Protein AF-A0A9P4U1F8-F1 (afdb_monomer_lite)

Secondary structure (DSSP, 8-state):
-TTTGGG--S---HHHHHHHHHHHHHHHHHHHT-------------------TTS---TTTTS---PPPPHHHHHHHHHTTS-SS-HHHHHHHHHHHHTTTT---HHHHHHHHHHHT--TTTHHHHHHHHHT-SSHHHHHHHHHHHHHHHHTT-HHHHHHHHHHHHHTT-TT-GGGHHHHHHHHHHHHH---HHHHHHHHHHHHHTT-HHHHHHHHHHHHHTTS-TT-------------STTTTTGGGT--S-SHHHHHHHHHHHHHSS-TTT-TT--HHHHHHHHHHHHHHH--HHHHHHHHHHHTTGGG----GGGEEE-TTS-EEETTSGGG--HHHHHHHHHHHHTT-HHHHHHHHHHTT--HHHHTT-S-HHHHHHHHHSHHHHHHHHHHHHHHHHHHHTPPPTTS-HHHHHHHHHHHHHTT-HHHHHHHHHHHHHHHHHTT-HHHHHHHHHHHHHHHHHHHHHHHHHHHHHT------S------HHHHHHHHHHTTSHHHHHHHHH-HHHHHHHHHHHHTTT------SS-PPPPHHHHHHHHHHHHT-

Radius of gyration: 35.82 Å; chains: 1; bounding box: 71×74×111 Å

Sequence (557 aa):
MDKEMKGWSNKKDPQDLVRQQIELAQRIAKAKQVTPQASVNGNNKSTGGGLRDKLYAPSMARKEQEKSIPDAVFDTAYQKGFLNINGTKCRILRGKFEQMGMEPTADKLVGICKYLQVDIDDVVQISRIQLKSRNAWDRRQGQLLLATACRAGSRTAIVYNLHLAYKQSQFNHSSLAKERNAFNSLVREGTYVPALMLAAKVHESQGNSKAAMDLYMRITSLQDDATFTPIEQSSATNKSESEAELELIQGTDLDICSAWLAMADKHCDGDPDTNPYYDFDKSKECFRRAALDFDDPRAYIFLSQCEDGELFWEDNENSVYNDEDGRKVDERALPLLTSDWINFRIKAAASGDAESAYRLGQVYSLPLEKIDTIKDRVVRDEILNHPCIAWPQRLDNMALSFVNRFRPEPTEDPTGLIQKGMDHAKLRGAQWRALYAEKWFEIAYDAGYSEAILECARIRWFRQFYQQAVELIRPLRSGNPARFGTQWDFIPREALALVQEWMKTPEGESLYKNNQVARECVDEMLVKKKYVLKPLKSGYEASPAVQKLMREKEAAK

pLDDT: mean 71.38, std 21.33, range [31.41, 97.94]

Structure (mmCIF, N/CA/C/O backbone):
data_AF-A0A9P4U1F8-F1
#
_entry.id   AF-A0A9P4U1F8-F1
#
loop_
_atom_site.group_PDB
_atom_site.id
_atom_site.type_symbol
_atom_site.label_atom_id
_atom_site.label_alt_id
_atom_site.label_comp_id
_atom_site.label_asym_id
_atom_site.label_entity_id
_atom_site.label_seq_id
_atom_site.pdbx_PDB_ins_code
_atom_site.Cartn_x
_atom_site.Cartn_y
_atom_site.Cartn_z
_atom_site.occupancy
_atom_site.B_iso_or_equiv
_atom_site.auth_seq_id
_atom_site.auth_comp_id
_atom_site.auth_asym_id
_atom_site.auth_atom_id
_atom_site.pdbx_PDB_model_num
ATOM 1 N N . MET A 1 1 ? -1.255 47.018 4.283 1.00 47.56 1 MET A N 1
ATOM 2 C CA . MET A 1 1 ? -0.617 45.964 3.467 1.00 47.56 1 MET A CA 1
ATOM 3 C C . MET A 1 1 ? -0.619 46.326 1.984 1.00 47.56 1 MET A C 1
ATOM 5 O O . MET A 1 1 ? 0.424 46.764 1.526 1.00 47.56 1 MET A O 1
ATOM 9 N N . ASP A 1 2 ? -1.743 46.321 1.257 1.00 35.44 2 ASP A N 1
ATOM 10 C CA . ASP A 1 2 ? -1.735 46.638 -0.196 1.00 35.44 2 ASP A CA 1
ATOM 11 C C . ASP A 1 2 ? -1.332 48.077 -0.573 1.00 35.44 2 ASP A C 1
ATOM 13 O O . ASP A 1 2 ? -0.863 48.328 -1.682 1.00 35.44 2 ASP A O 1
ATOM 17 N N . LYS A 1 3 ? -1.468 49.038 0.350 1.00 40.66 3 LYS A N 1
ATOM 18 C CA . LYS A 1 3 ? -0.999 50.421 0.145 1.00 40.66 3 LYS A CA 1
ATOM 19 C C . LYS A 1 3 ? 0.500 50.622 0.403 1.00 40.66 3 LYS A C 1
ATOM 21 O O . LYS A 1 3 ? 1.048 51.592 -0.103 1.00 40.66 3 LYS A O 1
ATOM 26 N N . GLU A 1 4 ? 1.162 49.726 1.134 1.00 50.50 4 GLU A N 1
ATOM 27 C CA . GLU A 1 4 ? 2.608 49.832 1.410 1.00 50.50 4 GLU A CA 1
ATOM 28 C C . GLU A 1 4 ? 3.450 49.126 0.341 1.00 50.50 4 GLU A C 1
ATOM 30 O O . GLU A 1 4 ? 4.549 49.577 0.038 1.00 50.50 4 GLU A O 1
ATOM 35 N N . MET A 1 5 ? 2.909 48.094 -0.317 1.00 48.41 5 MET A N 1
ATOM 36 C CA . MET A 1 5 ? 3.638 47.362 -1.362 1.00 48.41 5 MET A CA 1
ATOM 37 C C . MET A 1 5 ? 3.796 48.136 -2.683 1.00 48.41 5 MET A C 1
ATOM 39 O O . MET A 1 5 ? 4.709 47.854 -3.453 1.00 48.41 5 MET A O 1
ATOM 43 N N . LYS A 1 6 ? 2.965 49.156 -2.951 1.00 45.03 6 LYS A N 1
ATOM 44 C CA . LYS A 1 6 ? 3.052 49.961 -4.189 1.00 45.03 6 LYS A CA 1
ATOM 45 C C . LYS A 1 6 ? 4.180 51.006 -4.199 1.00 45.03 6 LYS A C 1
ATOM 47 O O . LYS A 1 6 ? 4.388 51.645 -5.224 1.00 45.03 6 LYS A O 1
ATOM 52 N N . GLY A 1 7 ? 4.924 51.173 -3.102 1.00 48.88 7 GLY A N 1
ATOM 53 C CA . GLY A 1 7 ? 6.050 52.114 -3.014 1.00 48.88 7 GLY A CA 1
ATOM 54 C C . GLY A 1 7 ? 7.437 51.516 -3.289 1.00 48.88 7 GLY A C 1
ATOM 55 O O . GLY A 1 7 ? 8.425 52.237 -3.191 1.00 48.88 7 GLY A O 1
ATOM 56 N N . TRP A 1 8 ? 7.549 50.215 -3.580 1.00 52.72 8 TRP A N 1
ATOM 57 C CA . TRP A 1 8 ? 8.824 49.479 -3.483 1.00 52.72 8 TRP A CA 1
ATOM 58 C C . TRP A 1 8 ? 9.562 49.229 -4.805 1.00 52.72 8 TRP A C 1
ATOM 60 O O . TRP A 1 8 ? 10.575 48.537 -4.811 1.00 52.72 8 TRP A O 1
ATOM 70 N N . SER A 1 9 ? 9.117 49.797 -5.929 1.00 44.34 9 SER A N 1
ATOM 71 C CA . SER A 1 9 ? 9.682 49.450 -7.243 1.00 44.34 9 SER A CA 1
ATOM 72 C C . SER A 1 9 ? 10.797 50.363 -7.761 1.00 44.34 9 SER A C 1
ATOM 74 O O . SER A 1 9 ? 11.104 50.285 -8.945 1.00 44.34 9 SER A O 1
ATOM 76 N N . ASN A 1 10 ? 11.422 51.221 -6.947 1.00 48.94 10 ASN A N 1
ATOM 77 C CA . ASN A 1 10 ? 12.518 52.068 -7.432 1.00 48.94 10 ASN A CA 1
ATOM 78 C C . ASN A 1 10 ? 13.757 52.011 -6.526 1.00 48.94 10 ASN A C 1
ATOM 80 O O . ASN A 1 10 ? 13.796 52.625 -5.464 1.00 48.94 10 ASN A O 1
ATOM 84 N N . LYS A 1 11 ? 14.760 51.270 -7.027 1.00 53.84 11 LYS A N 1
ATOM 85 C CA . LYS A 1 11 ? 16.183 51.208 -6.644 1.00 53.84 11 LYS A CA 1
ATOM 86 C C . LYS A 1 11 ? 16.476 51.154 -5.142 1.00 53.84 11 LYS A C 1
ATOM 88 O O . LYS A 1 11 ? 16.676 52.197 -4.524 1.00 53.84 11 LYS A O 1
ATOM 93 N N . LYS A 1 12 ? 16.648 49.945 -4.597 1.00 51.75 12 LYS A N 1
ATOM 94 C CA . LYS A 1 12 ? 17.426 49.733 -3.367 1.00 51.75 12 LYS A CA 1
ATOM 95 C C . LYS A 1 12 ? 18.255 48.456 -3.434 1.00 51.75 12 LYS A C 1
ATOM 97 O O . LYS A 1 12 ? 17.848 47.471 -4.042 1.00 51.75 12 LYS A O 1
ATOM 102 N N . ASP A 1 13 ? 19.430 48.562 -2.833 1.00 65.88 13 ASP A N 1
ATOM 103 C CA . ASP A 1 13 ? 20.449 47.536 -2.652 1.00 65.88 13 ASP A CA 1
ATOM 104 C C . ASP A 1 13 ? 19.834 46.234 -2.086 1.00 65.88 13 ASP A C 1
ATOM 106 O O . ASP A 1 13 ? 19.049 46.307 -1.133 1.00 65.88 13 ASP A O 1
ATOM 110 N N . PRO A 1 14 ? 20.150 45.045 -2.640 1.00 66.75 14 PRO A N 1
ATOM 111 C CA . PRO A 1 14 ? 19.659 43.759 -2.139 1.00 66.75 14 PRO A CA 1
ATOM 112 C C . PRO A 1 14 ? 19.860 43.552 -0.630 1.00 66.75 14 PRO A C 1
ATOM 114 O O . PRO A 1 14 ? 19.049 42.879 0.010 1.00 66.75 14 PRO A O 1
ATOM 117 N N . GLN A 1 15 ? 20.893 44.158 -0.034 1.00 67.62 15 GLN A N 1
ATOM 118 C CA . GLN A 1 15 ? 21.141 44.047 1.406 1.00 67.62 15 GLN A CA 1
ATOM 119 C C . GLN A 1 15 ? 20.095 44.783 2.261 1.00 67.62 15 GLN A C 1
ATOM 121 O O . GLN A 1 15 ? 19.752 44.313 3.350 1.00 67.62 15 GLN A O 1
ATOM 126 N N . ASP A 1 16 ? 19.514 45.878 1.762 1.00 71.88 16 ASP A N 1
ATOM 127 C CA . ASP A 1 16 ? 18.460 46.614 2.471 1.00 71.88 16 ASP A CA 1
ATOM 128 C C . ASP A 1 16 ? 17.140 45.834 2.501 1.00 71.88 16 ASP A C 1
ATOM 130 O O . ASP A 1 16 ? 16.405 45.899 3.489 1.00 71.88 16 ASP A O 1
ATOM 134 N N . LEU A 1 17 ? 16.853 45.054 1.453 1.00 66.31 17 LEU A N 1
ATOM 135 C CA . LEU A 1 17 ? 15.674 44.184 1.391 1.00 66.31 17 LEU A CA 1
ATOM 136 C C . LEU A 1 17 ? 15.746 43.066 2.436 1.00 66.31 17 LEU A C 1
ATOM 138 O O . LEU A 1 17 ? 14.770 42.830 3.148 1.00 66.31 17 LEU A O 1
ATOM 142 N N . VAL A 1 18 ? 16.911 42.429 2.590 1.00 71.25 18 VAL A N 1
ATOM 143 C CA . VAL A 1 18 ? 17.121 41.384 3.607 1.00 71.25 18 VAL A CA 1
ATOM 144 C C . VAL A 1 18 ? 17.002 41.968 5.016 1.00 71.25 18 VAL A C 1
ATOM 146 O O . VAL A 1 18 ? 16.326 41.399 5.876 1.00 71.25 18 VAL A O 1
ATOM 149 N N . ARG A 1 19 ? 17.583 43.149 5.257 1.00 77.75 19 ARG A N 1
ATOM 150 C CA . ARG A 1 19 ? 17.518 43.817 6.566 1.00 77.75 19 ARG A CA 1
ATOM 151 C C . ARG A 1 19 ? 16.084 44.198 6.949 1.00 77.75 19 ARG A C 1
ATOM 153 O O . ARG A 1 19 ? 15.677 43.993 8.092 1.00 77.75 19 ARG A O 1
ATOM 160 N N . GLN A 1 20 ? 15.296 44.670 5.984 1.00 76.12 20 GLN A N 1
ATOM 161 C CA . GLN A 1 20 ? 13.887 45.018 6.186 1.00 76.12 20 GLN A CA 1
ATOM 162 C C . GLN A 1 20 ? 12.996 43.785 6.393 1.00 76.12 20 GLN A C 1
ATOM 164 O O . GLN A 1 20 ? 12.067 43.834 7.202 1.00 76.12 20 GLN A O 1
ATOM 169 N N . GLN A 1 21 ? 13.290 42.661 5.732 1.00 73.56 21 GLN A N 1
ATOM 170 C CA . GLN A 1 21 ? 12.586 41.396 5.977 1.00 73.56 21 GLN A CA 1
ATOM 171 C C . GLN A 1 21 ? 12.837 40.866 7.396 1.00 73.56 21 GLN A C 1
ATOM 173 O O . GLN A 1 21 ? 11.900 40.411 8.057 1.00 73.56 21 GLN A O 1
ATOM 178 N N . ILE A 1 22 ? 14.068 40.995 7.902 1.00 81.00 22 ILE A N 1
ATOM 179 C CA . ILE A 1 22 ? 14.416 40.619 9.280 1.00 81.00 22 ILE A CA 1
ATOM 180 C C . ILE A 1 22 ? 13.687 41.514 10.297 1.00 81.00 22 ILE A C 1
ATOM 182 O O . ILE A 1 22 ? 13.089 40.998 11.244 1.00 81.00 22 ILE A O 1
ATOM 186 N N . GLU A 1 23 ? 13.657 42.835 10.094 1.00 83.12 23 GLU A N 1
ATOM 187 C CA . GLU A 1 23 ? 12.912 43.751 10.977 1.00 83.12 23 GLU A CA 1
ATOM 188 C C . GLU A 1 23 ? 11.402 43.470 10.984 1.00 83.12 23 GLU A C 1
ATOM 190 O O . GLU A 1 23 ? 10.756 43.521 12.037 1.00 83.12 23 GLU A O 1
ATOM 195 N N . LEU A 1 24 ? 10.824 43.138 9.826 1.00 75.56 24 LEU A N 1
ATOM 196 C CA . LEU A 1 24 ? 9.408 42.791 9.717 1.00 75.56 24 LEU A CA 1
ATOM 197 C C . LEU A 1 24 ? 9.090 41.502 10.489 1.00 75.56 24 LEU A C 1
ATOM 199 O O . LEU A 1 24 ? 8.118 41.463 11.251 1.00 75.56 24 LEU A O 1
ATOM 203 N N . ALA A 1 25 ? 9.932 40.475 10.354 1.00 71.88 25 ALA A N 1
ATOM 204 C CA . ALA A 1 25 ? 9.786 39.221 11.088 1.00 71.88 25 ALA A CA 1
ATOM 205 C C . ALA A 1 25 ? 9.866 39.438 12.611 1.00 71.88 25 ALA A C 1
ATOM 207 O O . ALA A 1 25 ? 9.041 38.909 13.363 1.00 71.88 25 ALA A O 1
ATOM 208 N N . GLN A 1 26 ? 10.786 40.291 13.071 1.00 81.94 26 GLN A N 1
ATOM 209 C CA . GLN A 1 26 ? 10.916 40.648 14.486 1.00 81.94 26 GLN A CA 1
ATOM 210 C C . GLN A 1 26 ? 9.697 41.418 15.018 1.00 81.94 26 GLN A C 1
ATOM 212 O O . GLN A 1 26 ? 9.244 41.163 16.137 1.00 81.94 26 GLN A O 1
ATOM 217 N N . ARG A 1 27 ? 9.103 42.318 14.222 1.00 79.12 27 ARG A N 1
ATOM 218 C CA . ARG A 1 27 ? 7.869 43.033 14.602 1.00 79.12 27 ARG A CA 1
ATOM 219 C C . ARG A 1 27 ? 6.671 42.096 14.731 1.00 79.12 27 ARG A C 1
ATOM 221 O O . ARG A 1 27 ? 5.905 42.228 15.685 1.00 79.12 27 ARG A O 1
ATOM 228 N N . ILE A 1 28 ? 6.534 41.129 13.825 1.00 69.44 28 ILE A N 1
ATOM 229 C CA . ILE A 1 28 ? 5.472 40.113 13.885 1.00 69.44 28 ILE A CA 1
ATOM 230 C C . ILE A 1 28 ? 5.645 39.225 15.125 1.00 69.44 28 ILE A C 1
ATOM 232 O O . ILE A 1 28 ? 4.669 38.952 15.825 1.00 69.44 28 ILE A O 1
ATOM 236 N N . ALA A 1 29 ? 6.878 38.821 15.441 1.00 69.19 29 ALA A N 1
ATOM 237 C CA . ALA A 1 29 ? 7.171 38.048 16.647 1.00 69.19 29 ALA A CA 1
ATOM 238 C C . ALA A 1 29 ? 6.827 38.828 17.930 1.00 69.19 29 ALA A C 1
ATOM 240 O O . ALA A 1 29 ? 6.209 38.279 18.841 1.00 69.19 29 ALA A O 1
ATOM 241 N N . LYS A 1 30 ? 7.138 40.130 17.972 1.00 76.50 30 LYS A N 1
ATOM 242 C CA . LYS A 1 30 ? 6.829 41.005 19.113 1.00 76.50 30 LYS A CA 1
ATOM 243 C C . LYS A 1 30 ? 5.326 41.264 19.272 1.00 76.50 30 LYS A C 1
ATOM 245 O O . LYS A 1 30 ? 4.828 41.284 20.392 1.00 76.50 30 LYS A O 1
ATOM 250 N N . ALA A 1 31 ? 4.588 41.393 18.168 1.00 67.44 31 ALA A N 1
ATOM 251 C CA . ALA A 1 31 ? 3.131 41.539 18.189 1.00 67.44 31 ALA A CA 1
ATOM 252 C C . ALA A 1 31 ? 2.417 40.274 18.700 1.00 67.44 31 ALA A C 1
ATOM 254 O O . ALA A 1 31 ? 1.395 40.379 19.371 1.00 67.44 31 ALA A O 1
ATOM 255 N N . LYS A 1 32 ? 2.976 39.081 18.450 1.00 61.97 32 LYS A N 1
ATOM 256 C CA . LYS A 1 32 ? 2.435 37.807 18.958 1.00 61.97 32 LYS A CA 1
ATOM 257 C C . LYS A 1 32 ? 2.654 37.586 20.460 1.00 61.97 32 LYS A C 1
ATOM 259 O O . LYS A 1 32 ? 1.961 36.762 21.043 1.00 61.97 32 LYS A O 1
ATOM 264 N N . GLN A 1 33 ? 3.581 38.309 21.092 1.00 55.97 33 GLN A N 1
ATOM 265 C CA . GLN A 1 33 ? 3.834 38.204 22.536 1.00 55.97 33 GLN A CA 1
ATOM 266 C C . GLN A 1 33 ? 2.907 39.083 23.391 1.00 55.97 33 GLN A C 1
ATOM 268 O O . GLN A 1 33 ? 2.872 38.926 24.609 1.00 55.97 33 GLN A O 1
ATOM 273 N N . VAL A 1 34 ? 2.116 39.975 22.785 1.00 46.78 34 VAL A N 1
ATOM 274 C CA . VAL A 1 34 ? 1.159 40.816 23.514 1.00 46.78 34 VAL A CA 1
ATOM 275 C C . VAL A 1 34 ? -0.231 40.189 23.422 1.00 46.78 34 VAL A C 1
ATOM 277 O O . VAL A 1 34 ? -0.990 40.447 22.492 1.00 46.78 34 VAL A O 1
ATOM 280 N N . THR A 1 35 ? -0.567 39.346 24.399 1.00 41.50 35 THR A N 1
ATOM 281 C CA . THR A 1 35 ? -1.938 38.844 24.595 1.00 41.50 35 THR A CA 1
ATOM 282 C C . THR A 1 35 ? -2.643 39.753 25.606 1.00 41.50 35 THR A C 1
ATOM 284 O O . THR A 1 35 ? -2.151 39.861 26.730 1.00 41.50 35 THR A O 1
ATOM 287 N N . PRO A 1 36 ? -3.770 40.414 25.288 1.00 41.16 36 PRO A N 1
ATOM 288 C CA . PRO A 1 36 ? -4.521 41.136 26.303 1.00 41.16 36 PRO A CA 1
ATOM 289 C C . PRO A 1 36 ? -5.409 40.163 27.092 1.00 41.16 36 PRO A C 1
ATOM 291 O O . PRO A 1 36 ? -6.351 39.581 26.556 1.00 41.16 36 PRO A O 1
ATOM 294 N N . GLN A 1 37 ? -5.126 40.013 28.389 1.00 39.47 37 GLN A N 1
ATOM 295 C CA . GLN A 1 37 ? -6.113 39.547 29.362 1.00 39.47 37 GLN A CA 1
ATOM 296 C C . GLN A 1 37 ? -7.161 40.651 29.543 1.00 39.47 37 GLN A C 1
ATOM 298 O O . GLN A 1 37 ? -6.894 41.669 30.177 1.00 39.47 37 GLN A O 1
ATOM 303 N N . ALA A 1 38 ? -8.354 40.457 28.987 1.00 33.62 38 ALA A N 1
ATOM 304 C CA . ALA A 1 38 ? -9.512 41.277 29.316 1.00 33.62 38 ALA A CA 1
ATOM 305 C C . ALA A 1 38 ? -10.303 40.590 30.437 1.00 33.62 38 ALA A C 1
ATOM 307 O O . ALA A 1 38 ? -11.048 39.639 30.197 1.00 33.62 38 ALA A O 1
ATOM 308 N N . SER A 1 39 ? -10.128 41.071 31.669 1.00 36.56 39 SER A N 1
ATOM 309 C CA . SER A 1 39 ? -11.086 40.852 32.747 1.00 36.56 39 SER A CA 1
ATOM 310 C C . SER A 1 39 ? -12.271 41.796 32.528 1.00 36.56 39 SER A C 1
ATOM 312 O O . SER A 1 39 ? -12.118 43.014 32.453 1.00 36.56 39 SER A O 1
ATOM 314 N N . VAL A 1 40 ? -13.471 41.237 32.388 1.00 34.97 40 VAL A N 1
ATOM 315 C CA . VAL A 1 40 ? -14.711 42.019 32.355 1.00 34.97 40 VAL A CA 1
ATOM 316 C C . VAL A 1 40 ? -15.374 41.865 33.712 1.00 34.97 40 VAL A C 1
ATOM 318 O O . VAL A 1 40 ? -16.029 40.866 33.992 1.00 34.97 40 VAL A O 1
ATOM 321 N N . ASN A 1 41 ? -15.165 42.869 34.558 1.00 37.09 41 ASN A N 1
ATOM 322 C CA . ASN A 1 41 ? -15.945 43.096 35.765 1.00 37.09 41 ASN A CA 1
ATOM 323 C C . ASN A 1 41 ? -16.968 44.190 35.445 1.00 37.09 41 ASN A C 1
ATOM 325 O O . ASN A 1 41 ? -16.593 45.318 35.131 1.00 37.09 41 ASN A O 1
ATOM 329 N N . GLY A 1 42 ? -18.254 43.855 35.508 1.00 31.81 42 GLY A N 1
ATOM 330 C CA . GLY A 1 42 ? -19.341 44.783 35.215 1.00 31.81 42 GLY A CA 1
ATOM 331 C C . GLY A 1 42 ? -20.624 44.363 35.915 1.00 31.81 42 GLY A C 1
ATOM 332 O O . GLY A 1 42 ? -21.441 43.643 35.351 1.00 31.81 42 GLY A O 1
ATOM 333 N N . ASN A 1 43 ? -20.784 44.822 37.156 1.00 40.25 43 ASN A N 1
ATOM 334 C CA . ASN A 1 43 ? -22.057 44.839 37.871 1.00 40.25 43 ASN A CA 1
ATOM 335 C C . ASN A 1 43 ? -23.105 45.619 37.066 1.00 40.25 43 ASN A C 1
ATOM 337 O O . ASN A 1 43 ? -22.856 46.771 36.724 1.00 40.25 43 ASN A O 1
ATOM 341 N N . ASN A 1 44 ? -24.299 45.051 36.878 1.00 31.41 44 ASN A N 1
ATOM 342 C CA . ASN A 1 44 ? -25.542 45.823 36.908 1.00 31.41 44 ASN A CA 1
ATOM 343 C C . ASN A 1 44 ? -26.756 44.928 37.195 1.00 31.41 44 ASN A C 1
ATOM 345 O O . ASN A 1 44 ? -27.054 43.978 36.476 1.00 31.41 44 ASN A O 1
ATOM 349 N N . LYS A 1 45 ? -27.463 45.273 38.276 1.00 42.03 45 LYS A N 1
ATOM 350 C CA . LYS A 1 45 ? -28.822 44.823 38.591 1.00 42.03 45 LYS A CA 1
ATOM 351 C C . LYS A 1 45 ? -29.807 45.497 37.626 1.00 42.03 45 LYS A C 1
ATOM 353 O O . LYS A 1 45 ? -29.699 46.702 37.428 1.00 42.03 45 LYS A O 1
ATOM 358 N N . SER A 1 46 ? -30.817 44.772 37.140 1.00 34.06 46 SER A N 1
ATOM 359 C CA . SER A 1 46 ? -32.249 45.104 37.324 1.00 34.06 46 SER A CA 1
ATOM 360 C C . SER A 1 46 ? -33.176 44.334 36.358 1.00 34.06 46 SER A C 1
ATOM 362 O O . SER A 1 46 ? -32.990 44.330 35.150 1.00 34.06 46 SER A O 1
ATOM 364 N N . THR A 1 47 ? -34.151 43.649 36.970 1.00 34.44 47 THR A N 1
ATOM 365 C CA . THR A 1 47 ? -35.591 43.530 36.637 1.00 34.44 47 THR A CA 1
ATOM 366 C C . THR A 1 47 ? -36.097 43.250 35.211 1.00 34.44 47 THR A C 1
ATOM 368 O O . THR A 1 47 ? -35.944 44.072 34.317 1.00 34.44 47 THR A O 1
ATOM 371 N N . GLY A 1 48 ? -36.936 42.202 35.120 1.00 32.62 48 GLY A N 1
ATOM 372 C CA . GLY A 1 48 ? -38.018 42.020 34.131 1.00 32.62 48 GLY A CA 1
ATOM 373 C C . GLY A 1 48 ? -37.543 41.428 32.801 1.00 32.62 48 GLY A C 1
ATOM 374 O O . GLY A 1 48 ? -36.579 41.895 32.226 1.00 32.62 48 GLY A O 1
ATOM 375 N N . GLY A 1 49 ? -38.116 40.381 32.217 1.00 33.38 49 GLY A N 1
ATOM 376 C CA . GLY A 1 49 ? -39.454 39.821 32.326 1.00 33.38 49 GLY A CA 1
ATOM 377 C C . GLY A 1 49 ? -39.916 39.506 30.900 1.00 33.38 49 GLY A C 1
ATOM 378 O O . GLY A 1 49 ? -40.173 40.431 30.145 1.00 33.38 49 GLY A O 1
ATOM 379 N N . GLY A 1 50 ? -40.013 38.217 30.553 1.00 42.53 50 GLY A N 1
ATOM 380 C CA . GLY A 1 50 ? -40.763 37.711 29.395 1.00 42.53 50 GLY A CA 1
ATOM 381 C C . GLY A 1 50 ? -40.171 37.946 27.994 1.00 42.53 50 GLY A C 1
ATOM 382 O O . GLY A 1 50 ? -39.645 39.001 27.678 1.00 42.53 50 GLY A O 1
ATOM 383 N N . LEU A 1 51 ? -40.357 36.950 27.120 1.00 41.22 51 LEU A N 1
ATOM 384 C CA . LEU A 1 51 ? -40.168 37.001 25.657 1.00 41.22 51 LEU A CA 1
ATOM 385 C C . LEU A 1 51 ? -38.728 36.993 25.108 1.00 41.22 51 LEU A C 1
ATOM 387 O O . LEU A 1 51 ? -38.356 37.870 24.333 1.00 41.22 51 LEU A O 1
ATOM 391 N N . ARG A 1 52 ? -37.946 35.931 25.363 1.00 34.75 52 ARG A N 1
ATOM 392 C CA . ARG A 1 52 ? -36.807 35.574 24.480 1.00 34.75 52 ARG A CA 1
ATOM 393 C C . ARG A 1 52 ? -36.597 34.081 24.171 1.00 34.75 52 ARG A C 1
ATOM 395 O O . ARG A 1 52 ? -35.608 33.749 23.532 1.00 34.75 52 ARG A O 1
ATOM 402 N N . ASP A 1 53 ? -37.566 33.207 24.449 1.00 40.59 53 ASP A N 1
ATOM 403 C CA . ASP A 1 53 ? -37.438 31.754 24.190 1.00 40.59 53 ASP A CA 1
ATOM 404 C C . ASP A 1 53 ? -38.014 31.260 22.844 1.00 40.59 53 ASP A C 1
ATOM 406 O O . ASP A 1 53 ? -38.367 30.092 22.704 1.00 40.59 53 ASP A O 1
ATOM 410 N N . LYS A 1 54 ? -38.126 32.109 21.809 1.00 40.88 54 LYS A N 1
ATOM 411 C CA . LYS A 1 54 ? -38.675 31.680 20.497 1.00 40.88 54 LYS A CA 1
ATOM 412 C C . LYS A 1 54 ? -37.897 32.099 19.242 1.00 40.88 54 LYS A C 1
ATOM 414 O O . LYS A 1 54 ? -38.439 31.990 18.148 1.00 40.88 54 LYS A O 1
ATOM 419 N N . LEU A 1 55 ? -36.636 32.528 19.345 1.00 39.09 55 LEU A N 1
ATOM 420 C CA . LEU A 1 55 ? -35.871 33.004 18.171 1.00 39.09 55 LEU A CA 1
ATOM 421 C C . LEU A 1 55 ? -34.506 32.336 17.931 1.00 39.09 55 LEU A C 1
ATOM 423 O O . LEU A 1 55 ? -33.698 32.861 17.175 1.00 39.09 55 LEU A O 1
ATOM 427 N N . TYR A 1 56 ? -34.275 31.142 18.480 1.00 39.25 56 TYR A N 1
ATOM 428 C CA . TYR A 1 56 ? -33.132 30.295 18.109 1.00 39.25 56 TYR A CA 1
ATOM 429 C C . TYR A 1 56 ? -33.574 28.854 17.811 1.00 39.25 56 TYR A C 1
ATOM 431 O O . TYR A 1 56 ? -33.117 27.895 18.422 1.00 39.25 56 TYR A O 1
ATOM 439 N N . ALA A 1 57 ? -34.480 28.690 16.846 1.00 38.44 57 ALA A N 1
ATOM 440 C CA . ALA A 1 57 ? -34.573 27.436 16.103 1.00 38.44 57 ALA A CA 1
ATOM 441 C C . ALA A 1 57 ? -33.672 27.582 14.862 1.00 38.44 57 ALA A C 1
ATOM 443 O O . ALA A 1 57 ? -33.924 28.481 14.055 1.00 38.44 57 ALA A O 1
ATOM 444 N N . PRO A 1 58 ? -32.607 26.780 14.690 1.00 44.09 58 PRO A N 1
ATOM 445 C CA . PRO A 1 58 ? -31.709 26.942 13.556 1.00 44.09 58 PRO A CA 1
ATOM 446 C C . PRO A 1 58 ? -32.441 26.572 12.260 1.00 44.09 58 PRO A C 1
ATOM 448 O O . PRO A 1 58 ? -32.755 25.411 12.003 1.00 44.09 58 PRO A O 1
ATOM 451 N N . SER A 1 59 ? -32.668 27.568 11.405 1.00 41.22 59 SER A N 1
ATOM 452 C CA . SER A 1 59 ? -33.236 27.445 10.055 1.00 41.22 59 SER A CA 1
ATOM 453 C C . SER A 1 59 ? -32.284 26.796 9.031 1.00 41.22 59 SER A C 1
ATOM 455 O O . SER A 1 59 ? -32.530 26.848 7.828 1.00 41.22 59 SER A O 1
ATOM 457 N N . MET A 1 60 ? -31.226 26.122 9.496 1.00 44.03 60 MET A N 1
ATOM 458 C CA . MET A 1 60 ? -30.274 25.350 8.683 1.00 44.03 60 MET A CA 1
ATOM 459 C C . MET A 1 60 ? -30.833 23.993 8.218 1.00 44.03 60 MET A C 1
ATOM 461 O O . MET A 1 60 ? -30.225 23.324 7.393 1.00 44.03 60 MET A O 1
ATOM 465 N N . ALA A 1 61 ? -32.006 23.575 8.700 1.00 47.22 61 ALA A N 1
ATOM 466 C CA . ALA A 1 61 ? -32.519 22.218 8.497 1.00 47.22 61 ALA A CA 1
ATOM 467 C C . ALA A 1 61 ? -33.059 21.896 7.085 1.00 47.22 61 ALA A C 1
ATOM 469 O O . ALA A 1 61 ? -33.631 20.822 6.906 1.00 47.22 61 ALA A O 1
ATOM 470 N N . ARG A 1 62 ? -32.962 22.787 6.084 1.00 45.91 62 ARG A N 1
ATOM 471 C CA . ARG A 1 62 ? -33.705 22.578 4.822 1.00 45.91 62 ARG A CA 1
ATOM 472 C C . ARG A 1 62 ? -33.038 22.895 3.490 1.00 45.91 62 ARG A C 1
ATOM 474 O O . ARG A 1 62 ? -33.692 22.621 2.490 1.00 45.91 62 ARG A O 1
ATOM 481 N N . LYS A 1 63 ? -31.817 23.436 3.407 1.00 43.72 63 LYS A N 1
ATOM 482 C CA . LYS A 1 63 ? -31.306 23.860 2.084 1.00 43.72 63 LYS A CA 1
ATOM 483 C C . LYS A 1 63 ? -30.263 22.997 1.407 1.00 43.72 63 LYS A C 1
ATOM 485 O O . LYS A 1 63 ? -30.250 23.012 0.187 1.00 43.72 63 LYS A O 1
ATOM 490 N N . GLU A 1 64 ? -29.545 22.146 2.118 1.00 46.75 64 GLU A N 1
ATOM 491 C CA . GLU A 1 64 ? -28.773 21.087 1.476 1.00 46.75 64 GLU A CA 1
ATOM 492 C C . GLU A 1 64 ? -28.880 19.859 2.373 1.00 46.75 64 GLU A C 1
ATOM 494 O O . GLU A 1 64 ? -28.103 19.668 3.303 1.00 46.75 64 GLU A O 1
ATOM 499 N N . GLN A 1 65 ? -29.889 19.015 2.125 1.00 53.41 65 GLN A N 1
ATOM 500 C CA . GLN A 1 65 ? -29.687 17.590 2.368 1.00 53.41 65 GLN A CA 1
ATOM 501 C C . GLN A 1 65 ? -28.545 17.199 1.431 1.00 53.41 65 GLN A C 1
ATOM 503 O O . GLN A 1 65 ? -28.784 16.811 0.286 1.00 53.41 65 GLN A O 1
ATOM 508 N N . GLU A 1 66 ? -27.302 17.409 1.877 1.00 59.44 66 GLU A N 1
ATOM 509 C CA . GLU A 1 66 ? -26.139 16.808 1.249 1.00 59.44 66 GLU A CA 1
ATOM 510 C C . GLU A 1 66 ? -26.501 15.333 1.106 1.00 59.44 66 GLU A C 1
ATOM 512 O O . GLU A 1 66 ? -26.796 14.654 2.096 1.00 59.44 66 GLU A O 1
ATOM 517 N N . LYS A 1 67 ? -26.619 14.874 -0.143 1.00 79.81 67 LYS A N 1
ATOM 518 C CA . LYS A 1 67 ? -26.995 13.493 -0.426 1.00 79.81 67 LYS A CA 1
ATOM 519 C C . LYS A 1 67 ? -25.980 12.619 0.306 1.00 79.81 67 LYS A C 1
ATOM 521 O O . LYS A 1 67 ? -24.774 12.808 0.137 1.00 79.81 67 LYS A O 1
ATOM 526 N N . SER A 1 68 ? -26.461 11.740 1.182 1.00 87.56 68 SER A N 1
ATOM 527 C CA . SER A 1 68 ? -25.604 10.732 1.802 1.00 87.56 68 SER A CA 1
ATOM 528 C C . SER A 1 68 ? -24.970 9.875 0.707 1.00 87.56 68 SER A C 1
ATOM 530 O O . SER A 1 68 ? -25.483 9.828 -0.418 1.00 87.56 68 SER A O 1
ATOM 532 N N . ILE A 1 69 ? -23.856 9.204 1.017 1.00 89.19 69 ILE A N 1
ATOM 533 C CA . ILE A 1 69 ? -23.231 8.257 0.083 1.00 89.19 69 ILE A CA 1
ATOM 534 C C . ILE A 1 69 ? -24.311 7.313 -0.478 1.00 89.19 69 ILE A C 1
ATOM 536 O O . ILE A 1 69 ? -24.935 6.589 0.311 1.00 89.19 69 ILE A O 1
ATOM 540 N N . PRO A 1 70 ? -24.523 7.301 -1.811 1.00 91.12 70 PRO A N 1
ATOM 541 C CA . PRO A 1 70 ? -25.488 6.414 -2.440 1.00 91.12 70 PRO A CA 1
ATOM 542 C C . PRO A 1 70 ? -25.151 4.954 -2.156 1.00 91.12 70 PRO A C 1
ATOM 544 O O . PRO A 1 70 ? -23.989 4.557 -2.223 1.00 91.12 70 PRO A O 1
ATOM 547 N N . ASP A 1 71 ? -26.167 4.130 -1.917 1.00 91.25 71 ASP A N 1
ATOM 548 C CA . ASP A 1 71 ? -25.958 2.711 -1.608 1.00 91.25 71 ASP A CA 1
ATOM 549 C C . ASP A 1 71 ? -25.208 1.954 -2.714 1.00 91.25 71 ASP A C 1
ATOM 551 O O . ASP A 1 71 ? -24.416 1.061 -2.419 1.00 91.25 71 ASP A O 1
ATOM 555 N N . ALA A 1 72 ? -25.376 2.380 -3.971 1.00 91.88 72 ALA A N 1
ATOM 556 C CA . ALA A 1 72 ? -24.665 1.834 -5.125 1.00 91.88 72 ALA A CA 1
ATOM 557 C C . ALA A 1 72 ? -23.131 1.908 -4.989 1.00 91.88 72 ALA A C 1
ATOM 559 O O . ALA A 1 72 ? -22.425 1.094 -5.582 1.00 91.88 72 ALA A O 1
ATOM 560 N N . VAL A 1 73 ? -22.601 2.844 -4.189 1.00 92.31 73 VAL A N 1
ATOM 561 C CA . VAL A 1 73 ? -21.161 2.933 -3.894 1.00 92.31 73 VAL A CA 1
ATOM 562 C C . VAL A 1 73 ? -20.694 1.713 -3.099 1.00 92.31 73 VAL A C 1
ATOM 564 O O . VAL A 1 73 ? -19.631 1.176 -3.392 1.00 92.31 73 VAL A O 1
ATOM 567 N N . PHE A 1 74 ? -21.489 1.233 -2.137 1.00 92.88 74 PHE A N 1
ATOM 568 C CA . PHE A 1 74 ? -21.151 0.041 -1.351 1.00 92.88 74 PHE A CA 1
ATOM 569 C C . PHE A 1 74 ? -21.291 -1.237 -2.178 1.00 92.88 74 PHE A C 1
ATOM 571 O O . PHE A 1 74 ? -20.449 -2.122 -2.070 1.00 92.88 74 PHE A O 1
ATOM 578 N N . ASP A 1 75 ? -22.307 -1.320 -3.041 1.00 92.00 75 ASP A N 1
ATOM 579 C CA . ASP A 1 75 ? -22.450 -2.451 -3.966 1.00 92.00 75 ASP A CA 1
ATOM 580 C C . ASP A 1 75 ? -21.264 -2.519 -4.944 1.00 92.00 75 ASP A C 1
ATOM 582 O O . ASP A 1 75 ? -20.665 -3.579 -5.116 1.00 92.00 75 ASP A O 1
ATOM 586 N N . THR A 1 76 ? -20.858 -1.375 -5.507 1.00 91.62 76 THR A N 1
ATOM 587 C CA . THR A 1 76 ? -19.685 -1.275 -6.394 1.00 91.62 76 THR A CA 1
ATOM 588 C C . THR A 1 76 ? -18.393 -1.623 -5.652 1.00 91.62 76 THR A C 1
ATOM 590 O O . THR A 1 76 ? -17.558 -2.356 -6.175 1.00 91.62 76 THR A O 1
ATOM 593 N N . ALA A 1 77 ? -18.221 -1.129 -4.422 1.00 89.62 77 ALA A N 1
ATOM 594 C CA . ALA A 1 77 ? -17.046 -1.426 -3.609 1.00 89.62 77 ALA A CA 1
ATOM 595 C C . ALA A 1 77 ? -16.949 -2.923 -3.269 1.00 89.62 77 ALA A C 1
ATOM 597 O O . ALA A 1 77 ? -15.863 -3.485 -3.353 1.00 89.62 77 ALA A O 1
ATOM 598 N N . TYR A 1 78 ? -18.068 -3.587 -2.967 1.00 92.12 78 TYR A N 1
ATOM 599 C CA . TYR A 1 78 ? -18.108 -5.040 -2.776 1.00 92.12 78 TYR A CA 1
ATOM 600 C C . TYR A 1 78 ? -17.773 -5.803 -4.065 1.00 92.12 78 TYR A C 1
ATOM 602 O O . TYR A 1 78 ? -16.924 -6.687 -4.048 1.00 92.12 78 TYR A O 1
ATOM 610 N N . GLN A 1 79 ? -18.378 -5.429 -5.200 1.00 90.50 79 GLN A N 1
ATOM 611 C CA . GLN A 1 79 ? -18.118 -6.069 -6.500 1.00 90.50 79 GLN A CA 1
ATOM 612 C C . GLN A 1 79 ? -16.653 -5.969 -6.936 1.00 90.50 79 GLN A C 1
ATOM 614 O O . GLN A 1 79 ? -16.146 -6.875 -7.589 1.00 90.50 79 GLN A O 1
ATOM 619 N N . LYS A 1 80 ? -15.977 -4.881 -6.562 1.00 86.31 80 LYS A N 1
ATOM 620 C CA . LYS A 1 80 ? -14.551 -4.668 -6.826 1.00 86.31 80 LYS A CA 1
ATOM 621 C C . LYS A 1 80 ? -13.624 -5.241 -5.735 1.00 86.31 80 LYS A C 1
ATOM 623 O O . LYS A 1 80 ? -12.422 -5.022 -5.805 1.00 86.31 80 LYS A O 1
ATOM 628 N N . GLY A 1 81 ? -14.155 -5.924 -4.716 1.00 84.94 81 GLY A N 1
ATOM 629 C CA . GLY A 1 81 ? -13.356 -6.525 -3.637 1.00 84.94 81 GLY A CA 1
ATOM 630 C C . GLY A 1 81 ? -12.821 -5.542 -2.584 1.00 84.94 81 GLY A C 1
ATOM 631 O O . GLY A 1 81 ? -11.971 -5.901 -1.779 1.00 84.94 81 GLY A O 1
ATOM 632 N N . PHE A 1 82 ? -13.305 -4.297 -2.546 1.00 82.75 82 PHE A N 1
ATOM 633 C CA . PHE A 1 82 ? -12.935 -3.320 -1.506 1.00 82.75 82 PHE A CA 1
ATOM 634 C C . PHE A 1 82 ? -13.699 -3.508 -0.194 1.00 82.75 82 PHE A C 1
ATOM 636 O O . PHE A 1 82 ? -13.289 -2.976 0.841 1.00 82.75 82 PHE A O 1
ATOM 643 N N . LEU A 1 83 ? -14.836 -4.200 -0.250 1.00 89.88 83 LEU A N 1
ATOM 644 C CA . LEU A 1 83 ? -15.622 -4.575 0.915 1.00 89.88 83 LEU A CA 1
ATOM 645 C C . LEU A 1 83 ? -15.727 -6.092 0.992 1.00 89.88 83 LEU A C 1
ATOM 647 O O . LEU A 1 83 ? -16.095 -6.730 0.012 1.00 89.88 83 LEU A O 1
ATOM 651 N N . ASN A 1 84 ? -15.526 -6.642 2.184 1.00 90.88 84 ASN A N 1
ATOM 652 C CA . ASN A 1 84 ? -15.852 -8.038 2.491 1.00 90.88 84 ASN A CA 1
ATOM 653 C C . ASN A 1 84 ? -17.356 -8.214 2.770 1.00 90.88 84 ASN A C 1
ATOM 655 O O . ASN A 1 84 ? -17.912 -9.310 2.695 1.00 90.88 84 ASN A O 1
ATOM 659 N N . ILE A 1 85 ? -18.041 -7.107 3.071 1.00 93.12 85 ILE A N 1
ATOM 660 C CA . ILE A 1 85 ? -19.463 -7.065 3.394 1.00 93.12 85 ILE A CA 1
ATOM 661 C C . ILE A 1 85 ? -20.245 -6.618 2.158 1.00 93.12 85 ILE A C 1
ATOM 663 O O . ILE A 1 85 ? -20.011 -5.535 1.619 1.00 93.12 85 ILE A O 1
ATOM 667 N N . ASN A 1 86 ? -21.236 -7.409 1.741 1.00 95.00 86 ASN A N 1
ATOM 668 C CA . ASN A 1 86 ? -22.114 -7.011 0.640 1.00 95.00 86 ASN A CA 1
ATOM 669 C C . ASN A 1 86 ? -22.881 -5.709 0.951 1.00 95.00 86 ASN A C 1
ATOM 671 O O . ASN A 1 86 ? -23.169 -5.387 2.110 1.00 95.00 86 ASN A O 1
ATOM 675 N N . GLY A 1 87 ? -23.258 -4.958 -0.086 1.00 93.38 87 GLY A N 1
ATOM 676 C CA . GLY A 1 87 ? -23.865 -3.637 0.099 1.00 93.38 87 GLY A CA 1
ATOM 677 C C . GLY A 1 87 ? -25.191 -3.655 0.871 1.00 93.38 87 GLY A C 1
ATOM 678 O O . GLY A 1 87 ? -25.485 -2.713 1.608 1.00 93.38 87 GLY A O 1
ATOM 679 N N . THR A 1 88 ? -25.951 -4.758 0.830 1.00 96.00 88 THR A N 1
ATOM 680 C CA . THR A 1 88 ? -27.178 -4.915 1.635 1.00 96.00 88 THR A CA 1
ATOM 681 C C . THR A 1 88 ? -26.875 -4.956 3.134 1.00 96.00 88 THR A C 1
ATOM 683 O O . THR A 1 88 ? -27.496 -4.224 3.907 1.00 96.00 88 THR A O 1
ATOM 686 N N . LYS A 1 89 ? -25.895 -5.761 3.565 1.00 97.00 89 LYS A N 1
ATOM 687 C CA . LYS A 1 89 ? -25.449 -5.806 4.964 1.00 97.00 89 LYS A CA 1
ATOM 688 C C . LYS A 1 89 ? -24.844 -4.466 5.392 1.00 97.00 89 LYS A C 1
ATOM 690 O O . LYS A 1 89 ? -25.166 -3.999 6.482 1.00 97.00 89 LYS A O 1
ATOM 695 N N . CYS A 1 90 ? -24.066 -3.806 4.528 1.00 95.94 90 CYS A N 1
ATOM 696 C CA . CYS A 1 90 ? -23.548 -2.454 4.776 1.00 95.94 90 CYS A CA 1
ATOM 697 C C . CYS A 1 90 ? -24.675 -1.448 5.041 1.00 95.94 90 CYS A C 1
ATOM 699 O O . CYS A 1 90 ? -24.622 -0.705 6.021 1.00 95.94 90 CYS A O 1
ATOM 701 N N . ARG A 1 91 ? -25.729 -1.455 4.215 1.00 95.12 91 ARG A N 1
ATOM 702 C CA . ARG A 1 91 ? -26.903 -0.584 4.375 1.00 95.12 91 ARG A CA 1
ATOM 703 C C . ARG A 1 91 ? -27.614 -0.830 5.704 1.00 95.12 91 ARG A C 1
ATOM 705 O O . ARG A 1 91 ? -27.915 0.120 6.423 1.00 95.12 91 ARG A O 1
ATOM 712 N N . ILE A 1 92 ? -27.853 -2.097 6.059 1.00 97.06 92 ILE A N 1
ATOM 713 C CA . ILE A 1 92 ? -28.511 -2.451 7.327 1.00 97.06 92 ILE A CA 1
ATOM 714 C C . ILE A 1 92 ? -27.637 -2.053 8.522 1.00 97.06 92 ILE A C 1
ATOM 716 O O . ILE A 1 92 ? -28.158 -1.505 9.496 1.00 97.06 92 ILE A O 1
ATOM 720 N N . LEU A 1 93 ? -26.324 -2.294 8.452 1.00 97.31 93 LEU A N 1
ATOM 721 C CA . LEU A 1 93 ? -25.373 -1.912 9.495 1.00 97.31 93 LEU A CA 1
ATOM 722 C C . LEU A 1 93 ? -25.389 -0.400 9.708 1.00 97.31 93 LEU A C 1
ATOM 724 O O . LEU A 1 93 ? -25.582 0.040 10.839 1.00 97.31 93 LEU A O 1
ATOM 728 N N . ARG A 1 94 ? -25.266 0.385 8.631 1.00 95.75 94 ARG A N 1
ATOM 729 C CA . ARG A 1 94 ? -25.334 1.852 8.679 1.00 95.75 94 ARG A CA 1
ATOM 730 C C . ARG A 1 94 ? -26.649 2.332 9.278 1.00 95.75 94 ARG A C 1
ATOM 732 O O . ARG A 1 94 ? -26.623 3.089 10.238 1.00 95.75 94 ARG A O 1
ATOM 739 N N . GLY A 1 95 ? -27.783 1.829 8.789 1.00 95.75 95 GLY A N 1
ATOM 740 C CA . GLY A 1 95 ? -29.097 2.226 9.294 1.00 95.75 95 GLY A CA 1
ATOM 741 C C . GLY A 1 95 ? -29.282 1.915 10.783 1.00 95.75 95 GLY A C 1
ATOM 742 O O . GLY A 1 95 ? -29.763 2.757 11.537 1.00 95.75 95 GLY A O 1
ATOM 743 N N . LYS A 1 96 ? -28.852 0.732 11.245 1.00 96.75 96 LYS A N 1
ATOM 744 C CA . LYS A 1 96 ? -28.902 0.377 12.674 1.00 96.75 96 LYS A CA 1
ATOM 745 C C . LYS A 1 96 ? -27.902 1.173 13.518 1.00 96.75 96 LYS A C 1
ATOM 747 O O . LYS A 1 96 ? -28.195 1.465 14.674 1.00 96.75 96 LYS A O 1
ATOM 752 N N . PHE A 1 97 ? -26.737 1.510 12.969 1.00 96.19 97 PHE A N 1
ATOM 753 C CA . PHE A 1 97 ? -25.737 2.328 13.651 1.00 96.19 97 PHE A CA 1
ATOM 754 C C . PHE A 1 97 ? -26.216 3.776 13.813 1.00 96.19 97 PHE A C 1
ATOM 756 O O . PHE A 1 97 ? -26.161 4.317 14.912 1.00 96.19 97 PHE A O 1
ATOM 763 N N . GLU A 1 98 ? -26.790 4.366 12.764 1.00 94.50 98 GLU A N 1
ATOM 764 C CA . GLU A 1 98 ? -27.377 5.712 12.789 1.00 94.50 98 GLU A CA 1
ATOM 765 C C . GLU A 1 98 ? -28.521 5.823 13.811 1.00 94.50 98 GLU A C 1
ATOM 767 O O . GLU A 1 98 ? -28.634 6.826 14.517 1.00 94.50 98 GLU A O 1
ATOM 772 N N . GLN A 1 99 ? -29.321 4.763 13.971 1.00 95.44 99 GLN A N 1
ATOM 773 C CA . GLN A 1 99 ? -30.373 4.683 14.995 1.00 95.44 99 GLN A CA 1
ATOM 774 C C . GLN A 1 99 ? -29.841 4.731 16.438 1.00 95.44 99 GLN A C 1
ATOM 776 O O . GLN A 1 99 ? -30.617 4.999 17.355 1.00 95.44 99 GLN A O 1
ATOM 781 N N . MET A 1 100 ? -28.543 4.502 16.674 1.00 93.56 100 MET A N 1
ATOM 782 C CA . MET A 1 100 ? -27.949 4.654 18.009 1.00 93.56 100 MET A CA 1
ATOM 783 C C . MET A 1 100 ? -27.739 6.115 18.420 1.00 93.56 100 MET A C 1
ATOM 785 O O . MET A 1 100 ? -27.482 6.379 19.595 1.00 93.56 100 MET A O 1
ATOM 789 N N . GLY A 1 101 ? -27.846 7.059 17.483 1.00 91.69 101 GLY A N 1
ATOM 790 C CA . GLY A 1 101 ? -27.614 8.474 17.736 1.00 91.69 101 GLY A CA 1
ATOM 791 C C . GLY A 1 101 ? -26.132 8.823 17.899 1.00 91.69 101 GLY A C 1
ATOM 792 O O . GLY A 1 101 ? -25.257 8.238 17.267 1.00 91.69 101 GLY A O 1
ATOM 793 N N . MET A 1 102 ? -25.853 9.831 18.728 1.00 87.75 102 MET A N 1
ATOM 794 C CA . MET A 1 102 ? -24.525 10.452 18.840 1.00 87.75 102 MET A CA 1
ATOM 795 C C . MET A 1 102 ? -23.540 9.690 19.733 1.00 87.75 102 MET A C 1
ATOM 797 O O . MET A 1 102 ? -22.340 9.951 19.670 1.00 87.75 102 MET A O 1
ATOM 801 N N . GLU A 1 103 ? -24.033 8.756 20.547 1.00 89.31 103 GLU A N 1
ATOM 802 C CA . GLU A 1 103 ? -23.234 8.002 21.519 1.00 89.31 103 GLU A CA 1
ATOM 803 C C . GLU A 1 103 ? -23.387 6.485 21.310 1.00 89.31 103 GLU A C 1
ATOM 805 O O . GLU A 1 103 ? -23.913 5.770 22.170 1.00 89.31 103 GLU A O 1
ATOM 810 N N . PRO A 1 104 ? -22.938 5.954 20.158 1.00 92.88 104 PRO A N 1
ATOM 811 C CA . PRO A 1 104 ? -22.915 4.516 19.935 1.00 92.88 104 PRO A CA 1
ATOM 812 C C . PRO A 1 104 ? -21.984 3.836 20.951 1.00 92.88 104 PRO A C 1
ATOM 814 O O . PRO A 1 104 ? -20.884 4.322 21.248 1.00 92.88 104 PRO A O 1
ATOM 817 N N . THR A 1 105 ? -22.422 2.699 21.496 1.00 96.44 105 THR A N 1
ATOM 818 C CA . THR A 1 105 ? -21.635 1.884 22.432 1.00 96.44 105 THR A CA 1
ATOM 819 C C . THR A 1 105 ? -21.014 0.688 21.714 1.00 96.44 105 THR A C 1
ATOM 821 O O . THR A 1 105 ? -21.590 0.153 20.764 1.00 96.44 105 THR A O 1
ATOM 824 N N . ALA A 1 106 ? -19.841 0.254 22.182 1.00 97.06 106 ALA A N 1
ATOM 825 C CA . ALA A 1 106 ? -19.122 -0.888 21.618 1.00 97.06 106 ALA A CA 1
ATOM 826 C C . ALA A 1 106 ? -19.980 -2.166 21.624 1.00 97.06 106 ALA A C 1
ATOM 828 O O . ALA A 1 106 ? -20.133 -2.799 20.584 1.00 97.06 106 ALA A O 1
ATOM 829 N N . ASP A 1 107 ? -20.636 -2.476 22.747 1.00 97.62 107 ASP A N 1
ATOM 830 C CA . ASP A 1 107 ? -21.474 -3.677 22.890 1.00 97.62 107 ASP A CA 1
ATOM 831 C C . ASP A 1 107 ? -22.631 -3.719 21.885 1.00 97.62 107 ASP A C 1
ATOM 833 O O . ASP A 1 107 ? -22.961 -4.774 21.342 1.00 97.62 107 ASP A O 1
ATOM 837 N N . LYS A 1 108 ? -23.241 -2.562 21.592 1.00 97.06 108 LYS A N 1
ATOM 838 C CA . LYS A 1 108 ? -24.313 -2.478 20.595 1.00 97.06 108 LYS A CA 1
ATOM 839 C C . LYS A 1 108 ? -23.776 -2.700 19.185 1.00 97.06 108 LYS A C 1
ATOM 841 O O . LYS A 1 108 ? -24.431 -3.388 18.405 1.00 97.06 108 LYS A O 1
ATOM 846 N N . LEU A 1 109 ? -22.604 -2.149 18.855 1.00 97.81 109 LEU A N 1
ATOM 847 C CA . LEU A 1 109 ? -21.965 -2.396 17.561 1.00 97.81 109 LEU A CA 1
ATOM 848 C C . LEU A 1 109 ? -21.619 -3.883 17.398 1.00 97.81 109 LEU A C 1
ATOM 850 O O . LEU A 1 109 ? -21.964 -4.467 16.373 1.00 97.81 109 LEU A O 1
ATOM 854 N N . VAL A 1 110 ? -21.041 -4.517 18.424 1.00 97.94 110 VAL A N 1
ATOM 855 C CA . VAL A 1 110 ? -20.775 -5.968 18.449 1.00 97.94 110 VAL A CA 1
ATOM 856 C C . VAL A 1 110 ? -22.070 -6.764 18.268 1.00 97.94 110 VAL A C 1
ATOM 858 O O . VAL A 1 110 ? -22.113 -7.707 17.479 1.00 97.94 110 VAL A O 1
ATOM 861 N N . GLY A 1 111 ? -23.159 -6.354 18.926 1.00 97.81 111 GLY A N 1
ATOM 862 C CA . GLY A 1 111 ? -24.482 -6.954 18.755 1.00 97.81 111 GLY A CA 1
ATOM 863 C C . GLY A 1 111 ? -25.015 -6.864 17.319 1.00 97.81 111 GLY A C 1
ATOM 864 O O . GLY A 1 111 ? -25.535 -7.853 16.802 1.00 97.81 111 GLY A O 1
ATOM 865 N N . ILE A 1 112 ? -24.849 -5.716 16.647 1.00 97.62 112 ILE A N 1
ATOM 866 C CA . ILE A 1 112 ? -25.204 -5.561 15.225 1.00 97.62 112 ILE A CA 1
ATOM 867 C C . ILE A 1 112 ? -24.347 -6.471 14.349 1.00 97.62 112 ILE A C 1
ATOM 869 O O . ILE A 1 112 ? -24.893 -7.163 13.492 1.00 97.62 112 ILE A O 1
ATOM 873 N N . CYS A 1 113 ? -23.031 -6.481 14.558 1.00 97.94 113 CYS A N 1
ATOM 874 C CA . CYS A 1 113 ? -22.101 -7.283 13.763 1.00 97.94 113 CYS A CA 1
ATOM 875 C C . CYS A 1 113 ? -22.431 -8.777 13.885 1.00 97.94 113 CYS A C 1
ATOM 877 O O . CYS A 1 113 ? -22.583 -9.466 12.877 1.00 97.94 113 CYS A O 1
ATOM 879 N N . LYS A 1 114 ? -22.704 -9.250 15.108 1.00 97.75 114 LYS A N 1
ATOM 880 C CA . LYS A 1 114 ? -23.164 -10.619 15.369 1.00 97.75 114 LYS A CA 1
ATOM 881 C C . LYS A 1 114 ? -24.499 -10.928 14.687 1.00 97.75 114 LYS A C 1
ATOM 883 O O . LYS A 1 114 ? -24.641 -11.991 14.091 1.00 97.75 114 LYS A O 1
ATOM 888 N N . TYR A 1 115 ? -25.465 -10.009 14.746 1.00 97.56 115 TYR A N 1
ATOM 889 C CA . TYR A 1 115 ? -26.764 -10.168 14.081 1.00 97.56 115 TYR A CA 1
ATOM 890 C C . TYR A 1 115 ? -26.633 -10.266 12.554 1.00 97.56 115 TYR A C 1
ATOM 892 O O . TYR A 1 115 ? -27.331 -11.058 11.927 1.00 97.56 115 TYR A O 1
ATOM 900 N N . LEU A 1 116 ? -25.731 -9.485 11.956 1.00 97.38 116 LEU A N 1
ATOM 901 C CA . LEU A 1 116 ? -25.507 -9.463 10.508 1.00 97.38 116 LEU A CA 1
ATOM 902 C C . LEU A 1 116 ? -24.504 -10.515 10.020 1.00 97.38 116 LEU A C 1
ATOM 904 O O . LEU A 1 116 ? -24.319 -10.636 8.805 1.00 97.38 116 LEU A O 1
ATOM 908 N N . GLN A 1 117 ? -23.873 -11.265 10.932 1.00 97.31 117 GLN A N 1
ATOM 909 C CA . GLN A 1 117 ? -22.740 -12.148 10.636 1.00 97.31 117 GLN A CA 1
ATOM 910 C C . GLN A 1 117 ? -21.667 -11.389 9.841 1.00 97.31 117 GLN A C 1
ATOM 912 O O . GLN A 1 117 ? -21.419 -11.675 8.668 1.00 97.31 117 GLN A O 1
ATOM 917 N N . VAL A 1 118 ? -21.146 -10.335 10.460 1.00 96.25 118 VAL A N 1
ATOM 918 C CA . VAL A 1 118 ? -20.111 -9.440 9.934 1.00 96.25 118 VAL A CA 1
ATOM 919 C C . VAL A 1 118 ? -18.997 -9.376 10.971 1.00 96.25 118 VAL A C 1
ATOM 921 O O . VAL A 1 118 ? -19.300 -9.257 12.161 1.00 96.25 118 VAL A O 1
ATOM 924 N N . ASP A 1 119 ? -17.738 -9.462 10.542 1.00 95.75 119 ASP A N 1
ATOM 925 C CA . ASP A 1 119 ? -16.607 -9.254 11.445 1.00 95.75 119 ASP A CA 1
ATOM 926 C C . ASP A 1 119 ? -16.530 -7.774 11.848 1.00 95.75 119 ASP A C 1
ATOM 928 O O . ASP A 1 119 ? -16.808 -6.872 11.053 1.00 95.75 119 ASP A O 1
ATOM 932 N N . ILE A 1 120 ? -16.153 -7.505 13.096 1.00 95.94 120 ILE A N 1
ATOM 933 C CA . ILE A 1 120 ? -15.950 -6.138 13.571 1.00 95.94 120 ILE A CA 1
ATOM 934 C C . ILE A 1 120 ? -14.835 -5.428 12.788 1.00 95.94 120 ILE A C 1
ATOM 936 O O . ILE A 1 120 ? -14.899 -4.211 12.617 1.00 95.94 120 ILE A O 1
ATOM 940 N N . ASP A 1 121 ? -13.852 -6.169 12.274 1.00 91.88 121 ASP A N 1
ATOM 941 C CA . ASP A 1 121 ? -12.767 -5.615 11.464 1.00 91.88 121 ASP A CA 1
ATOM 942 C C . ASP A 1 121 ? -13.248 -5.150 10.079 1.00 91.88 121 ASP A C 1
ATOM 944 O O . ASP A 1 121 ? -12.790 -4.117 9.581 1.00 91.88 121 ASP A O 1
ATOM 948 N N . ASP A 1 122 ? -14.254 -5.807 9.497 1.00 92.44 122 ASP A N 1
ATOM 949 C CA . ASP A 1 122 ? -14.822 -5.402 8.206 1.00 92.44 122 ASP A CA 1
ATOM 950 C C . ASP A 1 122 ? -15.576 -4.059 8.291 1.00 92.44 122 ASP A C 1
ATOM 952 O O . ASP A 1 122 ? -15.691 -3.316 7.311 1.00 92.44 122 ASP A O 1
ATOM 956 N N . VAL A 1 123 ? -16.046 -3.681 9.486 1.00 95.31 123 VAL A N 1
ATOM 957 C CA . VAL A 1 123 ? -16.686 -2.377 9.741 1.00 95.31 123 VAL A CA 1
ATOM 958 C C . VAL A 1 123 ? -15.735 -1.214 9.440 1.00 95.31 123 VAL A C 1
ATOM 960 O O . VAL A 1 123 ? -16.176 -0.128 9.043 1.00 95.31 123 VAL A O 1
ATOM 963 N N . VAL A 1 124 ? -14.422 -1.436 9.558 1.00 93.88 124 VAL A N 1
ATOM 964 C CA . VAL A 1 124 ? -13.413 -0.425 9.234 1.00 93.88 124 VAL A CA 1
ATOM 965 C C . VAL A 1 124 ? -13.505 -0.026 7.764 1.00 93.88 124 VAL A C 1
ATOM 967 O O . VAL A 1 124 ? -13.426 1.162 7.455 1.00 93.88 124 VAL A O 1
ATOM 970 N N . GLN A 1 125 ? -13.767 -0.964 6.853 1.00 92.31 125 GLN A N 1
ATOM 971 C CA . GLN A 1 125 ? -13.889 -0.670 5.422 1.00 92.31 125 GLN A CA 1
ATOM 972 C C . GLN A 1 125 ? -15.070 0.278 5.136 1.00 92.31 125 GLN A C 1
ATOM 974 O O . GLN A 1 125 ? -14.930 1.237 4.374 1.00 92.31 125 GLN A O 1
ATOM 979 N N . ILE A 1 126 ? -16.201 0.099 5.831 1.00 95.00 126 ILE A N 1
ATOM 980 C CA . ILE A 1 126 ? -17.355 1.014 5.755 1.00 95.00 126 ILE A CA 1
ATOM 981 C C . ILE A 1 126 ? -16.961 2.407 6.259 1.00 95.00 126 ILE A C 1
ATOM 983 O O . ILE A 1 126 ? -17.212 3.408 5.582 1.00 95.00 126 ILE A O 1
ATOM 987 N N . SER A 1 127 ? -16.301 2.479 7.421 1.00 95.62 127 SER A N 1
ATOM 988 C CA . SER A 1 127 ? -15.861 3.761 7.983 1.00 95.62 127 SER A CA 1
ATOM 989 C C . SER A 1 127 ? -14.881 4.495 7.060 1.00 95.62 127 SER A C 1
ATOM 991 O O . SER A 1 127 ? -14.993 5.708 6.902 1.00 95.62 127 SER A O 1
ATOM 993 N N . ARG A 1 128 ? -13.982 3.778 6.367 1.00 93.31 128 ARG A N 1
ATOM 994 C CA . ARG A 1 128 ? -13.048 4.338 5.373 1.00 93.31 128 ARG A CA 1
ATOM 995 C C . ARG A 1 128 ? -13.772 5.002 4.207 1.00 93.31 128 ARG A C 1
ATOM 997 O O . ARG A 1 128 ? -13.384 6.098 3.805 1.00 93.31 128 ARG A O 1
ATOM 1004 N N . ILE A 1 129 ? -14.813 4.358 3.677 1.00 93.19 129 ILE A N 1
ATOM 1005 C CA . ILE A 1 129 ? -15.641 4.925 2.602 1.00 93.19 129 ILE A CA 1
ATOM 1006 C C . ILE A 1 129 ? -16.324 6.205 3.099 1.00 93.19 129 ILE A C 1
ATOM 1008 O O . ILE A 1 129 ? -16.267 7.243 2.441 1.00 93.19 129 ILE A O 1
ATOM 1012 N N . GLN A 1 130 ? -16.905 6.164 4.299 1.00 94.75 130 GLN A N 1
ATOM 1013 C CA . GLN A 1 130 ? -17.590 7.307 4.903 1.00 94.75 130 GLN A CA 1
ATOM 1014 C C . GLN A 1 130 ? -16.660 8.494 5.193 1.00 94.75 130 GLN A C 1
ATOM 1016 O O . GLN A 1 130 ? -17.009 9.636 4.896 1.00 94.75 130 GLN A O 1
ATOM 1021 N N . LEU A 1 131 ? -15.453 8.237 5.702 1.00 94.44 131 LEU A N 1
ATOM 1022 C CA . LEU A 1 131 ? -14.439 9.256 5.996 1.00 94.44 131 LEU A CA 1
ATOM 1023 C C . LEU A 1 131 ? -13.973 10.032 4.758 1.00 94.44 131 LEU A C 1
ATOM 1025 O O . LEU A 1 131 ? -13.517 11.167 4.887 1.00 94.44 131 LEU A O 1
ATOM 1029 N N . LYS A 1 132 ? -14.112 9.445 3.569 1.00 91.25 132 LYS A N 1
ATOM 1030 C CA . LYS A 1 132 ? -13.774 10.079 2.287 1.00 91.25 132 LYS A CA 1
ATOM 1031 C C . LYS A 1 132 ? -14.935 10.799 1.630 1.00 91.25 132 LYS A C 1
ATOM 1033 O O . LYS A 1 132 ? -14.736 11.479 0.625 1.00 91.25 132 LYS A O 1
ATOM 1038 N N . SER A 1 133 ? -16.141 10.652 2.172 1.00 92.62 133 SER A N 1
ATOM 1039 C CA . SER A 1 133 ? -17.303 11.351 1.646 1.00 92.62 133 SER A CA 1
ATOM 1040 C C . SER A 1 133 ? -17.058 12.856 1.639 1.00 92.62 133 SER A C 1
ATOM 1042 O O . SER A 1 133 ? -16.475 13.422 2.570 1.00 92.62 133 SER A O 1
ATOM 1044 N N . ARG A 1 134 ? -17.555 13.534 0.602 1.00 90.44 134 ARG A N 1
ATOM 1045 C CA . ARG A 1 134 ? -17.614 15.002 0.580 1.00 90.44 134 ARG A CA 1
ATOM 1046 C C . ARG A 1 134 ? -18.643 15.538 1.579 1.00 90.44 134 ARG A C 1
ATOM 1048 O O . ARG A 1 134 ? -18.469 16.654 2.063 1.00 90.44 134 ARG A O 1
ATOM 1055 N N . ASN A 1 135 ? -19.622 14.718 1.953 1.00 91.25 135 ASN A N 1
ATOM 1056 C CA . ASN A 1 135 ? -20.653 15.045 2.926 1.00 91.25 135 ASN A CA 1
ATOM 1057 C C . ASN A 1 135 ? -20.089 15.049 4.358 1.00 91.25 135 ASN A C 1
ATOM 1059 O O . ASN A 1 135 ? -19.472 14.076 4.806 1.00 91.25 135 ASN A O 1
ATOM 1063 N N . ALA A 1 136 ? -20.299 16.144 5.092 1.00 92.62 136 ALA A N 1
ATOM 1064 C CA . ALA A 1 136 ? -19.772 16.293 6.450 1.00 92.62 136 ALA A CA 1
ATOM 1065 C C . ALA A 1 136 ? -20.425 15.328 7.455 1.00 92.62 136 ALA A C 1
ATOM 1067 O O . ALA A 1 136 ? -19.761 14.865 8.388 1.00 92.62 136 ALA A O 1
ATOM 1068 N N . TRP A 1 137 ? -21.705 15.004 7.257 1.00 92.38 137 TRP A N 1
ATOM 1069 C CA . TRP A 1 137 ? -22.431 14.036 8.075 1.00 92.38 137 TRP A CA 1
ATOM 1070 C C . TRP A 1 137 ? -21.862 12.628 7.915 1.00 92.38 137 TRP A C 1
ATOM 1072 O O . TRP A 1 137 ? -21.570 11.979 8.918 1.00 92.38 137 TRP A O 1
ATOM 1082 N N . ASP A 1 138 ? -21.626 12.185 6.679 1.00 94.19 138 ASP A N 1
ATOM 1083 C CA . ASP A 1 138 ? -21.035 10.869 6.420 1.00 94.19 138 ASP A CA 1
ATOM 1084 C C . ASP A 1 138 ? -19.634 10.763 7.027 1.00 94.19 138 ASP A C 1
ATOM 1086 O O . ASP A 1 138 ? -19.341 9.778 7.699 1.00 94.19 138 ASP A O 1
ATOM 1090 N N . ARG A 1 139 ? -18.791 11.798 6.889 1.00 94.75 139 ARG A N 1
ATOM 1091 C CA . ARG A 1 139 ? -17.468 11.807 7.539 1.00 94.75 139 ARG A CA 1
ATOM 1092 C C . ARG A 1 139 ? -17.580 11.658 9.050 1.00 94.75 139 ARG A C 1
ATOM 1094 O O . ARG A 1 139 ? -16.837 10.880 9.643 1.00 94.75 139 ARG A O 1
ATOM 1101 N N . ARG A 1 140 ? -18.524 12.369 9.673 1.00 94.50 140 ARG A N 1
ATOM 1102 C CA . ARG A 1 140 ? -18.779 12.266 11.115 1.00 94.50 140 ARG A CA 1
ATOM 1103 C C . ARG A 1 140 ? -19.256 10.868 11.508 1.00 94.50 140 ARG A C 1
ATOM 1105 O O . ARG A 1 140 ? -18.781 10.337 12.508 1.00 94.50 140 ARG A O 1
ATOM 1112 N N . GLN A 1 141 ? -20.152 10.264 10.729 1.00 95.19 141 GLN A N 1
ATOM 1113 C CA . GLN A 1 141 ? -20.589 8.882 10.944 1.00 95.19 141 GLN A CA 1
ATOM 1114 C C . GLN A 1 141 ? -19.422 7.900 10.810 1.00 95.19 141 GLN A C 1
ATOM 1116 O O . GLN A 1 141 ? -19.249 7.056 11.682 1.00 95.19 141 GLN A O 1
ATOM 1121 N N . GLY A 1 142 ? -18.559 8.075 9.806 1.00 96.06 142 GLY A N 1
ATOM 1122 C CA . GLY A 1 142 ? -17.338 7.286 9.644 1.00 96.06 142 GLY A CA 1
ATOM 1123 C C . GLY A 1 142 ? -16.396 7.400 10.846 1.00 96.06 142 GLY A C 1
ATOM 1124 O O . GLY A 1 142 ? -15.909 6.385 11.336 1.00 96.06 142 GLY A O 1
ATOM 1125 N N . GLN A 1 143 ? -16.196 8.609 11.384 1.00 95.81 143 GLN A N 1
ATOM 1126 C CA . GLN A 1 143 ? -15.404 8.827 12.604 1.00 95.81 143 GLN A CA 1
ATOM 1127 C C . GLN A 1 143 ? -16.016 8.133 13.828 1.00 95.81 143 GLN A C 1
ATOM 1129 O O . GLN A 1 143 ? -15.301 7.467 14.577 1.00 95.81 143 GLN A O 1
ATOM 1134 N N . LEU A 1 144 ? -17.332 8.263 14.035 1.00 96.25 144 LEU A N 1
ATOM 1135 C CA . LEU A 1 144 ? -18.034 7.619 15.150 1.00 96.25 144 LEU A CA 1
ATOM 1136 C C . LEU A 1 144 ? -17.998 6.093 15.037 1.00 96.25 144 LEU A C 1
ATOM 1138 O O . LEU A 1 144 ? -17.782 5.410 16.040 1.00 96.25 144 LEU A O 1
ATOM 1142 N N . LEU A 1 145 ? -18.186 5.561 13.830 1.00 97.19 145 LEU A N 1
ATOM 1143 C CA . LEU A 1 145 ? -18.130 4.132 13.544 1.00 97.19 145 LEU A CA 1
ATOM 1144 C C . LEU A 1 145 ? -16.733 3.578 13.828 1.00 97.19 145 LEU A C 1
ATOM 1146 O O . LEU A 1 145 ? -16.609 2.612 14.580 1.00 97.19 145 LEU A O 1
ATOM 1150 N N . LEU A 1 146 ? -15.690 4.250 13.334 1.00 96.94 146 LEU A N 1
ATOM 1151 C CA . LEU A 1 146 ? -14.298 3.883 13.581 1.00 96.94 146 LEU A CA 1
ATOM 1152 C C . LEU A 1 146 ? -13.954 3.920 15.077 1.00 96.94 146 LEU A C 1
ATOM 1154 O O . LEU A 1 146 ? -13.452 2.940 15.619 1.00 96.94 146 LEU A O 1
ATOM 1158 N N . ALA A 1 147 ? -14.287 5.008 15.778 1.00 96.06 147 ALA A N 1
ATOM 1159 C CA . ALA A 1 147 ? -14.038 5.131 17.216 1.00 96.06 147 ALA A CA 1
ATOM 1160 C C . ALA A 1 147 ? -14.805 4.082 18.042 1.00 96.06 147 ALA A C 1
ATOM 1162 O O . ALA A 1 147 ? -14.351 3.638 19.098 1.00 96.06 147 ALA A O 1
ATOM 1163 N N . THR A 1 148 ? -15.988 3.670 17.585 1.00 97.12 148 THR A N 1
ATOM 1164 C CA . THR A 1 148 ? -16.766 2.612 18.244 1.00 97.12 148 THR A CA 1
ATOM 1165 C C . THR A 1 148 ? -16.174 1.234 17.976 1.00 97.12 148 THR A C 1
ATOM 1167 O O . THR A 1 148 ? -16.095 0.440 18.909 1.00 97.12 148 THR A O 1
ATOM 1170 N N . ALA A 1 149 ? -15.679 0.976 16.763 1.00 97.44 149 ALA A N 1
ATOM 1171 C CA . ALA A 1 149 ? -14.947 -0.244 16.434 1.00 97.44 149 ALA A CA 1
ATOM 1172 C C . ALA A 1 149 ? -13.636 -0.362 17.238 1.00 97.44 149 ALA A C 1
ATOM 1174 O O . ALA A 1 149 ? -13.356 -1.429 17.783 1.00 97.44 149 ALA A O 1
ATOM 1175 N N . CYS A 1 150 ? -12.894 0.739 17.434 1.00 96.81 150 CYS A N 1
ATOM 1176 C CA . CYS A 1 150 ? -11.727 0.773 18.328 1.00 96.81 150 CYS A CA 1
ATOM 1177 C C . CYS A 1 150 ? -12.095 0.350 19.756 1.00 96.81 150 CYS A C 1
ATOM 1179 O O . CYS A 1 150 ? -11.437 -0.499 20.352 1.00 96.81 150 CYS A O 1
ATOM 1181 N N . ARG A 1 151 ? -13.181 0.915 20.302 1.00 96.56 151 ARG A N 1
ATOM 1182 C CA . ARG A 1 151 ? -13.681 0.569 21.645 1.00 96.56 151 ARG A CA 1
ATOM 1183 C C . ARG A 1 151 ? -14.199 -0.868 21.735 1.00 96.56 151 ARG A C 1
ATOM 1185 O O . ARG A 1 151 ? -14.153 -1.442 22.816 1.00 96.56 151 ARG A O 1
ATOM 1192 N N . ALA A 1 152 ? -14.669 -1.434 20.625 1.00 97.06 152 ALA A N 1
ATOM 1193 C CA . ALA A 1 152 ? -15.067 -2.835 20.514 1.00 97.06 152 ALA A CA 1
ATOM 1194 C C . ALA A 1 152 ? -13.877 -3.806 20.393 1.00 97.06 152 ALA A C 1
ATOM 1196 O O . ALA A 1 152 ? -14.091 -5.013 20.360 1.00 97.06 152 ALA A O 1
ATOM 1197 N N . GLY A 1 153 ? -12.638 -3.304 20.349 1.00 96.25 153 GLY A N 1
ATOM 1198 C CA . GLY A 1 153 ? -11.435 -4.134 20.289 1.00 96.25 153 GLY A CA 1
ATOM 1199 C C . GLY A 1 153 ? -11.036 -4.576 18.881 1.00 96.25 153 GLY A C 1
ATOM 1200 O O . GLY A 1 153 ? -10.202 -5.469 18.757 1.00 96.25 153 GLY A O 1
ATOM 1201 N N . SER A 1 154 ? -11.585 -3.959 17.828 1.00 96.25 154 SER A N 1
ATOM 1202 C CA . SER A 1 154 ? -11.130 -4.211 16.454 1.00 96.25 154 SER A CA 1
ATOM 1203 C C . SER A 1 154 ? -9.665 -3.803 16.298 1.00 96.25 154 SER A C 1
ATOM 1205 O O . SER A 1 154 ? -9.310 -2.628 16.449 1.00 96.25 154 SER A O 1
ATOM 1207 N N . ARG A 1 155 ? -8.807 -4.777 15.972 1.00 94.81 155 ARG A N 1
ATOM 1208 C CA . ARG A 1 155 ? -7.363 -4.564 15.774 1.00 94.81 155 ARG A CA 1
ATOM 1209 C C . ARG A 1 155 ? -7.128 -3.638 14.586 1.00 94.81 155 ARG A C 1
ATOM 1211 O O . ARG A 1 155 ? -6.363 -2.675 14.685 1.00 94.81 155 ARG A O 1
ATOM 1218 N N . THR A 1 156 ? -7.871 -3.885 13.509 1.00 92.69 156 THR A N 1
ATOM 1219 C CA . THR A 1 156 ? -7.831 -3.099 12.277 1.00 92.69 156 THR A CA 1
ATOM 1220 C C . THR A 1 156 ? -8.277 -1.653 12.526 1.00 92.69 156 THR A C 1
ATOM 1222 O O . THR A 1 156 ? -7.622 -0.716 12.064 1.00 92.69 156 THR A O 1
ATOM 1225 N N . ALA A 1 157 ? -9.333 -1.436 13.323 1.00 95.38 157 ALA A N 1
ATOM 1226 C CA . ALA A 1 157 ? -9.812 -0.094 13.655 1.00 95.38 157 ALA A CA 1
ATOM 1227 C C . ALA A 1 157 ? -8.785 0.690 14.475 1.00 95.38 157 ALA A C 1
ATOM 1229 O O . ALA A 1 157 ? -8.528 1.857 14.179 1.00 95.38 157 ALA A O 1
ATOM 1230 N N . ILE A 1 158 ? -8.174 0.044 15.477 1.00 96.75 158 ILE A N 1
ATOM 1231 C CA . ILE A 1 158 ? -7.161 0.659 16.345 1.00 96.75 158 ILE A CA 1
ATOM 1232 C C . ILE A 1 158 ? -5.975 1.151 15.511 1.00 96.75 158 ILE A C 1
ATOM 1234 O O . ILE A 1 158 ? -5.607 2.325 15.609 1.00 96.75 158 ILE A O 1
ATOM 1238 N N . VAL A 1 159 ? -5.407 0.285 14.663 1.00 95.25 159 VAL A N 1
ATOM 1239 C CA . VAL A 1 159 ? -4.278 0.653 13.796 1.00 95.25 159 VAL A CA 1
ATOM 1240 C C . VAL A 1 159 ? -4.681 1.754 12.821 1.00 95.25 159 VAL A C 1
ATOM 1242 O O . VAL A 1 159 ? -3.966 2.745 12.696 1.00 95.25 159 VAL A O 1
ATOM 1245 N N . TYR A 1 160 ? -5.841 1.637 12.171 1.00 94.75 160 TYR A N 1
ATOM 1246 C CA . TYR A 1 160 ? -6.279 2.630 11.194 1.00 94.75 160 TYR A CA 1
ATOM 1247 C C . TYR A 1 160 ? -6.536 4.008 11.825 1.00 94.75 160 TYR A C 1
ATOM 1249 O O . TYR A 1 160 ? -6.098 5.026 11.290 1.00 94.75 160 TYR A O 1
ATOM 1257 N N . ASN A 1 161 ? -7.181 4.059 12.993 1.00 95.69 161 ASN A N 1
ATOM 1258 C CA . ASN A 1 161 ? -7.431 5.305 13.715 1.00 95.69 161 ASN A CA 1
ATOM 1259 C C . ASN A 1 161 ? -6.122 5.987 14.145 1.00 95.69 161 ASN A C 1
ATOM 1261 O O . ASN A 1 161 ? -5.956 7.194 13.970 1.00 95.69 161 ASN A O 1
ATOM 1265 N N . LEU A 1 162 ? -5.158 5.212 14.649 1.00 96.31 162 LEU A N 1
ATOM 1266 C CA . LEU A 1 162 ? -3.838 5.739 14.993 1.00 96.31 162 LEU A CA 1
ATOM 1267 C C . LEU A 1 162 ? -3.030 6.150 13.759 1.00 96.31 162 LEU A C 1
ATOM 1269 O O . LEU A 1 162 ? -2.300 7.134 13.823 1.00 96.31 162 LEU A O 1
ATOM 1273 N N . HIS A 1 163 ? -3.186 5.465 12.627 1.00 94.94 163 HIS A N 1
ATOM 1274 C CA . HIS A 1 163 ? -2.567 5.862 11.365 1.00 94.94 163 HIS A CA 1
ATOM 1275 C C . HIS A 1 163 ? -3.116 7.204 10.853 1.00 94.94 163 HIS A C 1
ATOM 1277 O O . HIS A 1 163 ? -2.347 8.058 10.409 1.00 94.94 163 HIS A O 1
ATOM 1283 N N . LEU A 1 164 ? -4.430 7.439 10.964 1.00 93.44 164 LEU A N 1
ATOM 1284 C CA . LEU A 1 164 ? -5.025 8.747 10.665 1.00 93.44 164 LEU A CA 1
ATOM 1285 C C . LEU A 1 164 ? -4.480 9.836 11.595 1.00 93.44 164 LEU A C 1
ATOM 1287 O O . LEU A 1 164 ? -4.104 10.910 11.127 1.00 93.44 164 LEU A O 1
ATOM 1291 N N . ALA A 1 165 ? -4.379 9.545 12.894 1.00 95.56 165 ALA A N 1
ATOM 1292 C CA . ALA A 1 165 ? -3.797 10.467 13.862 1.00 95.56 165 ALA A CA 1
ATOM 1293 C C . ALA A 1 165 ? -2.313 10.747 13.575 1.00 95.56 165 ALA A C 1
ATOM 1295 O O . ALA A 1 165 ? -1.874 11.888 13.689 1.00 95.56 165 ALA A O 1
ATOM 1296 N N . TYR A 1 166 ? -1.543 9.739 13.159 1.00 95.38 166 TYR A N 1
ATOM 1297 C CA . TYR A 1 166 ? -0.154 9.888 12.724 1.00 95.38 166 TYR A CA 1
ATOM 1298 C C . TYR A 1 166 ? -0.031 10.836 11.530 1.00 95.38 166 TYR A C 1
ATOM 1300 O O . TYR A 1 166 ? 0.724 11.801 11.606 1.00 95.38 166 TYR A O 1
ATOM 1308 N N . LYS A 1 167 ? -0.848 10.647 10.484 1.00 93.06 167 LYS A N 1
ATOM 1309 C CA . LYS A 1 167 ? -0.887 11.544 9.313 1.00 93.06 167 LYS A CA 1
ATOM 1310 C C . LYS A 1 167 ? -1.244 12.993 9.665 1.00 93.06 167 LYS A C 1
ATOM 1312 O O . LYS A 1 167 ? -0.898 13.905 8.925 1.00 93.06 167 LYS A O 1
ATOM 1317 N N . GLN A 1 168 ? -1.931 13.210 10.785 1.00 94.75 168 GLN A N 1
ATOM 1318 C CA . GLN A 1 168 ? -2.304 14.533 11.294 1.00 94.75 168 GLN A CA 1
ATOM 1319 C C . GLN A 1 168 ? -1.322 15.083 12.342 1.00 94.75 168 GLN A C 1
ATOM 1321 O O . GLN A 1 168 ? -1.611 16.104 12.962 1.00 94.75 168 GLN A O 1
ATOM 1326 N N . SER A 1 169 ? -0.194 14.408 12.592 1.00 96.31 169 SER A N 1
ATOM 1327 C CA . SER A 1 169 ? 0.748 14.736 13.675 1.00 96.31 169 SER A CA 1
ATOM 1328 C C . SER A 1 169 ? 0.100 14.758 15.071 1.00 96.31 169 SER A C 1
ATOM 1330 O O . SER A 1 169 ? 0.561 15.434 15.988 1.00 96.31 169 SER A O 1
ATOM 1332 N N . GLN A 1 170 ? -0.980 13.994 15.252 1.00 96.94 170 GLN A N 1
ATOM 1333 C CA . GLN A 1 170 ? -1.765 13.863 16.484 1.00 96.94 170 GLN A CA 1
ATOM 1334 C C . GLN A 1 170 ? -1.623 12.482 17.139 1.00 96.94 170 GLN A C 1
ATOM 1336 O O . GLN A 1 170 ? -2.365 12.160 18.066 1.00 96.94 170 GLN A O 1
ATOM 1341 N N . PHE A 1 171 ? -0.654 11.664 16.713 1.00 95.31 171 PHE A N 1
ATOM 1342 C CA . PHE A 1 171 ? -0.447 10.312 17.251 1.00 95.31 171 PHE A CA 1
ATOM 1343 C C . PHE A 1 171 ? -0.356 10.285 18.788 1.00 95.31 171 PHE A C 1
ATOM 1345 O O . PHE A 1 171 ? -0.928 9.405 19.429 1.00 95.31 171 PHE A O 1
ATOM 1352 N N . ASN A 1 172 ? 0.288 11.292 19.390 1.00 95.50 172 ASN A N 1
ATOM 1353 C CA . ASN A 1 172 ? 0.494 11.418 20.839 1.00 95.50 172 ASN A CA 1
ATOM 1354 C C . ASN A 1 172 ? -0.634 12.160 21.585 1.00 95.50 172 ASN A C 1
ATOM 1356 O O . ASN A 1 172 ? -0.508 12.425 22.780 1.00 95.50 172 ASN A O 1
ATOM 1360 N N . HIS A 1 173 ? -1.753 12.482 20.928 1.00 97.00 173 HIS A N 1
ATOM 1361 C CA . HIS A 1 173 ? -2.848 13.229 21.554 1.00 97.00 173 HIS A CA 1
ATOM 1362 C C . HIS A 1 173 ? -3.458 12.469 22.750 1.00 97.00 173 HIS A C 1
ATOM 1364 O O . HIS A 1 173 ? -3.633 11.249 22.705 1.00 97.00 173 HIS A O 1
ATOM 1370 N N . SER A 1 174 ? -3.792 13.158 23.845 1.00 96.62 174 SER A N 1
ATOM 1371 C CA . SER A 1 174 ? -4.242 12.521 25.098 1.00 96.62 174 SER A CA 1
ATOM 1372 C C . SER A 1 174 ? -5.525 11.698 24.939 1.00 96.62 174 SER A C 1
ATOM 1374 O O . SER A 1 174 ? -5.666 10.654 25.573 1.00 96.62 174 SER A O 1
ATOM 1376 N N . SER A 1 175 ? -6.421 12.108 24.035 1.00 95.00 175 SER A N 1
ATOM 1377 C CA . SER A 1 175 ? -7.669 11.387 23.744 1.00 95.00 175 SER A CA 1
ATOM 1378 C C . SER A 1 175 ? -7.464 9.986 23.162 1.00 95.00 175 SER A C 1
ATOM 1380 O O . SER A 1 175 ? -8.386 9.187 23.230 1.00 95.00 175 SER A O 1
ATOM 1382 N N . LEU A 1 176 ? -6.281 9.692 22.610 1.00 96.00 176 LEU A N 1
ATOM 1383 C CA . LEU A 1 176 ? -5.944 8.411 21.978 1.00 96.00 176 LEU A CA 1
ATOM 1384 C C . LEU A 1 176 ? -5.141 7.483 22.906 1.00 96.00 176 LEU A C 1
ATOM 1386 O O . LEU A 1 176 ? -4.531 6.515 22.457 1.00 96.00 176 LEU A O 1
ATOM 1390 N N . ALA A 1 177 ? -5.065 7.790 24.206 1.00 96.81 177 ALA A N 1
ATOM 1391 C CA . ALA A 1 177 ? -4.243 7.024 25.144 1.00 96.81 177 ALA A CA 1
ATOM 1392 C C . ALA A 1 177 ? -4.678 5.553 25.260 1.00 96.81 177 ALA A C 1
ATOM 1394 O O . ALA A 1 177 ? -3.830 4.669 25.368 1.00 96.81 177 ALA A O 1
ATOM 1395 N N . LYS A 1 178 ? -5.987 5.274 25.209 1.00 96.19 178 LYS A N 1
ATOM 1396 C CA . LYS A 1 178 ? -6.509 3.901 25.294 1.00 96.19 178 LYS A CA 1
ATOM 1397 C C . LYS A 1 178 ? -6.161 3.100 24.041 1.00 96.19 178 LYS A C 1
ATOM 1399 O O . LYS A 1 178 ? -5.685 1.974 24.148 1.00 96.19 178 LYS A O 1
ATOM 1404 N N . GLU A 1 179 ? -6.335 3.706 22.874 1.00 97.00 179 GLU A N 1
ATOM 1405 C CA . GLU A 1 179 ? -6.011 3.140 21.569 1.00 97.00 179 GLU A CA 1
ATOM 1406 C C . GLU A 1 179 ? -4.510 2.877 21.450 1.00 97.00 179 GLU A C 1
ATOM 1408 O O . GLU A 1 179 ? -4.125 1.787 21.040 1.00 97.00 179 GLU A O 1
ATOM 1413 N N . ARG A 1 180 ? -3.656 3.813 21.891 1.00 97.62 180 ARG A N 1
ATOM 1414 C CA . ARG A 1 180 ? -2.199 3.605 21.945 1.00 97.62 180 ARG A CA 1
ATOM 1415 C C . ARG A 1 180 ? -1.805 2.447 22.856 1.00 97.62 180 ARG A C 1
ATOM 1417 O O . ARG A 1 180 ? -0.931 1.668 22.495 1.00 97.62 180 ARG A O 1
ATOM 1424 N N . ASN A 1 181 ? -2.442 2.302 24.018 1.00 97.44 181 ASN A N 1
ATOM 1425 C CA . ASN A 1 181 ? -2.155 1.180 24.915 1.00 97.44 181 ASN A CA 1
ATOM 1426 C C . ASN A 1 181 ? -2.520 -0.165 24.273 1.00 97.44 181 ASN A C 1
ATOM 1428 O O . ASN A 1 181 ? -1.740 -1.112 24.363 1.00 97.44 181 ASN A O 1
ATOM 1432 N N . ALA A 1 182 ? -3.670 -0.242 23.599 1.00 96.69 182 ALA A N 1
ATOM 1433 C CA . ALA A 1 182 ? -4.073 -1.436 22.862 1.00 96.69 182 ALA A CA 1
ATOM 1434 C C . ALA A 1 182 ? -3.131 -1.717 21.678 1.00 96.69 182 ALA A C 1
ATOM 1436 O O . ALA A 1 182 ? -2.668 -2.842 21.508 1.00 96.69 182 ALA A O 1
ATOM 1437 N N . PHE A 1 183 ? -2.763 -0.684 20.921 1.00 97.06 183 PHE A N 1
ATOM 1438 C CA . PHE A 1 183 ? -1.783 -0.758 19.839 1.00 97.06 183 PHE A CA 1
ATOM 1439 C C . PHE A 1 183 ? -0.418 -1.270 20.308 1.00 97.06 183 PHE A C 1
ATOM 1441 O O . PHE A 1 183 ? 0.130 -2.188 19.709 1.00 97.06 183 PHE A O 1
ATOM 1448 N N . ASN A 1 184 ? 0.100 -0.763 21.427 1.00 97.50 184 ASN A N 1
ATOM 1449 C CA . ASN A 1 184 ? 1.362 -1.231 22.001 1.00 97.50 184 ASN A CA 1
ATOM 1450 C C . ASN A 1 184 ? 1.299 -2.704 22.436 1.00 97.50 184 ASN A C 1
ATOM 1452 O O . ASN A 1 184 ? 2.326 -3.378 22.484 1.00 97.50 184 ASN A O 1
ATOM 1456 N N . SER A 1 185 ? 0.121 -3.227 22.782 1.00 97.31 185 SER A N 1
ATOM 1457 C CA . SER A 1 185 ? -0.056 -4.668 23.001 1.00 97.31 185 SER A CA 1
ATOM 1458 C C . SER A 1 185 ? 0.024 -5.448 21.686 1.00 97.31 185 SER A C 1
ATOM 1460 O O . SER A 1 185 ? 0.758 -6.428 21.640 1.00 97.31 185 SER A O 1
ATOM 1462 N N . LEU A 1 186 ? -0.600 -4.963 20.604 1.00 94.94 186 LEU A N 1
ATOM 1463 C CA . LEU A 1 186 ? -0.500 -5.580 19.269 1.00 94.94 186 LEU A CA 1
ATOM 1464 C C . LEU A 1 186 ? 0.941 -5.597 18.732 1.00 94.94 186 LEU A C 1
ATOM 1466 O O . LEU A 1 186 ? 1.386 -6.597 18.177 1.00 94.94 186 LEU A O 1
ATOM 1470 N N . VAL A 1 187 ? 1.699 -4.518 18.939 1.00 96.62 187 VAL A N 1
ATOM 1471 C CA . VAL A 1 187 ? 3.124 -4.443 18.561 1.00 96.62 187 VAL A CA 1
ATOM 1472 C C . VAL A 1 187 ? 3.967 -5.439 19.367 1.00 96.62 187 VAL A C 1
ATOM 1474 O O . VAL A 1 187 ? 4.885 -6.057 18.828 1.00 96.62 187 VAL A O 1
ATOM 1477 N N . ARG A 1 188 ? 3.650 -5.632 20.656 1.00 96.81 188 ARG A N 1
ATOM 1478 C CA . ARG A 1 188 ? 4.338 -6.606 21.521 1.00 96.81 188 ARG A CA 1
ATOM 1479 C C . ARG A 1 188 ? 4.027 -8.051 21.139 1.00 96.81 188 ARG A C 1
ATOM 1481 O O . ARG A 1 188 ? 4.962 -8.846 21.102 1.00 96.81 188 ARG A O 1
ATOM 1488 N N . GLU A 1 189 ? 2.768 -8.367 20.819 1.00 95.00 189 GLU A N 1
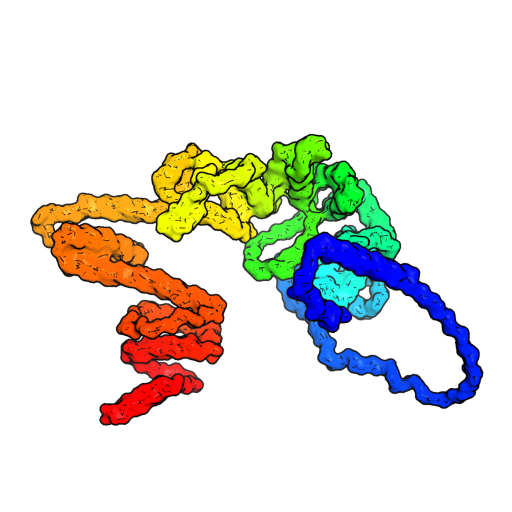ATOM 1489 C CA . GLU A 1 189 ? 2.388 -9.653 20.204 1.00 95.00 189 GLU A CA 1
ATOM 1490 C C . GLU A 1 189 ? 3.244 -9.894 18.953 1.00 95.00 189 GLU A C 1
ATOM 1492 O O . GLU A 1 189 ? 3.859 -10.944 18.797 1.00 95.00 189 GLU A O 1
ATOM 1497 N N . GLY A 1 190 ? 3.343 -8.861 18.111 1.00 92.88 190 GLY A N 1
ATOM 1498 C CA . GLY A 1 190 ? 4.283 -8.753 17.002 1.00 92.88 190 GLY A CA 1
ATOM 1499 C C . GLY A 1 190 ? 4.153 -9.822 15.925 1.00 92.88 190 GLY A C 1
ATOM 1500 O O . GLY A 1 190 ? 5.130 -10.178 15.275 1.00 92.88 190 GLY A O 1
ATOM 1501 N N . THR A 1 191 ? 2.922 -10.280 15.734 1.00 91.94 191 THR A N 1
ATOM 1502 C CA . THR A 1 191 ? 2.454 -11.045 14.575 1.00 91.94 191 THR A CA 1
ATOM 1503 C C . THR A 1 191 ? 1.550 -10.201 13.671 1.00 91.94 191 THR A C 1
ATOM 1505 O O . THR A 1 191 ? 1.301 -10.557 12.523 1.00 91.94 191 THR A O 1
ATOM 1508 N N . TYR A 1 192 ? 1.051 -9.058 14.160 1.00 91.44 192 TYR A N 1
ATOM 1509 C CA . TYR A 1 192 ? 0.122 -8.208 13.418 1.00 91.44 192 TYR A CA 1
ATOM 1510 C C . TYR A 1 192 ? 0.866 -7.146 12.595 1.00 91.44 192 TYR A C 1
ATOM 1512 O O . TYR A 1 192 ? 1.159 -6.050 13.084 1.00 91.44 192 TYR A O 1
ATOM 1520 N N . VAL A 1 193 ? 1.156 -7.485 11.332 1.00 91.62 193 VAL A N 1
ATOM 1521 C CA . VAL A 1 193 ? 1.952 -6.675 10.386 1.00 91.62 193 VAL A CA 1
ATOM 1522 C C . VAL A 1 193 ? 1.534 -5.198 10.335 1.00 91.62 193 VAL A C 1
ATOM 1524 O O . VAL A 1 193 ? 2.413 -4.352 10.512 1.00 91.62 193 VAL A O 1
ATOM 1527 N N . PRO A 1 194 ? 0.241 -4.827 10.207 1.00 93.00 194 PRO A N 1
ATOM 1528 C CA . PRO A 1 194 ? -0.129 -3.414 10.123 1.00 93.00 194 PRO A CA 1
ATOM 1529 C C . PRO A 1 194 ? 0.246 -2.602 11.368 1.00 93.00 194 PRO A C 1
ATOM 1531 O O . PRO A 1 194 ? 0.584 -1.421 11.262 1.00 93.00 194 PRO A O 1
ATOM 1534 N N . ALA A 1 195 ? 0.208 -3.221 12.556 1.00 94.38 195 ALA A N 1
ATOM 1535 C CA . ALA A 1 195 ? 0.628 -2.551 13.782 1.00 94.38 195 ALA A CA 1
ATOM 1536 C C . ALA A 1 195 ? 2.147 -2.366 13.838 1.00 94.38 195 ALA A C 1
ATOM 1538 O O . ALA A 1 195 ? 2.608 -1.279 14.186 1.00 94.38 195 ALA A O 1
ATOM 1539 N N . LEU A 1 196 ? 2.911 -3.398 13.464 1.00 96.25 196 LEU A N 1
ATOM 1540 C CA . LEU A 1 196 ? 4.370 -3.316 13.376 1.00 96.25 196 LEU A CA 1
ATOM 1541 C C . LEU A 1 196 ? 4.805 -2.238 12.376 1.00 96.25 196 LEU A C 1
ATOM 1543 O O . LEU A 1 196 ? 5.649 -1.409 12.708 1.00 96.25 196 LEU A O 1
ATOM 1547 N N . MET A 1 197 ? 4.176 -2.191 11.198 1.00 95.50 197 MET A N 1
ATOM 1548 C CA . MET A 1 197 ? 4.511 -1.219 10.157 1.00 95.50 197 MET A CA 1
ATOM 1549 C C . MET A 1 197 ? 4.205 0.214 10.605 1.00 95.50 197 MET A C 1
ATOM 1551 O O . MET A 1 197 ? 5.016 1.120 10.414 1.00 95.50 197 MET A O 1
ATOM 1555 N N . LEU A 1 198 ? 3.066 0.439 11.273 1.00 95.31 198 LEU A N 1
ATOM 1556 C CA . LEU A 1 198 ? 2.759 1.754 11.839 1.00 95.31 198 LEU A CA 1
ATOM 1557 C C . LEU A 1 198 ? 3.751 2.138 12.948 1.00 95.31 198 LEU A C 1
ATOM 1559 O O . LEU A 1 198 ? 4.153 3.297 13.024 1.00 95.31 198 LEU A O 1
ATOM 1563 N N . ALA A 1 199 ? 4.163 1.189 13.793 1.00 97.56 199 ALA A N 1
ATOM 1564 C CA . ALA A 1 199 ? 5.147 1.442 14.842 1.00 97.56 199 ALA A CA 1
ATOM 1565 C C . ALA A 1 199 ? 6.511 1.825 14.253 1.00 97.56 199 ALA A C 1
ATOM 1567 O O . ALA A 1 199 ? 7.131 2.776 14.732 1.00 97.56 199 ALA A O 1
ATOM 1568 N N . ALA A 1 200 ? 6.938 1.155 13.181 1.00 96.88 200 ALA A N 1
ATOM 1569 C CA . ALA A 1 200 ? 8.174 1.471 12.477 1.00 96.88 200 ALA A CA 1
ATOM 1570 C C . ALA A 1 200 ? 8.152 2.903 11.915 1.00 96.88 200 ALA A C 1
ATOM 1572 O O . ALA A 1 200 ? 9.055 3.686 12.207 1.00 96.88 200 ALA A O 1
ATOM 1573 N N . LYS A 1 201 ? 7.055 3.304 11.254 1.00 96.00 201 LYS A N 1
ATOM 1574 C CA . LYS A 1 201 ? 6.859 4.683 10.760 1.00 96.00 201 LYS A CA 1
ATOM 1575 C C . LYS A 1 201 ? 6.857 5.737 11.867 1.00 96.00 201 LYS A C 1
ATOM 1577 O O . LYS A 1 201 ? 7.340 6.857 11.680 1.00 96.00 201 LYS A O 1
ATOM 1582 N N . VAL A 1 202 ? 6.306 5.403 13.035 1.00 96.75 202 VAL A N 1
ATOM 1583 C CA . VAL A 1 202 ? 6.341 6.286 14.209 1.00 96.75 202 VAL A CA 1
ATOM 1584 C C . VAL A 1 202 ? 7.776 6.442 14.713 1.00 96.75 202 VAL A C 1
ATOM 1586 O O . VAL A 1 202 ? 8.207 7.575 14.921 1.00 96.75 202 VAL A O 1
ATOM 1589 N N . HIS A 1 203 ? 8.534 5.352 14.853 1.00 97.81 203 HIS A N 1
ATOM 1590 C CA . HIS A 1 203 ? 9.946 5.409 15.248 1.00 97.81 203 HIS A CA 1
ATOM 1591 C C . HIS A 1 203 ? 10.803 6.194 14.255 1.00 97.81 203 HIS A C 1
ATOM 1593 O O . HIS A 1 203 ? 11.613 7.023 14.668 1.00 97.81 203 HIS A O 1
ATOM 1599 N N . GLU A 1 204 ? 10.570 6.003 12.961 1.00 95.38 204 GLU A N 1
ATOM 1600 C CA . GLU A 1 204 ? 11.241 6.742 11.898 1.00 95.38 204 GLU A CA 1
ATOM 1601 C C . GLU A 1 204 ? 10.972 8.249 11.996 1.00 95.38 204 GLU A C 1
ATOM 1603 O O . GLU A 1 204 ? 11.910 9.042 12.029 1.00 95.38 204 GLU A O 1
ATOM 1608 N N . SER A 1 205 ? 9.709 8.654 12.170 1.00 95.81 205 SER A N 1
ATOM 1609 C CA . SER A 1 205 ? 9.351 10.073 12.350 1.00 95.81 205 SER A CA 1
ATOM 1610 C C . SER A 1 205 ? 9.951 10.716 13.608 1.00 95.81 205 SER A C 1
ATOM 1612 O O . SER A 1 205 ? 10.033 11.938 13.707 1.00 95.81 205 SER A O 1
ATOM 1614 N N . GLN A 1 206 ? 10.363 9.898 14.580 1.00 96.56 206 GLN A N 1
ATOM 1615 C CA . GLN A 1 206 ? 11.028 10.325 15.812 1.00 96.56 206 GLN A CA 1
ATOM 1616 C C . GLN A 1 206 ? 12.559 10.339 15.681 1.00 96.56 206 GLN A C 1
ATOM 1618 O O . GLN A 1 206 ? 13.246 10.614 16.663 1.00 96.56 206 GLN A O 1
ATOM 1623 N N . GLY A 1 207 ? 13.102 10.020 14.501 1.00 95.19 207 GLY A N 1
ATOM 1624 C CA . GLY A 1 207 ? 14.542 9.910 14.263 1.00 95.19 207 GLY A CA 1
ATOM 1625 C C . GLY A 1 207 ? 15.174 8.646 14.854 1.00 95.19 207 GLY A C 1
ATOM 1626 O O . GLY A 1 207 ? 16.396 8.542 14.915 1.00 95.19 207 GLY A O 1
ATOM 1627 N N . ASN A 1 208 ? 14.373 7.672 15.298 1.00 96.69 208 ASN A N 1
ATOM 1628 C CA . ASN A 1 208 ? 14.872 6.399 15.809 1.00 96.69 208 ASN A CA 1
ATOM 1629 C C . ASN A 1 208 ? 14.945 5.358 14.681 1.00 96.69 208 ASN A C 1
ATOM 1631 O O . ASN A 1 208 ? 14.203 4.372 14.673 1.00 96.69 208 ASN A O 1
ATOM 1635 N N . SER A 1 209 ? 15.846 5.593 13.722 1.00 94.44 209 SER A N 1
ATOM 1636 C CA . SER A 1 209 ? 16.026 4.737 12.540 1.00 94.44 209 SER A CA 1
ATOM 1637 C C . SER A 1 209 ? 16.342 3.288 12.907 1.00 94.44 209 SER A C 1
ATOM 1639 O O . SER A 1 209 ? 15.855 2.375 12.249 1.00 94.44 209 SER A O 1
ATOM 1641 N N . LYS A 1 210 ? 17.084 3.062 14.000 1.00 95.56 210 LYS A N 1
ATOM 1642 C CA . LYS A 1 210 ? 17.408 1.714 14.479 1.00 95.56 210 LYS A CA 1
ATOM 1643 C C . LYS A 1 210 ? 16.167 0.919 14.867 1.00 95.56 210 LYS A C 1
ATOM 1645 O O . LYS A 1 210 ? 15.972 -0.181 14.368 1.00 95.56 210 LYS A O 1
ATOM 1650 N N . ALA A 1 211 ? 15.309 1.490 15.713 1.00 96.75 211 ALA A N 1
ATOM 1651 C CA . ALA A 1 211 ? 14.085 0.813 16.134 1.00 96.75 211 ALA A CA 1
ATOM 1652 C C . ALA A 1 211 ? 13.107 0.603 14.968 1.00 96.75 211 ALA A C 1
ATOM 1654 O O . ALA A 1 211 ? 12.411 -0.409 14.930 1.00 96.75 211 ALA A O 1
ATOM 1655 N N . ALA A 1 212 ? 13.060 1.538 14.012 1.00 96.62 212 ALA A N 1
ATOM 1656 C CA . ALA A 1 212 ? 12.277 1.365 12.793 1.00 96.62 212 ALA A CA 1
ATOM 1657 C C . ALA A 1 212 ? 12.796 0.182 11.958 1.00 96.62 212 ALA A C 1
ATOM 1659 O O . ALA A 1 212 ? 12.009 -0.684 11.585 1.00 96.62 212 ALA A O 1
ATOM 1660 N N . MET A 1 213 ? 14.114 0.099 11.746 1.00 95.50 213 MET A N 1
ATOM 1661 C CA . MET A 1 213 ? 14.747 -0.990 10.998 1.00 95.50 213 MET A CA 1
ATOM 1662 C C . MET A 1 213 ? 14.537 -2.354 11.666 1.00 95.50 213 MET A C 1
ATOM 1664 O O . MET A 1 213 ? 14.176 -3.314 10.991 1.00 95.50 213 MET A O 1
ATOM 1668 N N . ASP A 1 214 ? 14.677 -2.437 12.993 1.00 96.62 214 ASP A N 1
ATOM 1669 C CA . ASP A 1 214 ? 14.415 -3.668 13.753 1.00 96.62 214 ASP A CA 1
ATOM 1670 C C . ASP A 1 214 ? 12.968 -4.162 13.557 1.00 96.62 214 ASP A C 1
ATOM 1672 O O . ASP A 1 214 ? 12.717 -5.364 13.444 1.00 96.62 214 ASP A O 1
ATOM 1676 N N . LEU A 1 215 ? 12.003 -3.238 13.478 1.00 97.25 215 LEU A N 1
ATOM 1677 C CA . LEU A 1 215 ? 10.607 -3.570 13.196 1.00 97.25 215 LEU A CA 1
ATOM 1678 C C . LEU A 1 215 ? 10.387 -3.980 11.739 1.00 97.25 215 LEU A C 1
ATOM 1680 O O . LEU A 1 215 ? 9.644 -4.933 11.513 1.00 97.25 215 LEU A O 1
ATOM 1684 N N . TYR A 1 216 ? 11.020 -3.318 10.766 1.00 96.56 216 TYR A N 1
ATOM 1685 C CA . TYR A 1 216 ? 10.920 -3.720 9.361 1.00 96.56 216 TYR A CA 1
ATOM 1686 C C . TYR A 1 216 ? 11.498 -5.122 9.131 1.00 96.56 216 TYR A C 1
ATOM 1688 O O . TYR A 1 216 ? 10.808 -5.963 8.560 1.00 96.56 216 TYR A O 1
ATOM 1696 N N . MET A 1 217 ? 12.680 -5.420 9.682 1.00 94.81 217 MET A N 1
ATOM 1697 C CA . MET A 1 217 ? 13.276 -6.763 9.629 1.00 94.81 217 MET A CA 1
ATOM 1698 C C . MET A 1 217 ? 12.379 -7.817 10.286 1.00 94.81 217 MET A C 1
ATOM 1700 O O . MET A 1 217 ? 12.264 -8.939 9.801 1.00 94.81 217 MET A O 1
ATOM 1704 N N . ARG A 1 218 ? 11.702 -7.460 11.386 1.00 95.50 218 ARG A N 1
ATOM 1705 C CA . ARG A 1 218 ? 10.727 -8.352 12.024 1.00 95.50 218 ARG A CA 1
ATOM 1706 C C . ARG A 1 218 ? 9.502 -8.596 11.142 1.00 95.50 218 ARG A C 1
ATOM 1708 O O . ARG A 1 218 ? 8.970 -9.697 11.156 1.00 95.50 218 ARG A O 1
ATOM 1715 N N . ILE A 1 219 ? 9.019 -7.588 10.415 1.00 93.94 219 ILE A N 1
ATOM 1716 C CA . ILE A 1 219 ? 7.883 -7.747 9.495 1.00 93.94 219 ILE A CA 1
ATOM 1717 C C . ILE A 1 219 ? 8.255 -8.688 8.353 1.00 93.94 219 ILE A C 1
ATOM 1719 O O . ILE A 1 219 ? 7.476 -9.581 8.033 1.00 93.94 219 ILE A O 1
ATOM 1723 N N . THR A 1 220 ? 9.433 -8.515 7.759 1.00 93.06 220 THR A N 1
ATOM 1724 C CA . THR A 1 220 ? 9.867 -9.350 6.636 1.00 93.06 220 THR A CA 1
ATOM 1725 C C . THR A 1 220 ? 10.175 -10.777 7.072 1.00 93.06 220 THR A C 1
ATOM 1727 O O . THR A 1 220 ? 9.806 -11.709 6.367 1.00 93.06 220 THR A O 1
ATOM 1730 N N . SER A 1 221 ? 10.699 -10.986 8.286 1.00 93.69 221 SER A N 1
ATOM 1731 C CA . SER A 1 221 ? 10.896 -12.338 8.824 1.00 93.69 221 SER A CA 1
ATOM 1732 C C . SER A 1 221 ? 9.589 -13.111 9.048 1.00 93.69 221 SER A C 1
ATOM 1734 O O . SER A 1 221 ? 9.619 -14.335 9.117 1.00 93.69 221 SER A O 1
ATOM 1736 N N . LEU A 1 222 ? 8.439 -12.428 9.187 1.00 91.00 222 LEU A N 1
ATOM 1737 C CA . LEU A 1 222 ? 7.137 -13.105 9.271 1.00 91.00 222 LEU A CA 1
ATOM 1738 C C . LEU A 1 222 ? 6.757 -13.777 7.946 1.00 91.00 222 LEU A C 1
ATOM 1740 O O . LEU A 1 222 ? 6.026 -14.755 7.976 1.00 91.00 222 LEU A O 1
ATOM 1744 N N . GLN A 1 223 ? 7.247 -13.287 6.803 1.00 87.19 223 GLN A N 1
ATOM 1745 C CA . GLN A 1 223 ? 6.976 -13.890 5.493 1.00 87.19 223 GLN A CA 1
ATOM 1746 C C . GLN A 1 223 ? 7.638 -15.268 5.343 1.00 87.19 223 GLN A C 1
ATOM 1748 O O . GLN A 1 223 ? 7.067 -16.153 4.712 1.00 87.19 223 GLN A O 1
ATOM 1753 N N . ASP A 1 224 ? 8.821 -15.449 5.935 1.00 86.00 224 ASP A N 1
ATOM 1754 C CA . ASP A 1 224 ? 9.582 -16.703 5.869 1.00 86.00 224 ASP A CA 1
ATOM 1755 C C . ASP A 1 224 ? 9.086 -17.760 6.875 1.00 86.00 224 ASP A C 1
ATOM 1757 O O . ASP A 1 224 ? 9.465 -18.932 6.798 1.00 86.00 224 ASP A O 1
ATOM 1761 N N . ASP A 1 225 ? 8.237 -17.373 7.831 1.00 84.88 225 ASP A N 1
ATOM 1762 C CA . ASP A 1 225 ? 7.641 -18.305 8.782 1.00 84.88 225 ASP A CA 1
ATOM 1763 C C . ASP A 1 225 ? 6.554 -19.132 8.080 1.00 84.88 225 ASP A C 1
ATOM 1765 O O . ASP A 1 225 ? 5.491 -18.628 7.730 1.00 84.88 225 ASP A O 1
ATOM 1769 N N . ALA A 1 226 ? 6.793 -20.434 7.907 1.00 68.62 226 ALA A N 1
ATOM 1770 C CA . ALA A 1 226 ? 5.856 -21.353 7.254 1.00 68.62 226 ALA A CA 1
ATOM 1771 C C . ALA A 1 226 ? 4.470 -21.424 7.932 1.00 68.62 226 ALA A C 1
ATOM 1773 O O . ALA A 1 226 ? 3.519 -21.937 7.340 1.00 68.62 226 ALA A O 1
ATOM 1774 N N . THR A 1 227 ? 4.348 -20.951 9.177 1.00 76.25 227 THR A N 1
ATOM 1775 C CA . THR A 1 227 ? 3.068 -20.859 9.895 1.00 76.25 227 THR A CA 1
ATOM 1776 C C . THR A 1 227 ? 2.326 -19.550 9.640 1.00 76.25 227 THR A C 1
ATOM 1778 O O . THR A 1 227 ? 1.134 -19.449 9.946 1.00 76.25 227 THR A O 1
ATOM 1781 N N . PHE A 1 228 ? 2.996 -18.556 9.056 1.00 73.12 228 PHE A N 1
ATOM 1782 C CA . PHE A 1 228 ? 2.380 -17.310 8.649 1.00 73.12 228 PHE A CA 1
ATOM 1783 C C . PHE A 1 228 ? 1.563 -17.547 7.383 1.00 73.12 228 PHE A C 1
ATOM 1785 O O . PHE A 1 228 ? 2.061 -17.537 6.262 1.00 73.12 228 PHE A O 1
ATOM 1792 N N . THR A 1 229 ? 0.262 -17.747 7.559 1.00 62.50 229 THR A N 1
ATOM 1793 C CA . THR A 1 229 ? -0.685 -17.548 6.467 1.00 62.50 229 THR A CA 1
ATOM 1794 C C . THR A 1 229 ? -0.809 -16.045 6.252 1.00 62.50 229 THR A C 1
ATOM 1796 O O . THR A 1 229 ? -1.299 -15.366 7.167 1.00 62.50 229 THR A O 1
ATOM 1799 N N . PRO A 1 230 ? -0.399 -15.505 5.088 1.00 57.72 230 PRO A N 1
ATOM 1800 C CA . PRO A 1 230 ? -0.722 -14.132 4.750 1.00 57.72 230 PRO A CA 1
ATOM 1801 C C . PRO A 1 230 ? -2.223 -13.959 4.954 1.00 57.72 230 PRO A C 1
ATOM 1803 O O . PRO A 1 230 ? -3.006 -14.813 4.534 1.00 57.72 230 PRO A O 1
ATOM 1806 N N . ILE A 1 231 ? -2.636 -12.883 5.626 1.00 56.78 231 ILE A N 1
ATOM 1807 C CA . ILE A 1 231 ? -4.034 -12.461 5.535 1.00 56.78 231 ILE A CA 1
ATOM 1808 C C . ILE A 1 231 ? -4.251 -12.274 4.039 1.00 56.78 231 ILE A C 1
ATOM 1810 O O . ILE A 1 231 ? -3.613 -11.385 3.477 1.00 56.78 231 ILE A O 1
ATOM 1814 N N . GLU A 1 232 ? -5.031 -13.156 3.404 1.00 45.44 232 GLU A N 1
ATOM 1815 C CA . GLU A 1 232 ? -5.272 -13.131 1.963 1.00 45.44 232 GLU A CA 1
ATOM 1816 C C . GLU A 1 232 ? -5.695 -11.708 1.588 1.00 45.44 232 GLU A C 1
ATOM 1818 O O . GLU A 1 232 ? -6.830 -11.286 1.820 1.00 45.44 232 GLU A O 1
ATOM 1823 N N . GLN A 1 233 ? -4.753 -10.927 1.055 1.00 48.16 233 GLN A N 1
ATOM 1824 C CA . GLN A 1 233 ? -5.073 -9.706 0.347 1.00 48.16 233 GLN A CA 1
ATOM 1825 C C . GLN A 1 233 ? -5.837 -10.208 -0.867 1.00 48.16 233 GLN A C 1
ATOM 1827 O O . GLN A 1 233 ? -5.234 -10.812 -1.752 1.00 48.16 233 GLN A O 1
ATOM 1832 N N . SER A 1 234 ? -7.169 -10.089 -0.829 1.00 42.28 234 SER A N 1
ATOM 1833 C CA . SER A 1 234 ? -8.054 -10.648 -1.849 1.00 42.28 234 SER A CA 1
ATOM 1834 C C . SER A 1 234 ? -7.463 -10.352 -3.222 1.00 42.28 234 SER A C 1
ATOM 1836 O O . SER A 1 234 ? -7.299 -9.181 -3.577 1.00 42.28 234 SER A O 1
ATOM 1838 N N . SER A 1 235 ? -7.088 -11.406 -3.939 1.00 37.00 235 SER A N 1
ATOM 1839 C CA . SER A 1 235 ? -6.421 -11.344 -5.232 1.00 37.00 235 SER A CA 1
ATOM 1840 C C . SER A 1 235 ? -7.184 -10.399 -6.160 1.00 37.00 235 SER A C 1
ATOM 1842 O O . SER A 1 235 ? -8.264 -10.737 -6.650 1.00 37.00 235 SER A O 1
ATOM 1844 N N . ALA A 1 236 ? -6.650 -9.196 -6.368 1.00 40.97 236 ALA A N 1
ATOM 1845 C CA . ALA A 1 236 ? -7.232 -8.203 -7.254 1.00 40.97 236 ALA A CA 1
ATOM 1846 C C . ALA A 1 236 ? -6.938 -8.602 -8.705 1.00 40.97 236 ALA A C 1
ATOM 1848 O O . ALA A 1 236 ? -5.997 -8.125 -9.329 1.00 40.97 236 ALA A O 1
ATOM 1849 N N . THR A 1 237 ? -7.737 -9.521 -9.242 1.00 35.81 237 THR A N 1
ATOM 1850 C CA . THR A 1 237 ? -7.745 -9.838 -10.671 1.00 35.81 237 THR A CA 1
ATOM 1851 C C . THR A 1 237 ? -8.374 -8.690 -11.465 1.00 35.81 237 THR A C 1
ATOM 1853 O O . THR A 1 237 ? -9.533 -8.352 -11.234 1.00 35.81 237 THR A O 1
ATOM 1856 N N . ASN A 1 238 ? -7.621 -8.171 -12.441 1.00 38.56 238 ASN A N 1
ATOM 1857 C CA . ASN A 1 238 ? -8.024 -7.267 -13.529 1.00 38.56 238 ASN A CA 1
ATOM 1858 C C . ASN A 1 238 ? -8.590 -5.907 -13.100 1.00 38.56 238 ASN A C 1
ATOM 1860 O O . ASN A 1 238 ? -9.800 -5.678 -13.063 1.00 38.56 238 ASN A O 1
ATOM 1864 N N . LYS A 1 239 ? -7.663 -4.986 -12.851 1.00 41.66 239 LYS A N 1
ATOM 1865 C CA . LYS A 1 239 ? -7.912 -3.594 -12.501 1.00 41.66 239 LYS A CA 1
ATOM 1866 C C . LYS A 1 239 ? -8.013 -2.714 -13.755 1.00 41.66 239 LYS A C 1
ATOM 1868 O O . LYS A 1 239 ? -7.161 -2.777 -14.635 1.00 41.66 239 LYS A O 1
ATOM 1873 N N . SER A 1 240 ? -9.090 -1.935 -13.870 1.00 42.31 240 SER A N 1
ATOM 1874 C CA . SER A 1 240 ? -9.350 -1.011 -14.994 1.00 42.31 240 SER A CA 1
ATOM 1875 C C . SER A 1 240 ? -9.079 0.437 -14.577 1.00 42.31 240 SER A C 1
ATOM 1877 O O . SER A 1 240 ? -9.344 0.778 -13.427 1.00 42.31 240 SER A O 1
ATOM 1879 N N . GLU A 1 241 ? -8.680 1.301 -15.518 1.00 42.69 241 GLU A N 1
ATOM 1880 C CA . GLU A 1 241 ? -8.225 2.704 -15.353 1.00 42.69 241 GLU A CA 1
ATOM 1881 C C . GLU A 1 241 ? -9.127 3.660 -14.524 1.00 42.69 241 GLU A C 1
ATOM 1883 O O . GLU A 1 241 ? -8.720 4.776 -14.213 1.00 42.69 241 GLU A O 1
ATOM 1888 N N . SER A 1 242 ? -10.323 3.256 -14.072 1.00 43.00 242 SER A N 1
ATOM 1889 C CA . SER A 1 242 ? -11.170 4.046 -13.156 1.00 43.00 242 SER A CA 1
ATOM 1890 C C . SER A 1 242 ? -10.751 3.953 -11.667 1.00 43.00 242 SER A C 1
ATOM 1892 O O . SER A 1 242 ? -11.577 4.181 -10.776 1.00 43.00 242 SER A O 1
ATOM 1894 N N . GLU A 1 243 ? -9.519 3.538 -11.370 1.00 45.41 243 GLU A N 1
ATOM 1895 C CA . GLU A 1 243 ? -9.095 3.088 -10.037 1.00 45.41 243 GLU A CA 1
ATOM 1896 C C . GLU A 1 243 ? -8.387 4.114 -9.156 1.00 45.41 243 GLU A C 1
ATOM 1898 O O . GLU A 1 243 ? -8.335 3.908 -7.945 1.00 45.41 243 GLU A O 1
ATOM 1903 N N . ALA A 1 244 ? -7.987 5.269 -9.687 1.00 43.03 244 ALA A N 1
ATOM 1904 C CA . ALA A 1 244 ? -7.311 6.303 -8.896 1.00 43.03 244 ALA A CA 1
ATOM 1905 C C . ALA A 1 244 ? -8.154 6.829 -7.705 1.00 43.03 244 ALA A C 1
ATOM 1907 O O . ALA A 1 244 ? -7.612 7.200 -6.664 1.00 43.03 244 ALA A O 1
ATOM 1908 N N . GLU A 1 245 ? -9.492 6.822 -7.798 1.00 35.69 245 GLU A N 1
ATOM 1909 C CA . GLU A 1 245 ? -10.371 7.198 -6.672 1.00 35.69 245 GLU A CA 1
ATOM 1910 C C . GLU A 1 245 ? -10.649 6.032 -5.692 1.00 35.69 245 GLU A C 1
ATOM 1912 O O . GLU A 1 245 ? -11.070 6.260 -4.552 1.00 35.69 245 GLU A O 1
ATOM 1917 N N . LEU A 1 246 ? -10.375 4.783 -6.095 1.00 37.72 246 LEU A N 1
ATOM 1918 C CA . LEU A 1 246 ? -10.672 3.551 -5.347 1.00 37.72 246 LEU A CA 1
ATOM 1919 C C . LEU A 1 246 ? -9.429 2.909 -4.696 1.00 37.72 246 LEU A C 1
ATOM 1921 O O . LEU A 1 246 ? -9.554 2.366 -3.598 1.00 37.72 246 LEU A O 1
ATOM 1925 N N . GLU A 1 247 ? -8.226 3.069 -5.260 1.00 43.97 247 GLU A N 1
ATOM 1926 C CA . GLU A 1 247 ? -6.938 2.671 -4.652 1.00 43.97 247 GLU A CA 1
ATOM 1927 C C . GLU A 1 247 ? -6.712 3.306 -3.283 1.00 43.97 247 GLU A C 1
ATOM 1929 O O . GLU A 1 247 ? -6.148 2.701 -2.369 1.00 43.97 247 GLU A O 1
ATOM 1934 N N . LEU A 1 248 ? -7.283 4.490 -3.070 1.00 40.34 248 LEU A N 1
ATOM 1935 C CA . LEU A 1 248 ? -7.258 5.169 -1.786 1.00 40.34 248 LEU A CA 1
ATOM 1936 C C . LEU A 1 248 ? -7.836 4.260 -0.666 1.00 40.34 248 LEU A C 1
ATOM 1938 O O . LEU A 1 248 ? -7.551 4.469 0.519 1.00 40.34 248 LEU A O 1
ATOM 1942 N N . ILE A 1 249 ? -8.758 3.328 -0.979 1.00 42.03 249 ILE A N 1
ATOM 1943 C CA . ILE A 1 249 ? -9.447 2.429 -0.022 1.00 42.03 249 ILE A CA 1
ATOM 1944 C C . ILE A 1 249 ? -8.611 1.177 0.299 1.00 42.03 249 ILE A C 1
ATOM 1946 O O . ILE A 1 249 ? -8.871 0.550 1.317 1.00 42.03 249 ILE A O 1
ATOM 1950 N N . GLN A 1 250 ? -7.554 0.871 -0.455 1.00 51.47 250 GLN A N 1
ATOM 1951 C CA . GLN A 1 250 ? -6.584 -0.187 -0.128 1.00 51.47 250 GLN A CA 1
ATOM 1952 C C . GLN A 1 250 ? -5.226 0.367 0.334 1.00 51.47 250 GLN A C 1
ATOM 1954 O O . GLN A 1 250 ? -4.559 -0.302 1.112 1.00 51.47 250 GLN A O 1
ATOM 1959 N N . GLY A 1 251 ? -4.891 1.622 0.001 1.00 52.72 251 GLY A N 1
ATOM 1960 C CA . GLY A 1 251 ? -3.607 2.290 0.277 1.00 52.72 251 GLY A CA 1
ATOM 1961 C C . GLY A 1 251 ? -3.314 2.637 1.740 1.00 52.72 251 GLY A C 1
ATOM 1962 O O . GLY A 1 251 ? -3.116 3.800 2.100 1.00 52.72 251 GLY A O 1
ATOM 1963 N N . THR A 1 252 ? -3.318 1.646 2.622 1.00 59.75 252 THR A N 1
ATOM 1964 C CA . THR A 1 252 ? -2.480 1.727 3.815 1.00 59.75 252 THR A CA 1
ATOM 1965 C C . THR A 1 252 ? -1.171 1.047 3.468 1.00 59.75 252 THR A C 1
ATOM 1967 O O . THR A 1 252 ? -1.162 -0.171 3.351 1.00 59.75 252 THR A O 1
ATOM 1970 N N . ASP A 1 253 ? -0.100 1.832 3.344 1.00 72.44 253 ASP A N 1
ATOM 1971 C CA . ASP A 1 253 ? 1.305 1.400 3.266 1.00 72.44 253 ASP A CA 1
ATOM 1972 C C . ASP A 1 253 ? 1.737 0.685 4.574 1.00 72.44 253 ASP A C 1
ATOM 1974 O O . ASP A 1 253 ? 2.632 1.140 5.298 1.00 72.44 253 ASP A O 1
ATOM 1978 N N . LEU A 1 254 ? 0.965 -0.322 4.977 1.00 82.56 254 LEU A N 1
ATOM 1979 C CA . LEU A 1 254 ? 0.983 -1.042 6.247 1.00 82.56 254 LEU A CA 1
ATOM 1980 C C . LEU A 1 254 ? 1.030 -2.559 5.993 1.00 82.56 254 LEU A C 1
ATOM 1982 O O . LEU A 1 254 ? 0.426 -3.334 6.734 1.00 82.56 254 LEU A O 1
ATOM 1986 N N . ASP A 1 255 ? 1.703 -2.966 4.923 1.00 88.50 255 ASP A N 1
ATOM 1987 C CA . ASP A 1 255 ? 1.875 -4.354 4.506 1.00 88.50 255 ASP A CA 1
ATOM 1988 C C . ASP A 1 255 ? 3.358 -4.754 4.432 1.00 88.50 255 ASP A C 1
ATOM 1990 O O . ASP A 1 255 ? 4.256 -3.954 4.708 1.00 88.50 255 ASP A O 1
ATOM 1994 N N . ILE A 1 256 ? 3.603 -6.029 4.115 1.00 89.56 256 ILE A N 1
ATOM 1995 C CA . ILE A 1 256 ? 4.953 -6.607 4.051 1.00 89.56 256 ILE A CA 1
ATOM 1996 C C . ILE A 1 256 ? 5.753 -5.991 2.897 1.00 89.56 256 ILE A C 1
ATOM 1998 O O . ILE A 1 256 ? 6.921 -5.662 3.084 1.00 89.56 256 ILE A O 1
ATOM 2002 N N . CYS A 1 257 ? 5.123 -5.758 1.740 1.00 92.69 257 CYS A N 1
ATOM 2003 C CA . CYS A 1 257 ? 5.765 -5.084 0.610 1.00 92.69 257 CYS A CA 1
ATOM 2004 C C . CYS A 1 257 ? 6.277 -3.688 1.004 1.00 92.69 257 CYS A C 1
ATOM 2006 O O . CYS A 1 257 ? 7.437 -3.353 0.777 1.00 92.69 257 CYS A O 1
ATOM 2008 N N . SER A 1 258 ? 5.453 -2.901 1.703 1.00 92.56 258 SER A N 1
ATOM 2009 C CA . SER A 1 258 ? 5.847 -1.584 2.209 1.00 92.56 258 SER A CA 1
ATOM 2010 C C . SER A 1 258 ? 7.021 -1.658 3.187 1.00 92.56 258 SER A C 1
ATOM 2012 O O . SER A 1 258 ? 7.821 -0.727 3.231 1.00 92.56 258 SER A O 1
ATOM 2014 N N . ALA A 1 259 ? 7.136 -2.736 3.972 1.00 93.06 259 ALA A N 1
ATOM 2015 C CA . ALA A 1 259 ? 8.288 -2.951 4.844 1.00 93.06 259 ALA A CA 1
ATOM 2016 C C . ALA A 1 259 ? 9.560 -3.245 4.034 1.00 93.06 259 ALA A C 1
ATOM 2018 O O . ALA A 1 259 ? 10.592 -2.644 4.318 1.00 93.06 259 ALA A O 1
ATOM 2019 N N . TRP A 1 260 ? 9.482 -4.092 3.000 1.00 95.69 260 TRP A N 1
ATOM 2020 C CA . TRP A 1 260 ? 10.601 -4.334 2.081 1.00 95.69 260 TRP A CA 1
ATOM 2021 C C . TRP A 1 260 ? 11.082 -3.048 1.414 1.00 95.69 260 TRP A C 1
ATOM 2023 O O . TRP A 1 260 ? 12.274 -2.761 1.454 1.00 95.69 260 TRP A O 1
ATOM 2033 N N . LEU A 1 261 ? 10.162 -2.245 0.878 1.00 94.62 261 LEU A N 1
ATOM 2034 C CA . LEU A 1 261 ? 10.491 -0.961 0.259 1.00 94.62 261 LEU A CA 1
ATOM 2035 C C . LEU A 1 261 ? 11.119 0.014 1.259 1.00 94.62 261 LEU A C 1
ATOM 2037 O O . LEU A 1 261 ? 12.145 0.610 0.963 1.00 94.62 261 LEU A O 1
ATOM 2041 N N . ALA A 1 262 ? 10.570 0.119 2.473 1.00 93.81 262 ALA A N 1
ATOM 2042 C CA . ALA A 1 262 ? 11.134 0.993 3.499 1.00 93.81 262 ALA A CA 1
ATOM 2043 C C . ALA A 1 262 ? 12.548 0.563 3.930 1.00 93.81 262 ALA A C 1
ATOM 2045 O O . ALA A 1 262 ? 13.398 1.418 4.171 1.00 93.81 262 ALA A O 1
ATOM 2046 N N . MET A 1 263 ? 12.833 -0.744 4.017 1.00 95.38 263 MET A N 1
ATOM 2047 C CA . MET A 1 263 ? 14.205 -1.221 4.248 1.00 95.38 263 MET A CA 1
ATOM 2048 C C . MET A 1 263 ? 15.114 -0.914 3.065 1.00 95.38 263 MET A C 1
ATOM 2050 O O . MET A 1 263 ? 16.256 -0.511 3.272 1.00 95.38 263 MET A O 1
ATOM 2054 N N . ALA A 1 264 ? 14.613 -1.102 1.844 1.00 95.06 264 ALA A N 1
ATOM 2055 C CA . ALA A 1 264 ? 15.368 -0.841 0.633 1.00 95.06 264 ALA A CA 1
ATOM 2056 C C . ALA A 1 264 ? 15.803 0.628 0.569 1.00 95.06 264 ALA A C 1
ATOM 2058 O O . ALA A 1 264 ? 16.997 0.898 0.426 1.00 95.06 264 ALA A O 1
ATOM 2059 N N . ASP A 1 265 ? 14.864 1.545 0.818 1.00 93.38 265 ASP A N 1
ATOM 2060 C CA . ASP A 1 265 ? 15.114 2.982 0.919 1.00 93.38 265 ASP A CA 1
ATOM 2061 C C . ASP A 1 265 ? 16.158 3.285 2.002 1.00 93.38 265 ASP A C 1
ATOM 2063 O O . ASP A 1 265 ? 17.103 4.026 1.767 1.00 93.38 265 ASP A O 1
ATOM 2067 N N . LYS A 1 266 ? 16.066 2.668 3.189 1.00 92.38 266 LYS A N 1
ATOM 2068 C CA . LYS A 1 266 ? 17.054 2.882 4.267 1.00 92.38 266 LYS A CA 1
ATOM 2069 C C . LYS A 1 266 ? 18.451 2.366 3.946 1.00 92.38 266 LYS A C 1
ATOM 2071 O O . LYS A 1 266 ? 19.421 2.901 4.484 1.00 92.38 266 LYS A O 1
ATOM 2076 N N . HIS A 1 267 ? 18.544 1.329 3.123 1.00 92.69 267 HIS A N 1
ATOM 2077 C CA . HIS A 1 267 ? 19.807 0.756 2.686 1.00 92.69 267 HIS A CA 1
ATOM 2078 C C . HIS A 1 267 ? 20.458 1.543 1.539 1.00 92.69 267 HIS A C 1
ATOM 2080 O O . HIS A 1 267 ? 21.675 1.459 1.397 1.00 92.69 267 HIS A O 1
ATOM 2086 N N . CYS A 1 268 ? 19.694 2.305 0.745 1.00 91.25 268 CYS A N 1
ATOM 2087 C CA . CYS A 1 268 ? 20.243 3.142 -0.331 1.00 91.25 268 CYS A CA 1
ATOM 2088 C C . CYS A 1 268 ? 20.314 4.641 -0.008 1.00 91.25 268 CYS A C 1
ATOM 2090 O O . CYS A 1 268 ? 21.065 5.352 -0.667 1.00 91.25 268 CYS A O 1
ATOM 2092 N N . ASP A 1 269 ? 19.542 5.139 0.960 1.00 87.25 269 ASP A N 1
ATOM 2093 C CA . ASP A 1 269 ? 19.506 6.562 1.308 1.00 87.25 269 ASP A CA 1
ATOM 2094 C C . ASP A 1 269 ? 20.726 6.974 2.148 1.00 87.25 269 ASP A C 1
ATOM 2096 O O . ASP A 1 269 ? 21.136 6.275 3.077 1.00 87.25 269 ASP A O 1
ATOM 2100 N N . GLY A 1 270 ? 21.279 8.149 1.860 1.00 83.12 270 GLY A N 1
ATOM 2101 C CA . GLY A 1 270 ? 22.376 8.757 2.610 1.00 83.12 270 GLY A CA 1
ATOM 2102 C C . GLY A 1 270 ? 23.791 8.406 2.141 1.00 83.12 270 GLY A C 1
ATOM 2103 O O . GLY A 1 270 ? 24.025 7.548 1.295 1.00 83.12 270 GLY A O 1
ATOM 2104 N N . ASP A 1 271 ? 24.752 9.130 2.712 1.00 82.88 271 ASP A N 1
ATOM 2105 C CA . ASP A 1 271 ? 26.178 8.929 2.464 1.00 82.88 271 ASP A CA 1
ATOM 2106 C C . ASP A 1 271 ? 26.642 7.634 3.167 1.00 82.88 271 ASP A C 1
ATOM 2108 O O . ASP A 1 271 ? 26.371 7.500 4.372 1.00 82.88 271 ASP A O 1
ATOM 2112 N N . PRO A 1 272 ? 27.337 6.712 2.466 1.00 86.94 272 PRO A N 1
ATOM 2113 C CA . PRO A 1 272 ? 27.928 5.506 3.049 1.00 86.94 272 PRO A CA 1
ATOM 2114 C C . PRO A 1 272 ? 28.728 5.754 4.334 1.00 86.94 272 PRO A C 1
ATOM 2116 O O . PRO A 1 272 ? 28.754 4.898 5.219 1.00 86.94 272 PRO A O 1
ATOM 2119 N N . ASP A 1 273 ? 29.344 6.931 4.467 1.00 87.94 273 ASP A N 1
ATOM 2120 C CA . ASP A 1 273 ? 30.150 7.300 5.630 1.00 87.94 273 ASP A CA 1
ATOM 2121 C C . ASP A 1 273 ? 29.303 7.743 6.838 1.00 87.94 273 ASP A C 1
ATOM 2123 O O . ASP A 1 273 ? 29.778 7.745 7.977 1.00 87.94 273 ASP A O 1
ATOM 2127 N N . THR A 1 274 ? 28.039 8.124 6.621 1.00 88.12 274 THR A N 1
ATOM 2128 C CA . THR A 1 274 ? 27.163 8.691 7.665 1.00 88.12 274 THR A CA 1
ATOM 2129 C C . THR A 1 274 ? 25.975 7.808 8.022 1.00 88.12 274 THR A C 1
ATOM 2131 O O . THR A 1 274 ? 25.515 7.844 9.168 1.00 88.12 274 THR A O 1
ATOM 2134 N N . ASN A 1 275 ? 25.474 7.009 7.077 1.00 87.06 275 ASN A N 1
ATOM 2135 C CA . ASN A 1 275 ? 24.376 6.089 7.318 1.00 87.06 275 ASN A CA 1
ATOM 2136 C C . ASN A 1 275 ? 24.931 4.694 7.657 1.00 87.06 275 ASN A C 1
ATOM 2138 O O . ASN A 1 275 ? 25.368 3.976 6.760 1.00 87.06 275 ASN A O 1
ATOM 2142 N N . PRO A 1 276 ? 24.844 4.238 8.923 1.00 88.19 276 PRO A N 1
ATOM 2143 C CA . PRO A 1 276 ? 25.333 2.914 9.313 1.00 88.19 276 PRO A CA 1
ATOM 2144 C C . PRO A 1 276 ? 24.535 1.759 8.687 1.00 88.19 276 PRO A C 1
ATOM 2146 O O . PRO A 1 276 ? 24.916 0.601 8.845 1.00 88.19 276 PRO A O 1
ATOM 2149 N N . TYR A 1 277 ? 23.410 2.059 8.033 1.00 89.19 277 TYR A N 1
ATOM 2150 C CA . TYR A 1 277 ? 22.595 1.093 7.309 1.00 89.19 277 TYR A CA 1
ATOM 2151 C C . TYR A 1 277 ? 22.867 1.085 5.807 1.00 89.19 277 TYR A C 1
ATOM 2153 O O . TYR A 1 277 ? 22.285 0.237 5.138 1.00 89.19 277 TYR A O 1
ATOM 2161 N N . TYR A 1 278 ? 23.715 1.971 5.273 1.00 91.00 278 TYR A N 1
ATOM 2162 C CA . TYR A 1 278 ? 23.995 1.992 3.841 1.00 91.00 278 TYR A CA 1
ATOM 2163 C C . TYR A 1 278 ? 24.594 0.653 3.395 1.00 91.00 278 TYR A C 1
ATOM 2165 O O . TYR A 1 278 ? 25.646 0.227 3.874 1.00 91.00 278 TYR A O 1
ATOM 2173 N N . ASP A 1 279 ? 23.891 -0.023 2.494 1.00 93.44 279 ASP A N 1
ATOM 2174 C CA . ASP A 1 279 ? 24.279 -1.301 1.911 1.00 93.44 279 ASP A CA 1
ATOM 2175 C C . ASP A 1 279 ? 23.500 -1.476 0.603 1.00 93.44 279 ASP A C 1
ATOM 2177 O O . ASP A 1 279 ? 22.367 -1.964 0.580 1.00 93.44 279 ASP A O 1
ATOM 2181 N N . PHE A 1 280 ? 24.094 -1.012 -0.497 1.00 91.12 280 PHE A N 1
ATOM 2182 C CA . PHE A 1 280 ? 23.434 -0.983 -1.801 1.00 91.12 280 PHE A CA 1
ATOM 2183 C C . PHE A 1 280 ? 22.990 -2.378 -2.272 1.00 91.12 280 PHE A C 1
ATOM 2185 O O . PHE A 1 280 ? 21.894 -2.523 -2.816 1.00 91.12 280 PHE A O 1
ATOM 2192 N N . ASP A 1 281 ? 23.782 -3.417 -1.998 1.00 92.50 281 ASP A N 1
ATOM 2193 C CA . ASP A 1 281 ? 23.437 -4.794 -2.360 1.00 92.50 281 ASP A CA 1
ATOM 2194 C C . ASP A 1 281 ? 22.213 -5.286 -1.575 1.00 92.50 281 ASP A C 1
ATOM 2196 O O . ASP A 1 281 ? 21.300 -5.884 -2.153 1.00 92.50 281 ASP A O 1
ATOM 2200 N N . LYS A 1 282 ? 22.132 -4.977 -0.271 1.00 9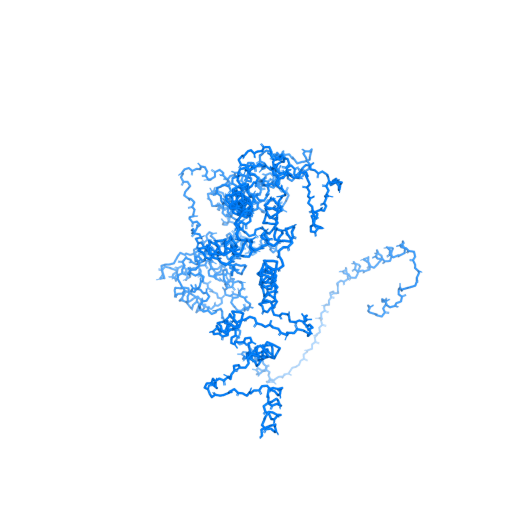4.06 282 LYS A N 1
ATOM 2201 C CA . LYS A 1 282 ? 20.920 -5.261 0.516 1.00 94.06 282 LYS A CA 1
ATOM 2202 C C . LYS A 1 282 ? 19.716 -4.458 0.046 1.00 94.06 282 LYS A C 1
ATOM 2204 O O . LYS A 1 282 ? 18.616 -5.007 0.029 1.00 94.06 282 LYS A O 1
ATOM 2209 N N . SER A 1 283 ? 19.899 -3.194 -0.337 1.00 94.25 283 SER A N 1
ATOM 2210 C CA . SER A 1 283 ? 18.819 -2.386 -0.915 1.00 94.25 283 SER A CA 1
ATOM 2211 C C . SER A 1 283 ? 18.261 -3.055 -2.171 1.00 94.25 283 SER A C 1
ATOM 2213 O O . SER A 1 283 ? 17.057 -3.306 -2.261 1.00 94.25 283 SER A O 1
ATOM 2215 N N . LYS A 1 284 ? 19.148 -3.457 -3.091 1.00 94.31 284 LYS A N 1
ATOM 2216 C CA . LYS A 1 284 ? 18.783 -4.160 -4.323 1.00 94.31 284 LYS A CA 1
ATOM 2217 C C . LYS A 1 284 ? 18.037 -5.463 -4.040 1.00 94.31 284 LYS A C 1
ATOM 2219 O O . LYS A 1 284 ? 17.031 -5.725 -4.693 1.00 94.31 284 LYS A O 1
ATOM 2224 N N . GLU A 1 285 ? 18.467 -6.256 -3.059 1.00 95.38 285 GLU A N 1
ATOM 2225 C CA . GLU A 1 285 ? 17.749 -7.477 -2.663 1.00 95.38 285 GLU A CA 1
ATOM 2226 C C . GLU A 1 285 ? 16.359 -7.172 -2.081 1.00 95.38 285 GLU A C 1
ATOM 2228 O O . GLU A 1 285 ? 15.385 -7.836 -2.433 1.00 95.38 285 GLU A O 1
ATOM 2233 N N . CYS A 1 286 ? 16.222 -6.129 -1.256 1.00 95.75 286 CYS A N 1
ATOM 2234 C CA . CYS A 1 286 ? 14.923 -5.719 -0.717 1.00 95.75 286 CYS A CA 1
ATOM 2235 C C . CYS A 1 286 ? 13.956 -5.281 -1.829 1.00 95.75 286 CYS A C 1
ATOM 2237 O O . CYS A 1 286 ? 12.802 -5.714 -1.848 1.00 95.75 286 CYS A O 1
ATOM 2239 N N . PHE A 1 287 ? 14.427 -4.484 -2.794 1.00 96.00 287 PHE A N 1
ATOM 2240 C CA . PHE A 1 287 ? 13.640 -4.157 -3.983 1.00 96.00 287 PHE A CA 1
ATOM 2241 C C . PHE A 1 287 ? 13.340 -5.404 -4.819 1.00 96.00 287 PHE A C 1
ATOM 2243 O O . PHE A 1 287 ? 12.220 -5.557 -5.293 1.00 96.00 287 PHE A O 1
ATOM 2250 N N . ARG A 1 288 ? 14.277 -6.350 -4.952 1.00 95.19 288 ARG A N 1
ATOM 2251 C CA . ARG A 1 288 ? 14.038 -7.619 -5.660 1.00 95.19 288 ARG A CA 1
ATOM 2252 C C . ARG A 1 288 ? 12.901 -8.414 -5.028 1.00 95.19 288 ARG A C 1
ATOM 2254 O O . ARG A 1 288 ? 12.056 -8.920 -5.760 1.00 95.19 288 ARG A O 1
ATOM 2261 N N . ARG A 1 289 ? 12.829 -8.467 -3.697 1.00 94.81 289 ARG A N 1
ATOM 2262 C CA . ARG A 1 289 ? 11.716 -9.086 -2.961 1.00 94.81 289 ARG A CA 1
ATOM 2263 C C . ARG A 1 289 ? 10.398 -8.350 -3.176 1.00 94.81 289 ARG A C 1
ATOM 2265 O O . ARG A 1 289 ? 9.413 -8.983 -3.540 1.00 94.81 289 ARG A O 1
ATOM 2272 N N . ALA A 1 290 ? 10.380 -7.024 -3.038 1.00 93.75 290 ALA A N 1
ATOM 2273 C CA . ALA A 1 290 ? 9.183 -6.219 -3.304 1.00 93.75 290 ALA A CA 1
ATOM 2274 C C . ALA A 1 290 ? 8.668 -6.386 -4.750 1.00 93.75 290 ALA A C 1
ATOM 2276 O O . ALA A 1 290 ? 7.466 -6.497 -4.982 1.00 93.75 290 ALA A O 1
ATOM 2277 N N . ALA A 1 291 ? 9.578 -6.467 -5.718 1.00 92.88 291 ALA A N 1
ATOM 2278 C CA . ALA A 1 291 ? 9.263 -6.680 -7.122 1.00 92.88 291 ALA A CA 1
ATOM 2279 C C . ALA A 1 291 ? 8.759 -8.105 -7.395 1.00 92.88 291 ALA A C 1
ATOM 2281 O O . ALA A 1 291 ? 7.682 -8.286 -7.944 1.00 92.88 291 ALA A O 1
ATOM 2282 N N . LEU A 1 292 ? 9.523 -9.137 -7.034 1.00 91.00 292 LEU A N 1
ATOM 2283 C CA . LEU A 1 292 ? 9.232 -10.510 -7.459 1.00 91.00 292 LEU A CA 1
ATOM 2284 C C . LEU A 1 292 ? 8.150 -11.193 -6.621 1.00 91.00 292 LEU A C 1
ATOM 2286 O O . LEU A 1 292 ? 7.366 -11.959 -7.180 1.00 91.00 292 LEU A O 1
ATOM 2290 N N . ASP A 1 293 ? 8.091 -10.911 -5.317 1.00 90.88 293 ASP A N 1
ATOM 2291 C CA . ASP A 1 293 ? 7.148 -11.574 -4.410 1.00 90.88 293 ASP A CA 1
ATOM 2292 C C . ASP A 1 293 ? 5.809 -10.817 -4.325 1.00 90.88 293 ASP A C 1
ATOM 2294 O O . ASP A 1 293 ? 4.776 -11.432 -4.055 1.00 90.88 293 ASP A O 1
ATOM 2298 N N . PHE A 1 294 ? 5.808 -9.498 -4.568 1.00 88.25 294 PHE A N 1
ATOM 2299 C CA . PHE A 1 294 ? 4.626 -8.632 -4.410 1.00 88.25 294 PHE A CA 1
ATOM 2300 C C . PHE A 1 294 ? 4.233 -7.843 -5.666 1.00 88.25 294 PHE A C 1
ATOM 2302 O O . PHE A 1 294 ? 3.230 -7.133 -5.632 1.00 88.25 294 PHE A O 1
ATOM 2309 N N . ASP A 1 295 ? 4.985 -7.972 -6.762 1.00 89.62 295 ASP A N 1
ATOM 2310 C CA . ASP A 1 295 ? 4.731 -7.288 -8.037 1.00 89.62 295 ASP A CA 1
ATOM 2311 C C . ASP A 1 295 ? 4.666 -5.751 -7.914 1.00 89.62 295 ASP A C 1
ATOM 2313 O O . ASP A 1 295 ? 3.930 -5.088 -8.648 1.00 89.62 295 ASP A O 1
ATOM 2317 N N . ASP A 1 296 ? 5.426 -5.156 -6.978 1.00 89.31 296 ASP A N 1
ATOM 2318 C CA . ASP A 1 296 ? 5.384 -3.704 -6.764 1.00 89.31 296 ASP A CA 1
ATOM 2319 C C . ASP A 1 296 ? 6.077 -2.947 -7.915 1.00 89.31 296 ASP A C 1
ATOM 2321 O O . ASP A 1 296 ? 7.266 -3.161 -8.188 1.00 89.31 296 ASP A O 1
ATOM 2325 N N . PRO A 1 297 ? 5.374 -2.013 -8.584 1.00 89.88 297 PRO A N 1
ATOM 2326 C CA . PRO A 1 297 ? 5.919 -1.290 -9.727 1.00 89.88 297 PRO A CA 1
ATOM 2327 C C . PRO A 1 297 ? 7.113 -0.406 -9.385 1.00 89.88 297 PRO A C 1
ATOM 2329 O O . PRO A 1 297 ? 8.027 -0.285 -10.198 1.00 89.88 297 PRO A O 1
ATOM 2332 N N . ARG A 1 298 ? 7.146 0.193 -8.189 1.00 90.75 298 ARG A N 1
ATOM 2333 C CA . ARG A 1 298 ? 8.257 1.065 -7.776 1.00 90.75 298 ARG A CA 1
ATOM 2334 C C . ARG A 1 298 ? 9.543 0.266 -7.655 1.00 90.75 298 ARG A C 1
ATOM 2336 O O . ARG A 1 298 ? 10.605 0.752 -8.029 1.00 90.75 298 ARG A O 1
ATOM 2343 N N . ALA A 1 299 ? 9.429 -0.974 -7.186 1.00 94.94 299 ALA A N 1
ATOM 2344 C CA . ALA A 1 299 ? 10.560 -1.874 -7.097 1.00 94.94 299 ALA A CA 1
ATOM 2345 C C . ALA A 1 299 ? 11.104 -2.258 -8.478 1.00 94.94 299 ALA A C 1
ATOM 2347 O O . ALA A 1 299 ? 12.316 -2.236 -8.675 1.00 94.94 299 ALA A O 1
ATOM 2348 N N . TYR A 1 300 ? 10.237 -2.525 -9.461 1.00 94.00 300 TYR A N 1
ATOM 2349 C CA . TYR A 1 300 ? 10.685 -2.750 -10.840 1.00 94.00 300 TYR A CA 1
ATOM 2350 C C . TYR A 1 300 ? 11.396 -1.533 -11.437 1.00 94.00 300 TYR A C 1
ATOM 2352 O O . TYR A 1 300 ? 12.435 -1.693 -12.078 1.00 94.00 300 TYR A O 1
ATOM 2360 N N . ILE A 1 301 ? 10.882 -0.324 -11.195 1.00 90.19 301 ILE A N 1
ATOM 2361 C CA . ILE A 1 301 ? 11.525 0.915 -11.653 1.00 90.19 301 ILE A CA 1
ATOM 2362 C C . ILE A 1 301 ? 12.927 1.033 -11.047 1.00 90.19 301 ILE A C 1
ATOM 2364 O O . ILE A 1 301 ? 13.898 1.161 -11.793 1.00 90.19 301 ILE A O 1
ATOM 2368 N N . PHE A 1 302 ? 13.060 0.900 -9.725 1.00 92.12 302 PHE A N 1
ATOM 2369 C CA . PHE A 1 302 ? 14.360 0.982 -9.055 1.00 92.12 302 PHE A CA 1
ATOM 2370 C C . PHE A 1 302 ? 15.350 -0.072 -9.571 1.00 92.12 302 PHE A C 1
ATOM 2372 O O . PHE A 1 302 ? 16.496 0.241 -9.896 1.00 92.12 302 PHE A O 1
ATOM 2379 N N . LEU A 1 303 ? 14.912 -1.329 -9.692 1.00 93.00 303 LEU A N 1
ATOM 2380 C CA . LEU A 1 303 ? 15.773 -2.405 -10.183 1.00 93.00 303 LEU A CA 1
ATOM 2381 C C . LEU A 1 303 ? 16.218 -2.156 -11.623 1.00 93.00 303 LEU A C 1
ATOM 2383 O O . LEU A 1 303 ? 17.378 -2.398 -11.938 1.00 93.00 303 LEU A O 1
ATOM 2387 N N . SER A 1 304 ? 15.343 -1.625 -12.480 1.00 89.62 304 SER A N 1
ATOM 2388 C CA . SER A 1 304 ? 15.741 -1.246 -13.837 1.00 89.62 304 SER A CA 1
ATOM 2389 C C . SER A 1 304 ? 16.814 -0.149 -13.839 1.00 89.62 304 SER A C 1
ATOM 2391 O O . SER A 1 304 ? 17.797 -0.271 -14.559 1.00 89.62 304 SER A O 1
ATOM 2393 N N . GLN A 1 305 ? 16.720 0.846 -12.953 1.00 86.31 305 GLN A N 1
ATOM 2394 C CA . GLN A 1 305 ? 17.743 1.891 -12.811 1.00 86.31 305 GLN A CA 1
ATOM 2395 C C . GLN A 1 305 ? 19.083 1.342 -12.289 1.00 86.31 305 GLN A C 1
ATOM 2397 O O . GLN A 1 305 ? 20.149 1.841 -12.655 1.00 86.31 305 GLN A O 1
ATOM 2402 N N . CYS A 1 306 ? 19.055 0.295 -11.455 1.00 86.44 306 CYS A N 1
ATOM 2403 C CA . CYS A 1 306 ? 20.267 -0.410 -11.026 1.00 86.44 306 CYS A CA 1
ATOM 2404 C C . CYS A 1 306 ? 20.960 -1.124 -12.189 1.00 86.44 306 CYS A C 1
ATOM 2406 O O . CYS A 1 306 ? 22.188 -1.130 -12.250 1.00 86.44 306 CYS A O 1
ATOM 2408 N N . GLU A 1 307 ? 20.188 -1.742 -13.085 1.00 84.00 307 GLU A N 1
ATOM 2409 C CA . GLU A 1 307 ? 20.725 -2.425 -14.268 1.00 84.00 307 GLU A CA 1
ATOM 2410 C C . GLU A 1 307 ? 21.230 -1.431 -15.331 1.00 84.00 307 GLU A C 1
ATOM 2412 O O . GLU A 1 307 ? 22.219 -1.713 -16.002 1.00 84.00 307 GLU A O 1
ATOM 2417 N N . ASP A 1 308 ? 20.626 -0.239 -15.423 1.00 69.25 308 ASP A N 1
ATOM 2418 C CA . ASP A 1 308 ? 21.073 0.857 -16.301 1.00 69.25 308 ASP A CA 1
ATOM 2419 C C . ASP A 1 308 ? 22.464 1.412 -15.929 1.00 69.25 308 ASP A C 1
ATOM 2421 O O . ASP A 1 308 ? 23.096 2.141 -16.698 1.00 69.25 308 ASP A O 1
ATOM 2425 N N . GLY A 1 309 ? 22.931 1.153 -14.704 1.00 66.31 309 GLY A N 1
ATOM 2426 C CA . GLY A 1 309 ? 24.037 1.895 -14.100 1.00 66.31 309 GLY A CA 1
ATOM 2427 C C . GLY A 1 309 ? 23.711 3.375 -13.832 1.00 66.31 309 GLY A C 1
ATOM 2428 O O . GLY A 1 309 ? 24.562 4.071 -13.286 1.00 66.31 309 GLY A O 1
ATOM 2429 N N . GLU A 1 310 ? 22.496 3.848 -14.166 1.00 61.03 310 GLU A N 1
ATOM 2430 C CA . GLU A 1 310 ? 21.988 5.224 -13.974 1.00 61.03 310 GLU A CA 1
ATOM 2431 C C . GLU A 1 310 ? 22.139 5.719 -12.530 1.00 61.03 310 GLU A C 1
ATOM 2433 O O . GLU A 1 310 ? 22.411 6.897 -12.326 1.00 61.03 310 GLU A O 1
ATOM 2438 N N . LEU A 1 311 ? 22.098 4.831 -11.532 1.00 53.25 311 LEU A N 1
ATOM 2439 C CA . LEU A 1 311 ? 22.329 5.187 -10.123 1.00 53.25 311 LEU A CA 1
ATOM 2440 C C . LEU A 1 311 ? 23.752 5.690 -9.804 1.00 53.25 311 LEU A C 1
ATOM 2442 O O . LEU A 1 311 ? 23.960 6.251 -8.731 1.00 53.25 311 LEU A O 1
ATOM 2446 N N . PHE A 1 312 ? 24.720 5.518 -10.711 1.00 48.41 312 PHE A N 1
ATOM 2447 C CA . PHE A 1 312 ? 26.124 5.901 -10.506 1.00 48.41 312 PHE A CA 1
ATOM 2448 C C . PHE A 1 312 ? 26.650 6.930 -11.517 1.00 48.41 312 PHE A C 1
ATOM 2450 O O . PHE A 1 312 ? 27.823 7.306 -11.447 1.00 48.41 312 PHE A O 1
ATOM 2457 N N . TRP A 1 313 ? 25.828 7.391 -12.462 1.00 46.72 313 TRP A N 1
ATOM 2458 C CA . TRP A 1 313 ? 26.277 8.339 -13.480 1.00 46.72 313 TRP A CA 1
ATOM 2459 C C . TRP A 1 313 ? 25.995 9.777 -13.031 1.00 46.72 313 TRP A C 1
ATOM 2461 O O . TRP A 1 313 ? 24.859 10.235 -13.051 1.00 46.72 313 TRP A O 1
ATOM 2471 N N . GLU A 1 314 ? 27.046 10.511 -12.655 1.00 46.84 314 GLU A N 1
ATOM 2472 C CA . GLU A 1 314 ? 26.990 11.975 -12.590 1.00 46.84 314 GLU A CA 1
ATOM 2473 C C . GLU A 1 314 ? 26.599 12.528 -13.973 1.00 46.84 314 GLU A C 1
ATOM 2475 O O . GLU A 1 314 ? 27.145 12.082 -14.988 1.00 46.84 314 GLU A O 1
ATOM 2480 N N . ASP A 1 315 ? 25.659 13.482 -14.000 1.00 46.09 315 ASP A N 1
ATOM 2481 C CA . ASP A 1 315 ? 25.110 14.156 -15.186 1.00 46.09 315 ASP A CA 1
ATOM 2482 C C . ASP A 1 315 ? 26.205 14.601 -16.164 1.00 46.09 315 ASP A C 1
ATOM 2484 O O . ASP A 1 315 ? 26.744 15.707 -16.107 1.00 46.09 315 ASP A O 1
ATOM 2488 N N . ASN A 1 316 ? 26.550 13.730 -17.104 1.00 45.56 316 ASN A N 1
ATOM 2489 C CA . ASN A 1 316 ? 27.554 14.026 -18.106 1.00 45.56 316 ASN A CA 1
ATOM 2490 C C . ASN A 1 316 ? 26.825 14.241 -19.435 1.00 45.56 316 ASN A C 1
ATOM 2492 O O . ASN A 1 316 ? 26.735 13.317 -20.246 1.00 45.56 316 ASN A O 1
ATOM 2496 N N . GLU A 1 317 ? 26.293 15.458 -19.625 1.00 54.75 317 GLU A N 1
ATOM 2497 C CA . GLU A 1 317 ? 25.385 15.926 -20.702 1.00 54.75 317 GLU A CA 1
ATOM 2498 C C . GLU A 1 317 ? 25.855 15.659 -22.156 1.00 54.75 317 GLU A C 1
ATOM 2500 O O . GLU A 1 317 ? 25.133 15.927 -23.115 1.00 54.75 317 GLU A O 1
ATOM 2505 N N . ASN A 1 318 ? 27.052 15.105 -22.353 1.00 50.62 318 ASN A N 1
ATOM 2506 C CA . ASN A 1 318 ? 27.712 14.967 -23.651 1.00 50.62 318 ASN A CA 1
ATOM 2507 C C . ASN A 1 318 ? 27.382 13.689 -24.468 1.00 50.62 318 ASN A C 1
ATOM 2509 O O . ASN A 1 318 ? 28.056 13.463 -25.469 1.00 50.62 318 ASN A O 1
ATOM 2513 N N . SER A 1 319 ? 26.413 12.830 -24.102 1.00 53.72 319 SER A N 1
ATOM 2514 C CA . SER A 1 319 ? 26.111 11.575 -24.855 1.00 53.72 319 SER A CA 1
ATOM 2515 C C . SER A 1 319 ? 24.779 11.511 -25.596 1.00 53.72 319 SER A C 1
ATOM 2517 O O . SER A 1 319 ? 24.373 10.441 -26.053 1.00 53.72 319 SER A O 1
ATOM 2519 N N . VAL A 1 320 ? 24.097 12.639 -25.741 1.00 56.00 320 VAL A N 1
ATOM 2520 C CA . VAL A 1 320 ? 22.772 12.668 -26.354 1.00 56.00 320 VAL A CA 1
ATOM 2521 C C . VAL A 1 320 ? 22.881 13.039 -27.836 1.00 56.00 320 VAL A C 1
ATOM 2523 O O . VAL A 1 320 ? 23.330 14.140 -28.157 1.00 56.00 320 VAL A O 1
ATOM 2526 N N . TYR A 1 321 ? 22.446 12.158 -28.741 1.00 57.34 321 TYR A N 1
ATOM 2527 C CA . TYR A 1 321 ? 22.275 12.482 -30.167 1.00 57.34 321 TYR A CA 1
ATOM 2528 C C . TYR A 1 321 ? 20.796 12.654 -30.503 1.00 57.34 321 TYR A C 1
ATOM 2530 O O . TYR A 1 321 ? 19.928 12.202 -29.762 1.00 57.34 321 TYR A O 1
ATOM 2538 N N . ASN A 1 322 ? 20.504 13.324 -31.615 1.00 61.53 322 ASN A N 1
ATOM 2539 C CA . ASN A 1 322 ? 19.144 13.410 -32.133 1.00 61.53 322 ASN A CA 1
ATOM 2540 C C . ASN A 1 322 ? 18.926 12.282 -33.150 1.00 61.53 322 ASN A C 1
ATOM 2542 O O . ASN A 1 322 ? 19.737 12.141 -34.066 1.00 61.53 322 ASN A O 1
ATOM 2546 N N . ASP A 1 323 ? 17.856 11.504 -33.000 1.00 59.84 323 ASP A N 1
ATOM 2547 C CA . ASP A 1 323 ? 17.394 10.572 -34.030 1.00 59.84 323 ASP A CA 1
ATOM 2548 C C . ASP A 1 323 ? 16.933 11.322 -35.298 1.00 59.84 323 ASP A C 1
ATOM 2550 O O . ASP A 1 323 ? 16.937 12.557 -35.359 1.00 59.84 323 ASP A O 1
ATOM 2554 N N . GLU A 1 324 ? 16.544 10.577 -36.336 1.00 56.75 324 GLU A N 1
ATOM 2555 C CA . GLU A 1 324 ? 16.088 11.146 -37.615 1.00 56.75 324 GLU A CA 1
ATOM 2556 C C . GLU A 1 324 ? 14.839 12.040 -37.472 1.00 56.75 324 GLU A C 1
ATOM 2558 O O . GLU A 1 324 ? 14.622 12.934 -38.291 1.00 56.75 324 GLU A O 1
ATOM 2563 N N . ASP A 1 325 ? 14.067 11.858 -36.396 1.00 58.91 325 ASP A N 1
ATOM 2564 C CA . ASP A 1 325 ? 12.902 12.668 -36.031 1.00 58.91 325 ASP A CA 1
ATOM 2565 C C . ASP A 1 325 ? 13.269 13.879 -35.143 1.00 58.91 325 ASP A C 1
ATOM 2567 O O . ASP A 1 325 ? 12.394 14.656 -34.744 1.00 58.91 325 ASP A O 1
ATOM 2571 N N . GLY A 1 326 ? 14.550 14.065 -34.809 1.00 64.12 326 GLY A N 1
ATOM 2572 C CA . GLY A 1 326 ? 15.032 15.141 -33.946 1.00 64.12 326 GLY A CA 1
ATOM 2573 C C . GLY A 1 326 ? 14.890 14.873 -32.442 1.00 64.12 326 GLY A C 1
ATOM 2574 O O . GLY A 1 326 ? 15.015 15.807 -31.646 1.00 64.12 326 GLY A O 1
ATOM 2575 N N . ARG A 1 327 ? 14.607 13.636 -32.024 1.00 65.19 327 ARG A N 1
ATOM 2576 C CA . ARG A 1 327 ? 14.457 13.253 -30.614 1.00 65.19 327 ARG A CA 1
ATOM 2577 C C . ARG A 1 327 ? 15.798 12.867 -30.022 1.00 65.19 327 ARG A C 1
ATOM 2579 O O . ARG A 1 327 ? 16.572 12.123 -30.607 1.00 65.19 327 ARG A O 1
ATOM 2586 N N . LYS A 1 328 ? 16.034 13.336 -28.806 1.00 61.75 328 LYS A N 1
ATOM 2587 C CA . LYS A 1 328 ? 17.225 13.031 -28.022 1.00 61.75 328 LYS A CA 1
ATOM 2588 C C . LYS A 1 328 ? 17.228 11.561 -27.580 1.00 61.75 328 LYS A C 1
ATOM 2590 O O . LYS A 1 328 ? 16.375 11.162 -26.788 1.00 61.75 328 LYS A O 1
ATOM 2595 N N . VAL A 1 329 ? 18.182 10.777 -28.075 1.00 61.00 329 VAL A N 1
ATOM 2596 C CA . VAL A 1 329 ? 18.432 9.384 -27.680 1.00 61.00 329 VAL A CA 1
ATOM 2597 C C . VAL A 1 329 ? 19.788 9.319 -26.978 1.00 61.00 329 VAL A C 1
ATOM 2599 O O . VAL A 1 329 ? 20.779 9.859 -27.472 1.00 61.00 329 VAL A O 1
ATOM 2602 N N . ASP A 1 330 ? 19.829 8.688 -25.806 1.00 63.47 330 ASP A N 1
ATOM 2603 C CA . ASP A 1 330 ? 21.069 8.494 -25.053 1.00 63.47 330 ASP A CA 1
ATOM 2604 C C . ASP A 1 330 ? 21.761 7.202 -25.509 1.00 63.47 330 ASP A C 1
ATOM 2606 O O . ASP A 1 330 ? 21.259 6.099 -25.282 1.00 63.47 330 ASP A O 1
ATOM 2610 N N . GLU A 1 331 ? 22.914 7.317 -26.180 1.00 60.41 331 GLU A N 1
ATOM 2611 C CA . GLU A 1 331 ? 23.659 6.137 -26.646 1.00 60.41 331 GLU A CA 1
ATOM 2612 C C . GLU A 1 331 ? 24.273 5.328 -25.508 1.00 60.41 331 GLU A C 1
ATOM 2614 O O . GLU A 1 331 ? 24.621 4.168 -25.723 1.00 60.41 331 GLU A O 1
ATOM 2619 N N . ARG A 1 332 ? 24.418 5.895 -24.303 1.00 61.81 332 ARG A N 1
ATOM 2620 C CA . ARG A 1 332 ? 25.042 5.178 -23.181 1.00 61.81 332 ARG A CA 1
ATOM 2621 C C . ARG A 1 332 ? 24.167 4.068 -22.615 1.00 61.81 332 ARG A C 1
ATOM 2623 O O . ARG A 1 332 ? 24.713 3.141 -22.026 1.00 61.81 332 ARG A O 1
ATOM 2630 N N . ALA A 1 333 ? 22.855 4.119 -22.833 1.00 58.62 333 ALA A N 1
ATOM 2631 C CA . ALA A 1 333 ? 21.941 3.071 -22.385 1.00 58.62 333 ALA A CA 1
ATOM 2632 C C . ALA A 1 333 ? 22.071 1.786 -23.229 1.00 58.62 333 ALA A C 1
ATOM 2634 O O . ALA A 1 333 ? 21.890 0.680 -22.730 1.00 58.62 333 ALA A O 1
ATOM 2635 N N . LEU A 1 334 ? 22.454 1.908 -24.507 1.00 61.34 334 LEU A N 1
ATOM 2636 C CA . LEU A 1 334 ? 22.496 0.797 -25.469 1.00 61.34 334 LEU A CA 1
ATOM 2637 C C . LEU A 1 334 ? 23.413 -0.379 -25.086 1.00 61.34 334 LEU A C 1
ATOM 2639 O O . LEU A 1 334 ? 22.984 -1.527 -25.218 1.00 61.34 334 LEU A O 1
ATOM 2643 N N . PRO A 1 335 ? 24.660 -0.163 -24.621 1.00 56.47 335 PRO A N 1
ATOM 2644 C CA . PRO A 1 335 ? 25.574 -1.252 -24.291 1.00 56.47 335 PRO A CA 1
ATOM 2645 C C . PRO A 1 335 ? 25.219 -1.965 -22.980 1.00 56.47 335 PRO A C 1
ATOM 2647 O O . PRO A 1 335 ? 25.854 -2.978 -22.676 1.00 56.47 335 PRO A O 1
ATOM 2650 N N . LEU A 1 336 ? 24.273 -1.418 -22.207 1.00 64.69 336 LEU A N 1
ATOM 2651 C CA . LEU A 1 336 ? 23.909 -1.847 -20.854 1.00 64.69 336 LEU A CA 1
ATOM 2652 C C . LEU A 1 336 ? 22.529 -2.512 -20.785 1.00 64.69 336 LEU A C 1
ATOM 2654 O O . LEU A 1 336 ? 22.131 -2.961 -19.717 1.00 64.69 336 LEU A O 1
ATOM 2658 N N . LEU A 1 337 ? 21.822 -2.643 -21.913 1.00 78.19 337 LEU A N 1
ATOM 2659 C CA . LEU A 1 337 ? 20.544 -3.351 -21.963 1.00 78.19 337 LEU A CA 1
ATOM 2660 C C . LEU A 1 337 ? 20.740 -4.834 -21.606 1.00 78.19 337 LEU A C 1
ATOM 2662 O O . LEU A 1 337 ? 21.239 -5.621 -22.416 1.00 78.19 337 LEU A O 1
ATOM 2666 N N . THR A 1 338 ? 20.340 -5.204 -20.390 1.00 86.12 338 THR A N 1
ATOM 2667 C CA . THR A 1 338 ? 20.284 -6.588 -19.909 1.00 86.12 338 THR A CA 1
ATOM 2668 C C . THR A 1 338 ? 18.866 -7.144 -20.022 1.00 86.12 338 THR A C 1
ATOM 2670 O O . THR A 1 338 ? 17.877 -6.409 -20.072 1.00 86.12 338 THR A O 1
ATOM 2673 N N . SER A 1 339 ? 18.746 -8.469 -20.068 1.00 87.00 339 SER A N 1
ATOM 2674 C CA . SER A 1 339 ? 17.437 -9.140 -20.032 1.00 87.00 339 SER A CA 1
ATOM 2675 C C . SER A 1 339 ? 16.645 -8.803 -18.764 1.00 87.00 339 SER A C 1
ATOM 2677 O O . SER A 1 339 ? 15.436 -8.581 -18.838 1.00 87.00 339 SER A O 1
ATOM 2679 N N . ASP A 1 340 ? 17.317 -8.688 -17.616 1.00 88.19 340 ASP A N 1
ATOM 2680 C CA . ASP A 1 340 ? 16.704 -8.239 -16.360 1.00 88.19 340 ASP A CA 1
ATOM 2681 C C . ASP A 1 340 ? 16.144 -6.812 -16.491 1.00 88.19 340 ASP A C 1
ATOM 2683 O O . ASP A 1 340 ? 14.998 -6.573 -16.105 1.00 88.19 340 ASP A O 1
ATOM 2687 N N . TRP A 1 341 ? 16.886 -5.891 -17.121 1.00 89.81 341 TRP A N 1
ATOM 2688 C CA . TRP A 1 341 ? 16.414 -4.528 -17.373 1.00 89.81 341 TRP A CA 1
ATOM 2689 C C . TRP A 1 341 ? 15.108 -4.497 -18.174 1.00 89.81 341 TRP A C 1
ATOM 2691 O O . TRP A 1 341 ? 14.138 -3.864 -17.748 1.00 89.81 341 TRP A O 1
ATOM 2701 N N . ILE A 1 342 ? 15.056 -5.209 -19.309 1.00 88.44 342 ILE A N 1
ATOM 2702 C CA . ILE A 1 342 ? 13.856 -5.255 -20.160 1.00 88.44 342 ILE A CA 1
ATOM 2703 C C . ILE A 1 342 ? 12.677 -5.821 -19.379 1.00 88.44 342 ILE A C 1
ATOM 2705 O O . ILE A 1 342 ? 11.598 -5.226 -19.377 1.00 88.44 342 ILE A O 1
ATOM 2709 N N . ASN A 1 343 ? 12.886 -6.933 -18.673 1.00 90.38 343 ASN A N 1
ATOM 2710 C CA . ASN A 1 343 ? 11.838 -7.574 -17.890 1.00 90.38 343 ASN A CA 1
ATOM 2711 C C . ASN A 1 343 ? 11.271 -6.634 -16.821 1.00 90.38 343 ASN A C 1
ATOM 2713 O O . ASN A 1 343 ? 10.050 -6.518 -16.691 1.00 90.38 343 ASN A O 1
ATOM 2717 N N . PHE A 1 344 ? 12.128 -5.931 -16.078 1.00 92.31 344 PHE A N 1
ATOM 2718 C CA . PHE A 1 344 ? 11.677 -4.978 -15.066 1.00 92.31 344 PHE A CA 1
ATOM 2719 C C . PHE A 1 344 ? 10.945 -3.785 -15.686 1.00 92.31 344 PHE A C 1
ATOM 2721 O O . PHE A 1 344 ? 9.854 -3.446 -15.228 1.00 92.31 344 PHE A O 1
ATOM 2728 N N . ARG A 1 345 ? 11.457 -3.199 -16.774 1.00 90.50 345 ARG A N 1
ATOM 2729 C CA . ARG A 1 345 ? 10.779 -2.090 -17.464 1.00 90.50 345 ARG A CA 1
ATOM 2730 C C . ARG A 1 345 ? 9.433 -2.502 -18.053 1.00 90.50 345 ARG A C 1
ATOM 2732 O O . ARG A 1 345 ? 8.490 -1.722 -17.969 1.00 90.50 345 ARG A O 1
ATOM 2739 N N . ILE A 1 346 ? 9.312 -3.706 -18.625 1.00 90.19 346 ILE A N 1
ATOM 2740 C CA . ILE A 1 346 ? 8.037 -4.218 -19.160 1.00 90.19 346 ILE A CA 1
ATOM 2741 C C . ILE A 1 346 ? 7.010 -4.319 -18.043 1.00 90.19 346 ILE A C 1
ATOM 2743 O O . ILE A 1 346 ? 5.879 -3.866 -18.213 1.00 90.19 346 ILE A O 1
ATOM 2747 N N . LYS A 1 347 ? 7.401 -4.873 -16.894 1.00 91.88 347 LYS A N 1
ATOM 2748 C CA . LYS A 1 347 ? 6.504 -4.992 -15.745 1.00 91.88 347 LYS A CA 1
ATOM 2749 C C . LYS A 1 347 ? 6.129 -3.630 -15.163 1.00 91.88 347 LYS A C 1
ATOM 2751 O O . LYS A 1 347 ? 4.949 -3.379 -14.956 1.00 91.88 347 LYS A O 1
ATOM 2756 N N . ALA A 1 348 ? 7.088 -2.718 -14.998 1.00 88.94 348 ALA A N 1
ATOM 2757 C CA . ALA A 1 348 ? 6.810 -1.345 -14.575 1.00 88.94 348 ALA A CA 1
ATOM 2758 C C . ALA A 1 348 ? 5.838 -0.631 -15.536 1.00 88.94 348 ALA A C 1
ATOM 2760 O O . ALA A 1 348 ? 4.850 -0.041 -15.098 1.00 88.94 348 ALA A O 1
ATOM 2761 N N . ALA A 1 349 ? 6.066 -0.741 -16.849 1.00 88.75 349 ALA A N 1
ATOM 2762 C CA . ALA A 1 349 ? 5.200 -0.166 -17.876 1.00 88.75 349 ALA A CA 1
ATOM 2763 C C . ALA A 1 349 ? 3.793 -0.786 -17.872 1.00 88.75 349 ALA A C 1
ATOM 2765 O O . ALA A 1 349 ? 2.803 -0.066 -18.004 1.00 88.75 349 ALA A O 1
ATOM 2766 N N . ALA A 1 350 ? 3.688 -2.106 -17.689 1.00 86.81 350 ALA A N 1
ATOM 2767 C CA . ALA A 1 350 ? 2.409 -2.808 -17.574 1.00 86.81 350 ALA A CA 1
ATOM 2768 C C . ALA A 1 350 ? 1.613 -2.364 -16.336 1.00 86.81 350 ALA A C 1
ATOM 2770 O O . ALA A 1 350 ? 0.386 -2.298 -16.389 1.00 86.81 350 ALA A O 1
ATOM 2771 N N . SER A 1 351 ? 2.309 -1.987 -15.264 1.00 82.44 351 SER A N 1
ATOM 2772 C CA . SER A 1 351 ? 1.727 -1.386 -14.062 1.00 82.44 351 SER A CA 1
ATOM 2773 C C . SER A 1 351 ? 1.418 0.114 -14.198 1.00 82.44 351 SER A C 1
ATOM 2775 O O . SER A 1 351 ? 1.012 0.745 -13.225 1.00 82.44 351 SER A O 1
ATOM 2777 N N . GLY A 1 352 ? 1.582 0.694 -15.393 1.00 82.94 352 GLY A N 1
ATOM 2778 C CA . GLY A 1 352 ? 1.215 2.077 -15.700 1.00 82.94 352 GLY A CA 1
ATOM 2779 C C . GLY A 1 352 ? 2.348 3.100 -15.589 1.00 82.94 352 GLY A C 1
ATOM 2780 O O . GLY A 1 352 ? 2.073 4.297 -15.678 1.00 82.94 352 GLY A O 1
ATOM 2781 N N . ASP A 1 353 ? 3.606 2.677 -15.422 1.00 84.81 353 ASP A N 1
ATOM 2782 C CA . ASP A 1 353 ? 4.737 3.608 -15.391 1.00 84.81 353 ASP A CA 1
ATOM 2783 C C . ASP A 1 353 ? 5.056 4.171 -16.787 1.00 84.81 353 ASP A C 1
ATOM 2785 O O . ASP A 1 353 ? 5.577 3.485 -17.674 1.00 84.81 353 ASP A O 1
ATOM 2789 N N . ALA A 1 354 ? 4.739 5.452 -16.980 1.00 86.31 354 ALA A N 1
ATOM 2790 C CA . ALA A 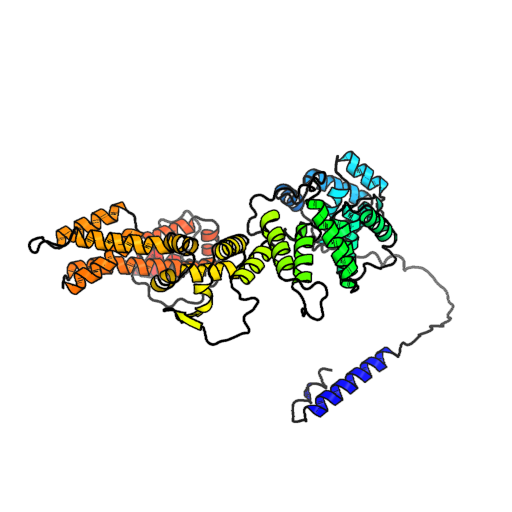1 354 ? 4.888 6.128 -18.264 1.00 86.31 354 ALA A CA 1
ATOM 2791 C C . ALA A 1 354 ? 6.355 6.277 -18.690 1.00 86.31 354 ALA A C 1
ATOM 2793 O O . ALA A 1 354 ? 6.646 6.221 -19.887 1.00 86.31 354 ALA A O 1
ATOM 2794 N N . GLU A 1 355 ? 7.277 6.452 -17.738 1.00 83.38 355 GLU A N 1
ATOM 2795 C CA . GLU A 1 355 ? 8.701 6.569 -18.049 1.00 83.38 355 GLU A CA 1
ATOM 2796 C C . GLU A 1 355 ? 9.251 5.243 -18.573 1.00 83.38 355 GLU A C 1
ATOM 2798 O O . GLU A 1 355 ? 9.866 5.216 -19.637 1.00 83.38 355 GLU A O 1
ATOM 2803 N N . SER A 1 356 ? 8.968 4.126 -17.903 1.00 85.81 356 SER A N 1
ATOM 2804 C CA . SER A 1 356 ? 9.392 2.806 -18.372 1.00 85.81 356 SER A CA 1
ATOM 2805 C C . SER A 1 356 ? 8.771 2.457 -19.722 1.00 85.81 356 SER A C 1
ATOM 2807 O O . SER A 1 356 ? 9.471 1.948 -20.597 1.00 85.81 356 SER A O 1
ATOM 2809 N N . ALA A 1 357 ? 7.498 2.799 -19.949 1.00 87.25 357 ALA A N 1
ATOM 2810 C CA . ALA A 1 357 ? 6.865 2.637 -21.258 1.00 87.25 357 ALA A CA 1
ATOM 2811 C C . ALA A 1 357 ? 7.566 3.468 -22.349 1.00 87.25 357 ALA A C 1
ATOM 2813 O O . ALA A 1 357 ? 7.798 2.978 -23.456 1.00 87.25 357 ALA A O 1
ATOM 2814 N N . TYR A 1 358 ? 7.939 4.710 -22.036 1.00 82.75 358 TYR A N 1
ATOM 2815 C CA . TYR A 1 358 ? 8.687 5.581 -22.938 1.00 82.75 358 TYR A CA 1
ATOM 2816 C C . TYR A 1 358 ? 10.085 5.025 -23.246 1.00 82.75 358 TYR A C 1
ATOM 2818 O O . TYR A 1 358 ? 10.449 4.923 -24.418 1.00 82.75 358 TYR A O 1
ATOM 2826 N N . ARG A 1 359 ? 10.838 4.601 -22.223 1.00 82.44 359 ARG A N 1
ATOM 2827 C CA . ARG A 1 359 ? 12.180 4.005 -22.362 1.00 82.44 359 ARG A CA 1
ATOM 2828 C C . ARG A 1 359 ? 12.138 2.728 -23.204 1.00 82.44 359 ARG A C 1
ATOM 2830 O O . ARG A 1 359 ? 12.942 2.575 -24.119 1.00 82.44 359 ARG A O 1
ATOM 2837 N N . LEU A 1 360 ? 11.157 1.851 -22.978 1.00 86.06 360 LEU A N 1
ATOM 2838 C CA . LEU A 1 360 ? 10.920 0.690 -23.846 1.00 86.06 360 LEU A CA 1
ATOM 2839 C C . LEU A 1 360 ? 10.604 1.115 -25.278 1.00 86.06 360 LEU A C 1
ATOM 2841 O O . LEU A 1 360 ? 11.136 0.537 -26.220 1.00 86.06 360 LEU A O 1
ATOM 2845 N N . GLY A 1 361 ? 9.773 2.143 -25.456 1.00 83.00 361 GLY A N 1
ATOM 2846 C CA . GLY A 1 361 ? 9.487 2.723 -26.765 1.00 83.00 361 GLY A CA 1
ATOM 2847 C C . GLY A 1 361 ? 10.751 3.187 -27.490 1.00 83.00 361 GLY A C 1
ATOM 2848 O O . GLY A 1 361 ? 10.888 2.918 -28.681 1.00 83.00 361 GLY A O 1
ATOM 2849 N N . GLN A 1 362 ? 11.693 3.819 -26.783 1.00 81.12 362 GLN A N 1
ATOM 2850 C CA . GLN A 1 362 ? 12.992 4.202 -27.341 1.00 81.12 362 GLN A CA 1
ATOM 2851 C C . GLN A 1 362 ? 13.805 2.974 -27.761 1.00 81.12 362 GLN A C 1
ATOM 2853 O O . GLN A 1 362 ? 14.288 2.940 -28.889 1.00 81.12 362 GLN A O 1
ATOM 2858 N N . VAL A 1 363 ? 13.890 1.943 -26.910 1.00 84.50 363 VAL A N 1
ATOM 2859 C CA . VAL A 1 363 ? 14.606 0.691 -27.218 1.00 84.50 363 VAL A CA 1
ATOM 2860 C C . VAL A 1 363 ? 14.008 -0.017 -28.438 1.00 84.50 363 VAL A C 1
ATOM 2862 O O . VAL A 1 363 ? 14.731 -0.414 -29.349 1.00 84.50 363 VAL A O 1
ATOM 2865 N N . TYR A 1 364 ? 12.682 -0.111 -28.524 1.00 82.88 364 TYR A N 1
ATOM 2866 C CA . TYR A 1 364 ? 12.007 -0.714 -29.675 1.00 82.88 364 TYR A CA 1
ATOM 2867 C C . TYR A 1 364 ? 11.998 0.169 -30.935 1.00 82.88 364 TYR A C 1
ATOM 2869 O O . TYR A 1 364 ? 11.530 -0.276 -31.983 1.00 82.88 364 TYR A O 1
ATOM 2877 N N . SER A 1 365 ? 12.499 1.402 -30.848 1.00 78.25 365 SER A N 1
ATOM 2878 C CA . SER A 1 365 ? 12.642 2.321 -31.987 1.00 78.25 365 SER A CA 1
ATOM 2879 C C . SER A 1 365 ? 14.091 2.447 -32.466 1.00 78.25 365 SER A C 1
ATOM 2881 O O . SER A 1 365 ? 14.374 3.266 -33.337 1.00 78.25 365 SER A O 1
ATOM 2883 N N . LEU A 1 366 ? 15.018 1.667 -31.902 1.00 78.69 366 LEU A N 1
ATOM 2884 C CA . LEU A 1 366 ? 16.427 1.733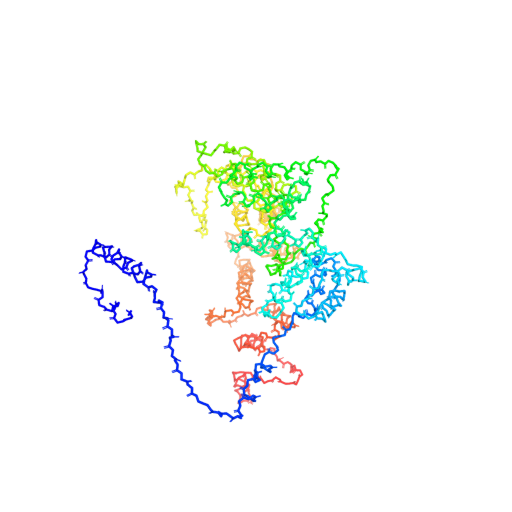 -32.271 1.00 78.69 366 LEU A CA 1
ATOM 2885 C C . LEU A 1 366 ? 16.668 1.275 -33.718 1.00 78.69 366 LEU A C 1
ATOM 2887 O O . LEU A 1 366 ? 16.076 0.282 -34.153 1.00 78.69 366 LEU A O 1
ATOM 2891 N N . PRO A 1 367 ? 17.593 1.929 -34.447 1.00 79.38 367 PRO A N 1
ATOM 2892 C CA . PRO A 1 367 ? 18.073 1.428 -35.729 1.00 79.38 367 PRO A CA 1
ATOM 2893 C C . PRO A 1 367 ? 18.694 0.034 -35.594 1.00 79.38 367 PRO A C 1
ATOM 2895 O O . PRO A 1 367 ? 19.312 -0.294 -34.575 1.00 79.38 367 PRO A O 1
ATOM 2898 N N . LEU A 1 368 ? 18.578 -0.783 -36.641 1.00 80.19 368 LEU A N 1
ATOM 2899 C CA . LEU A 1 368 ? 19.076 -2.163 -36.649 1.00 80.19 368 LEU A CA 1
ATOM 2900 C C . LEU A 1 368 ? 20.579 -2.241 -36.388 1.00 80.19 368 LEU A C 1
ATOM 2902 O O . LEU A 1 368 ? 21.035 -3.094 -35.632 1.00 80.19 368 LEU A O 1
ATOM 2906 N N . GLU A 1 369 ? 21.334 -1.295 -36.942 1.00 83.50 369 GLU A N 1
ATOM 2907 C CA . GLU A 1 369 ? 22.779 -1.196 -36.765 1.00 83.50 369 GLU A CA 1
ATOM 2908 C C . GLU A 1 369 ? 23.146 -1.004 -35.292 1.00 83.50 369 GLU A C 1
ATOM 2910 O O . GLU A 1 369 ? 24.192 -1.468 -34.848 1.00 83.50 369 GLU A O 1
ATOM 2915 N N . LYS A 1 370 ? 22.282 -0.332 -34.519 1.00 80.31 370 LYS A N 1
ATOM 2916 C CA . LYS A 1 370 ? 22.455 -0.134 -33.076 1.00 80.31 370 LYS A CA 1
ATOM 2917 C C . LYS A 1 370 ? 22.001 -1.361 -32.292 1.00 80.31 370 LYS A C 1
ATOM 2919 O O . LYS A 1 370 ? 22.684 -1.738 -31.342 1.00 80.31 370 LYS A O 1
ATOM 2924 N N . ILE A 1 371 ? 20.923 -2.024 -32.707 1.00 82.56 371 ILE A N 1
ATOM 2925 C CA . ILE A 1 371 ? 20.461 -3.279 -32.091 1.00 82.56 371 ILE A CA 1
ATOM 2926 C C . ILE A 1 371 ? 21.545 -4.365 -32.179 1.00 82.56 371 ILE A C 1
ATOM 2928 O O . ILE A 1 371 ? 21.785 -5.081 -31.207 1.00 82.56 371 ILE A O 1
ATOM 2932 N N . ASP A 1 372 ? 22.276 -4.437 -33.292 1.00 83.06 372 ASP A N 1
ATOM 2933 C CA . ASP A 1 372 ? 23.377 -5.391 -33.464 1.00 83.06 372 ASP A CA 1
ATOM 2934 C C . ASP A 1 372 ? 24.543 -5.164 -32.485 1.00 83.06 372 ASP A C 1
ATOM 2936 O O . ASP A 1 372 ? 25.269 -6.113 -32.165 1.00 83.06 372 ASP A O 1
ATOM 2940 N N . THR A 1 373 ? 24.697 -3.940 -31.959 1.00 83.12 373 THR A N 1
ATOM 2941 C CA . THR A 1 373 ? 25.713 -3.607 -30.941 1.00 83.12 373 THR A CA 1
ATOM 2942 C C . THR A 1 373 ? 25.335 -4.032 -29.521 1.00 83.12 373 THR A C 1
ATOM 2944 O O . THR A 1 373 ? 26.196 -4.010 -28.635 1.00 83.12 373 THR A O 1
ATOM 2947 N N . ILE A 1 374 ? 24.087 -4.458 -29.289 1.00 82.88 374 ILE A N 1
ATOM 2948 C CA . ILE A 1 374 ? 23.640 -4.949 -27.983 1.00 82.88 374 ILE A CA 1
ATOM 2949 C C . ILE A 1 374 ? 24.369 -6.259 -27.659 1.00 82.88 374 ILE A C 1
ATOM 2951 O O . ILE A 1 374 ? 24.336 -7.233 -28.419 1.00 82.88 374 ILE A O 1
ATOM 2955 N N . LYS A 1 375 ? 25.046 -6.276 -26.504 1.00 84.44 375 LYS A N 1
ATOM 2956 C CA . LYS A 1 375 ? 25.873 -7.409 -26.061 1.00 84.44 375 LYS A CA 1
ATOM 2957 C C . LYS A 1 375 ? 25.040 -8.602 -25.606 1.00 84.44 375 LYS A C 1
ATOM 2959 O O . LYS A 1 375 ? 25.413 -9.740 -25.895 1.00 84.44 375 LYS A O 1
ATOM 2964 N N . ASP A 1 376 ? 23.944 -8.352 -24.891 1.00 84.25 376 ASP A N 1
ATOM 2965 C CA . ASP A 1 376 ? 23.046 -9.410 -24.439 1.00 84.25 376 ASP A CA 1
ATOM 2966 C C . ASP A 1 376 ? 22.275 -9.968 -25.643 1.00 84.25 376 ASP A C 1
ATOM 2968 O O . ASP A 1 376 ? 21.423 -9.313 -26.249 1.00 84.25 376 ASP A O 1
ATOM 2972 N N . ARG A 1 377 ? 22.606 -11.209 -26.013 1.00 89.00 377 ARG A N 1
ATOM 2973 C CA . ARG A 1 377 ? 21.982 -11.890 -27.145 1.00 89.00 377 ARG A CA 1
ATOM 2974 C C . ARG A 1 377 ? 20.487 -12.104 -26.924 1.00 89.00 377 ARG A C 1
ATOM 2976 O O . ARG A 1 377 ? 19.752 -12.019 -27.898 1.00 89.00 377 ARG A O 1
ATOM 2983 N N . VAL A 1 378 ? 20.054 -12.396 -25.697 1.00 88.75 378 VAL A N 1
ATOM 2984 C CA . VAL A 1 378 ? 18.640 -12.661 -25.398 1.00 88.75 378 VAL A CA 1
ATOM 2985 C C . VAL A 1 378 ? 17.832 -11.398 -25.653 1.00 88.75 378 VAL A C 1
ATOM 2987 O O . VAL A 1 378 ? 16.847 -11.448 -26.381 1.00 88.75 378 VAL A O 1
ATOM 2990 N N . VAL A 1 379 ? 18.321 -10.262 -25.154 1.00 86.88 379 VAL A N 1
ATOM 2991 C CA . VAL A 1 379 ? 17.724 -8.943 -25.393 1.00 86.88 379 VAL A CA 1
ATOM 2992 C C . VAL A 1 379 ? 17.690 -8.602 -26.875 1.00 86.88 379 VAL A C 1
ATOM 2994 O O . VAL A 1 379 ? 16.649 -8.223 -27.405 1.00 86.88 379 VAL A O 1
ATOM 2997 N N . ARG A 1 380 ? 18.825 -8.741 -27.566 1.00 88.50 380 ARG A N 1
ATOM 2998 C CA . ARG A 1 380 ? 18.901 -8.457 -29.000 1.00 88.50 380 ARG A CA 1
ATOM 2999 C C . ARG A 1 380 ? 17.899 -9.303 -29.783 1.00 88.50 380 ARG A C 1
ATOM 3001 O O . ARG A 1 380 ? 17.179 -8.770 -30.622 1.00 88.50 380 ARG A O 1
ATOM 3008 N N . ASP A 1 381 ? 17.836 -10.601 -29.498 1.00 88.25 381 ASP A N 1
ATOM 3009 C CA . ASP A 1 381 ? 16.915 -11.521 -30.161 1.00 88.25 381 ASP A CA 1
ATOM 3010 C C . ASP A 1 381 ? 15.454 -11.177 -29.805 1.00 88.25 381 ASP A C 1
ATOM 3012 O O . ASP A 1 381 ? 14.590 -11.238 -30.677 1.00 88.25 381 ASP A O 1
ATOM 3016 N N . GLU A 1 382 ? 15.157 -10.767 -28.569 1.00 85.88 382 GLU A N 1
ATOM 3017 C CA . GLU A 1 382 ? 13.829 -10.299 -28.152 1.00 85.88 382 GLU A CA 1
ATOM 3018 C C . GLU A 1 382 ? 13.397 -9.044 -28.921 1.00 85.88 382 GLU A C 1
ATOM 3020 O O . GLU A 1 382 ? 12.323 -9.034 -29.529 1.00 85.88 382 GLU A O 1
ATOM 3025 N N . ILE A 1 383 ? 14.258 -8.024 -28.981 1.00 84.81 383 ILE A N 1
ATOM 3026 C CA . ILE A 1 383 ? 14.016 -6.775 -29.713 1.00 84.81 383 ILE A CA 1
ATOM 3027 C C . ILE A 1 383 ? 13.819 -7.063 -31.207 1.00 84.81 383 ILE A C 1
ATOM 3029 O O . ILE A 1 383 ? 12.816 -6.648 -31.789 1.00 84.81 383 ILE A O 1
ATOM 3033 N N . LEU A 1 384 ? 14.718 -7.833 -31.832 1.00 84.38 384 LEU A N 1
ATOM 3034 C CA . LEU A 1 384 ? 14.629 -8.180 -33.256 1.00 84.38 384 LEU A CA 1
ATOM 3035 C C . LEU A 1 384 ? 13.377 -8.996 -33.594 1.00 84.38 384 LEU A C 1
ATOM 3037 O O . LEU A 1 384 ? 12.842 -8.869 -34.696 1.00 84.38 384 LEU A O 1
ATOM 3041 N N . ASN A 1 385 ? 12.899 -9.832 -32.669 1.00 83.56 385 ASN A N 1
ATOM 3042 C CA . ASN A 1 385 ? 11.686 -10.626 -32.856 1.00 83.56 385 ASN A CA 1
ATOM 3043 C C . ASN A 1 385 ? 10.405 -9.885 -32.459 1.00 83.56 385 ASN A C 1
ATOM 3045 O O . ASN A 1 385 ? 9.310 -10.366 -32.778 1.00 83.56 385 ASN A O 1
ATOM 3049 N N . HIS A 1 386 ? 10.511 -8.724 -31.808 1.00 79.44 386 HIS A N 1
ATOM 3050 C CA . HIS A 1 386 ? 9.351 -7.944 -31.413 1.00 79.44 386 HIS A CA 1
ATOM 3051 C C . HIS A 1 386 ? 8.540 -7.551 -32.660 1.00 79.44 386 HIS A C 1
ATOM 3053 O O . HIS A 1 386 ? 9.121 -7.082 -33.647 1.00 79.44 386 HIS A O 1
ATOM 3059 N N . PRO A 1 387 ? 7.198 -7.708 -32.667 1.00 72.25 387 PRO A N 1
ATOM 3060 C CA . PRO A 1 387 ? 6.385 -7.493 -33.862 1.00 72.25 387 PRO A CA 1
ATOM 3061 C C . PRO A 1 387 ? 6.614 -6.137 -34.540 1.00 72.25 387 PRO A C 1
ATOM 3063 O O . PRO A 1 387 ? 6.609 -6.055 -35.763 1.00 72.25 387 PRO A O 1
ATOM 3066 N N . CYS A 1 388 ? 6.877 -5.085 -33.767 1.00 67.00 388 CYS A N 1
ATOM 3067 C CA . CYS A 1 388 ? 7.109 -3.745 -34.306 1.00 67.00 388 CYS A CA 1
ATOM 3068 C C . CYS A 1 388 ? 8.394 -3.621 -35.149 1.00 67.00 388 CYS A C 1
ATOM 3070 O O . CYS A 1 388 ? 8.416 -2.803 -36.062 1.00 67.00 388 CYS A O 1
ATOM 3072 N N . ILE A 1 389 ? 9.420 -4.441 -34.890 1.00 66.69 389 ILE A N 1
ATOM 3073 C CA . ILE A 1 389 ? 10.720 -4.417 -35.591 1.00 66.69 389 ILE A CA 1
ATOM 3074 C C . ILE A 1 389 ? 10.797 -5.552 -36.618 1.00 66.69 389 ILE A C 1
ATOM 3076 O O . ILE A 1 389 ? 11.136 -5.338 -37.786 1.00 66.69 389 ILE A O 1
ATOM 3080 N N . ALA A 1 390 ? 10.397 -6.759 -36.211 1.00 60.53 390 ALA A N 1
ATOM 3081 C CA . ALA A 1 390 ? 10.418 -7.948 -37.054 1.00 60.53 390 ALA A CA 1
ATOM 3082 C C . ALA A 1 390 ? 9.532 -7.798 -38.296 1.00 60.53 390 ALA A C 1
ATOM 3084 O O . ALA A 1 390 ? 9.826 -8.373 -39.344 1.00 60.53 390 ALA A O 1
ATOM 3085 N N . TRP A 1 391 ? 8.411 -7.077 -38.193 1.00 59.56 391 TRP A N 1
ATOM 3086 C CA . TRP A 1 391 ? 7.459 -6.982 -39.297 1.00 59.56 391 TRP A CA 1
ATOM 3087 C C . TRP A 1 391 ? 7.970 -6.116 -40.446 1.00 59.56 391 TRP A C 1
ATOM 3089 O O . TRP A 1 391 ? 7.944 -6.628 -41.564 1.00 59.56 391 TRP A O 1
ATOM 3099 N N . PRO A 1 392 ? 8.478 -4.886 -40.231 1.00 61.72 392 PRO A N 1
ATOM 3100 C CA . PRO A 1 392 ? 9.156 -4.123 -41.280 1.00 61.72 392 PRO A CA 1
ATOM 3101 C C . PRO A 1 392 ? 10.280 -4.911 -41.970 1.00 61.72 392 PRO A C 1
ATOM 3103 O O . PRO A 1 392 ? 10.270 -5.032 -43.191 1.00 61.72 392 PRO A O 1
ATOM 3106 N N . GLN A 1 393 ? 11.165 -5.577 -41.217 1.00 58.41 393 GLN A N 1
ATOM 3107 C CA . GLN A 1 393 ? 12.234 -6.404 -41.799 1.00 58.41 393 GLN A CA 1
ATOM 3108 C C . GLN A 1 393 ? 11.714 -7.606 -42.592 1.00 58.41 393 GLN A C 1
ATOM 3110 O O . GLN A 1 393 ? 12.195 -7.899 -43.688 1.00 58.41 393 GLN A O 1
ATOM 3115 N N . ARG A 1 394 ? 10.735 -8.344 -42.054 1.00 54.75 394 ARG A N 1
ATOM 3116 C CA . ARG A 1 394 ? 10.110 -9.459 -42.779 1.00 54.75 394 ARG A CA 1
ATOM 3117 C C . ARG A 1 394 ? 9.424 -8.951 -44.036 1.00 54.75 394 ARG A C 1
ATOM 3119 O O . ARG A 1 394 ? 9.502 -9.621 -45.058 1.00 54.75 394 ARG A O 1
ATOM 3126 N N . LEU A 1 395 ? 8.798 -7.780 -43.990 1.00 53.59 395 LEU A N 1
ATOM 3127 C CA . LEU A 1 395 ? 8.199 -7.132 -45.151 1.00 53.59 395 LEU A CA 1
ATOM 3128 C C . LEU A 1 395 ? 9.256 -6.754 -46.186 1.00 53.59 395 LEU A C 1
ATOM 3130 O O . LEU A 1 395 ? 9.057 -7.048 -47.361 1.00 53.59 395 LEU A O 1
ATOM 3134 N N . ASP A 1 396 ? 10.393 -6.200 -45.771 1.00 58.47 396 ASP A N 1
ATOM 3135 C CA . ASP A 1 396 ? 11.474 -5.827 -46.676 1.00 58.47 396 ASP A CA 1
ATOM 3136 C C . ASP A 1 396 ? 12.157 -7.027 -47.315 1.00 58.47 396 ASP A C 1
ATOM 3138 O O . ASP A 1 396 ? 12.330 -7.033 -48.534 1.00 58.47 396 ASP A O 1
ATOM 3142 N N . ASN A 1 397 ? 12.452 -8.068 -46.535 1.00 54.53 397 ASN A N 1
ATOM 3143 C CA . ASN A 1 397 ? 13.020 -9.327 -47.015 1.00 54.53 397 ASN A CA 1
ATOM 3144 C C . ASN A 1 397 ? 12.029 -10.104 -47.893 1.00 54.53 397 ASN A C 1
ATOM 3146 O O . ASN A 1 397 ? 12.412 -10.714 -48.896 1.00 54.53 397 ASN A O 1
ATOM 3150 N N . MET A 1 398 ? 10.733 -10.060 -47.572 1.00 52.09 398 MET A N 1
ATOM 3151 C CA . MET A 1 398 ? 9.691 -10.613 -48.437 1.00 52.09 398 MET A CA 1
ATOM 3152 C C . MET A 1 398 ? 9.550 -9.807 -49.726 1.00 52.09 398 MET A C 1
ATOM 3154 O O . MET A 1 398 ? 9.425 -10.408 -50.784 1.00 52.09 398 MET A O 1
ATOM 3158 N N . ALA A 1 399 ? 9.622 -8.478 -49.675 1.00 54.91 399 ALA A N 1
ATOM 3159 C CA . ALA A 1 399 ? 9.577 -7.641 -50.866 1.00 54.91 399 ALA A CA 1
ATOM 3160 C C . ALA A 1 399 ? 10.825 -7.842 -51.742 1.00 54.91 399 ALA A C 1
ATOM 3162 O O . ALA A 1 399 ? 10.687 -7.992 -52.947 1.00 54.91 399 ALA A O 1
ATOM 3163 N N . LEU A 1 400 ? 12.024 -7.946 -51.158 1.00 55.38 400 LEU A N 1
ATOM 3164 C CA . LEU A 1 400 ? 13.273 -8.247 -51.871 1.00 55.38 400 LEU A CA 1
ATOM 3165 C C . LEU A 1 400 ? 13.266 -9.647 -52.492 1.00 55.38 400 LEU A C 1
ATOM 3167 O O . LEU A 1 400 ? 13.602 -9.801 -53.663 1.00 55.38 400 LEU A O 1
ATOM 3171 N N . SER A 1 401 ? 12.853 -10.675 -51.747 1.00 58.94 401 SER A N 1
ATOM 3172 C CA . SER A 1 401 ? 12.729 -12.034 -52.296 1.00 58.94 401 SER A CA 1
ATOM 3173 C C . SER A 1 401 ? 11.650 -12.120 -53.374 1.00 58.94 401 SER A C 1
ATOM 3175 O O . SER A 1 401 ? 11.836 -12.834 -54.354 1.00 58.94 401 SER A O 1
ATOM 3177 N N . PHE A 1 402 ? 10.560 -11.362 -53.245 1.00 52.12 402 PHE A N 1
ATOM 3178 C CA . PHE A 1 402 ? 9.529 -11.252 -54.271 1.00 52.12 402 PHE A CA 1
ATOM 3179 C C . PHE A 1 402 ? 10.061 -10.540 -55.521 1.00 52.12 402 PHE A C 1
ATOM 3181 O O . PHE A 1 402 ? 9.952 -11.091 -56.608 1.00 52.12 402 PHE A O 1
ATOM 3188 N N . VAL A 1 403 ? 10.715 -9.384 -55.387 1.00 56.44 403 VAL A N 1
ATOM 3189 C CA . VAL A 1 403 ? 11.351 -8.659 -56.504 1.00 56.44 403 VAL A CA 1
ATOM 3190 C C . VAL A 1 403 ? 12.405 -9.520 -57.201 1.00 56.44 403 VAL A C 1
ATOM 3192 O O . VAL A 1 403 ? 12.452 -9.550 -58.422 1.00 56.44 403 VAL A O 1
ATOM 3195 N N . ASN A 1 404 ? 13.202 -10.288 -56.456 1.00 59.50 404 ASN A N 1
ATOM 3196 C CA . ASN A 1 404 ? 14.183 -11.206 -57.037 1.00 59.50 404 ASN A CA 1
ATOM 3197 C C . ASN A 1 404 ? 13.535 -12.415 -57.728 1.00 59.50 404 ASN A C 1
ATOM 3199 O O . ASN A 1 404 ? 14.070 -12.914 -58.713 1.00 59.50 404 ASN A O 1
ATOM 3203 N N . ARG A 1 405 ? 12.385 -12.887 -57.231 1.00 60.03 405 ARG A N 1
ATOM 3204 C CA . ARG A 1 405 ? 11.634 -14.016 -57.805 1.00 60.03 405 ARG A CA 1
ATOM 3205 C C . ARG A 1 405 ? 10.803 -13.626 -59.026 1.00 60.03 405 ARG A C 1
ATOM 3207 O O . ARG A 1 405 ? 10.547 -14.471 -59.873 1.00 60.03 405 ARG A O 1
ATOM 3214 N N . PHE A 1 406 ? 10.386 -12.368 -59.092 1.00 54.41 406 PHE A N 1
ATOM 3215 C CA . PHE A 1 406 ? 9.597 -11.779 -60.173 1.00 54.41 406 PHE A CA 1
ATOM 3216 C C . PHE A 1 406 ? 10.397 -10.714 -60.924 1.00 54.41 406 PHE A C 1
ATOM 3218 O O . PHE A 1 406 ? 9.824 -9.780 -61.484 1.00 54.41 406 PHE A O 1
ATOM 3225 N N . ARG A 1 407 ? 11.730 -10.835 -60.923 1.00 52.94 407 ARG A N 1
ATOM 3226 C CA . ARG A 1 407 ? 12.586 -9.987 -61.742 1.00 52.94 407 ARG A CA 1
ATOM 3227 C C . ARG A 1 407 ? 12.188 -10.262 -63.193 1.00 52.94 407 ARG A C 1
ATOM 3229 O O . ARG A 1 407 ? 12.257 -11.428 -63.582 1.00 52.94 407 ARG A O 1
ATOM 3236 N N . PRO A 1 408 ? 11.736 -9.255 -63.959 1.00 50.00 408 PRO A N 1
ATOM 3237 C CA . PRO A 1 408 ? 11.300 -9.494 -65.322 1.00 50.00 408 PRO A CA 1
ATOM 3238 C C . PRO A 1 408 ? 12.461 -10.120 -66.086 1.00 50.00 408 PRO A C 1
ATOM 3240 O O . PRO A 1 408 ? 13.561 -9.558 -66.114 1.00 50.00 408 PRO A O 1
ATOM 3243 N N . GLU A 1 409 ? 12.233 -11.270 -66.717 1.00 52.91 409 GLU A N 1
ATOM 3244 C CA . GLU A 1 409 ? 13.042 -11.576 -67.888 1.00 52.91 409 GLU A CA 1
ATOM 3245 C C . GLU A 1 409 ? 12.796 -10.441 -68.898 1.00 52.91 409 GLU A C 1
ATOM 3247 O O . GLU A 1 409 ? 11.672 -9.937 -68.973 1.00 52.91 409 GLU A O 1
ATOM 3252 N N . PRO A 1 410 ? 13.812 -9.984 -69.652 1.00 54.03 410 PRO A N 1
ATOM 3253 C CA . PRO A 1 410 ? 13.734 -8.772 -70.482 1.00 54.03 410 PRO A CA 1
ATOM 3254 C C . PRO A 1 410 ? 12.643 -8.789 -71.573 1.00 54.03 410 PRO A C 1
ATOM 3256 O O . PRO A 1 410 ? 12.506 -7.829 -72.325 1.00 54.03 410 PRO A O 1
ATOM 3259 N N . THR A 1 411 ? 11.877 -9.872 -71.675 1.00 51.53 411 THR A N 1
ATOM 3260 C CA . THR A 1 411 ? 10.799 -10.111 -72.632 1.00 51.53 411 THR A CA 1
ATOM 3261 C C . THR A 1 411 ? 9.393 -10.110 -72.014 1.00 51.53 411 THR A C 1
ATOM 3263 O O . THR A 1 411 ? 8.427 -10.160 -72.776 1.00 51.53 411 THR A O 1
ATOM 3266 N N . GLU A 1 412 ? 9.229 -10.054 -70.684 1.00 56.72 412 GLU A N 1
ATOM 3267 C CA . GLU A 1 412 ? 7.897 -10.029 -70.056 1.00 56.72 412 GLU A CA 1
ATOM 3268 C C . GLU A 1 412 ? 7.289 -8.615 -70.005 1.00 56.72 412 GLU A C 1
ATOM 3270 O O . GLU A 1 412 ? 7.942 -7.647 -69.618 1.00 56.72 412 GLU A O 1
ATOM 3275 N N . ASP A 1 413 ? 6.002 -8.515 -70.361 1.00 60.97 413 ASP A N 1
ATOM 3276 C CA . ASP A 1 413 ? 5.198 -7.291 -70.260 1.00 60.97 413 ASP A CA 1
ATOM 3277 C C . ASP A 1 413 ? 5.087 -6.833 -68.783 1.00 60.97 413 ASP A C 1
ATOM 3279 O O . ASP A 1 413 ? 4.481 -7.542 -67.963 1.00 60.97 413 ASP A O 1
ATOM 3283 N N . PRO A 1 414 ? 5.625 -5.646 -68.427 1.00 53.16 414 PRO A N 1
ATOM 3284 C CA . PRO A 1 414 ? 5.618 -5.107 -67.064 1.00 53.16 414 PRO A CA 1
ATOM 3285 C C . PRO A 1 414 ? 4.217 -5.030 -66.447 1.00 53.16 414 PRO A C 1
ATOM 3287 O O . PRO A 1 414 ? 4.048 -5.202 -65.237 1.00 53.16 414 PRO A O 1
ATOM 3290 N N . THR A 1 415 ? 3.193 -4.832 -67.278 1.00 55.69 415 THR A N 1
ATOM 3291 C CA . THR A 1 415 ? 1.792 -4.703 -66.857 1.00 55.69 415 THR A CA 1
ATOM 3292 C C . THR A 1 415 ? 1.272 -6.004 -66.232 1.00 55.69 415 THR A C 1
ATOM 3294 O O . THR A 1 415 ? 0.571 -5.987 -65.217 1.00 55.69 415 THR A O 1
ATOM 3297 N N . GLY A 1 416 ? 1.679 -7.157 -66.778 1.00 64.25 416 GLY A N 1
ATOM 3298 C CA . GLY A 1 416 ? 1.313 -8.478 -66.261 1.00 64.25 416 GLY A CA 1
ATOM 3299 C C . GLY A 1 416 ? 1.997 -8.824 -64.934 1.00 64.25 416 GLY A C 1
ATOM 3300 O O . GLY A 1 416 ? 1.398 -9.475 -64.073 1.00 64.25 416 GLY A O 1
ATOM 3301 N N . LEU A 1 417 ? 3.228 -8.351 -64.733 1.00 58.94 417 LEU A N 1
ATOM 3302 C CA . LEU A 1 417 ? 3.987 -8.507 -63.486 1.00 58.94 417 LEU A CA 1
ATOM 3303 C C . LEU A 1 417 ? 3.394 -7.673 -62.345 1.00 58.94 417 LEU A C 1
ATOM 3305 O O . LEU A 1 417 ? 3.204 -8.186 -61.239 1.00 58.94 417 LEU A O 1
ATOM 3309 N N . ILE A 1 418 ? 3.015 -6.426 -62.632 1.00 56.47 418 ILE A N 1
ATOM 3310 C CA . ILE A 1 418 ? 2.346 -5.537 -61.671 1.00 56.47 418 ILE A CA 1
ATOM 3311 C C . ILE A 1 418 ? 0.993 -6.119 -61.253 1.00 56.47 418 ILE A C 1
ATOM 3313 O O . ILE A 1 418 ? 0.674 -6.146 -60.062 1.00 56.47 418 ILE A O 1
ATOM 3317 N N . GLN A 1 419 ? 0.222 -6.661 -62.200 1.00 61.69 419 GLN A N 1
ATOM 3318 C CA . GLN A 1 419 ? -1.067 -7.288 -61.908 1.00 61.69 419 GLN A CA 1
ATOM 3319 C C . GLN A 1 419 ? -0.912 -8.536 -61.019 1.00 61.69 419 GLN A C 1
ATOM 3321 O O . GLN A 1 419 ? -1.625 -8.668 -60.022 1.00 61.69 419 GLN A O 1
ATOM 3326 N N . LYS A 1 420 ? 0.076 -9.403 -61.294 1.00 65.00 420 LYS A N 1
ATOM 3327 C CA . LYS A 1 420 ? 0.411 -10.554 -60.430 1.00 65.00 420 LYS A CA 1
ATOM 33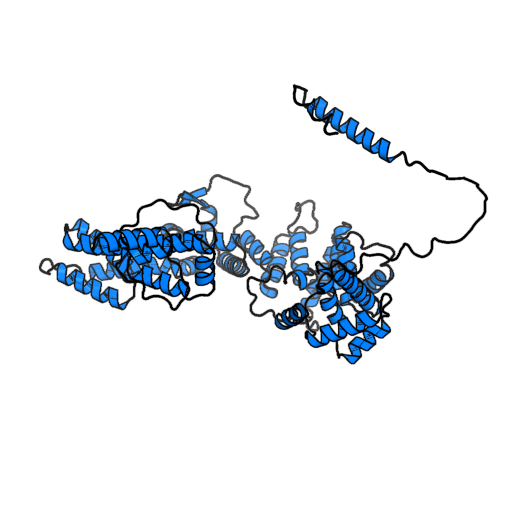28 C C . LYS A 1 420 ? 0.834 -10.115 -59.020 1.00 65.00 420 LYS A C 1
ATOM 3330 O O . LYS A 1 420 ? 0.410 -10.726 -58.037 1.00 65.00 420 LYS A O 1
ATOM 3335 N N . GLY A 1 421 ? 1.624 -9.044 -58.904 1.00 62.72 421 GLY A N 1
ATOM 3336 C CA . GLY A 1 421 ? 2.012 -8.447 -57.620 1.00 62.72 421 GLY A CA 1
ATOM 3337 C C . GLY A 1 421 ? 0.819 -7.898 -56.829 1.00 62.72 421 GLY A C 1
ATOM 3338 O O . GLY A 1 421 ? 0.663 -8.193 -55.642 1.00 62.72 421 GLY A O 1
ATOM 3339 N N . MET A 1 422 ? -0.073 -7.168 -57.500 1.00 57.34 422 MET A N 1
ATOM 3340 C CA . MET A 1 422 ? -1.308 -6.618 -56.931 1.00 57.34 422 MET A CA 1
ATOM 3341 C C . MET A 1 422 ? -2.279 -7.711 -56.471 1.00 57.34 422 MET A C 1
ATOM 3343 O O . MET A 1 422 ? -2.869 -7.602 -55.394 1.00 57.34 422 MET A O 1
ATOM 3347 N N . ASP A 1 423 ? -2.438 -8.781 -57.250 1.00 63.94 423 ASP A N 1
ATOM 3348 C CA . ASP A 1 423 ? -3.327 -9.894 -56.907 1.00 63.94 423 ASP A CA 1
ATOM 3349 C C . ASP A 1 423 ? -2.779 -10.729 -55.739 1.00 63.94 423 ASP A C 1
ATOM 3351 O O . ASP A 1 423 ? -3.543 -11.138 -54.861 1.00 63.94 423 ASP A O 1
ATOM 3355 N N . HIS A 1 424 ? -1.453 -10.869 -55.628 1.00 58.06 424 HIS A N 1
ATOM 3356 C CA . HIS A 1 424 ? -0.812 -11.449 -54.446 1.00 58.06 424 HIS A CA 1
ATOM 3357 C C . HIS A 1 424 ? -0.985 -10.562 -53.193 1.00 58.06 424 HIS A C 1
ATOM 3359 O O . HIS A 1 424 ? -1.257 -11.068 -52.102 1.00 58.06 424 HIS A O 1
ATOM 3365 N N . ALA A 1 425 ? -0.902 -9.233 -53.335 1.00 52.91 425 ALA A N 1
ATOM 3366 C CA . ALA A 1 425 ? -1.112 -8.286 -52.235 1.00 52.91 425 ALA A CA 1
ATOM 3367 C C . ALA A 1 425 ? -2.579 -8.228 -51.757 1.00 52.91 425 ALA A C 1
ATOM 3369 O O . ALA A 1 425 ? -2.835 -8.067 -50.559 1.00 52.91 425 ALA A O 1
ATOM 3370 N N . LYS A 1 426 ? -3.560 -8.412 -52.655 1.00 55.94 426 LYS A N 1
ATOM 3371 C CA . LYS A 1 426 ? -4.994 -8.483 -52.301 1.00 55.94 426 LYS A CA 1
ATOM 3372 C C . LYS A 1 426 ? -5.305 -9.607 -51.306 1.00 55.94 426 LYS A C 1
ATOM 3374 O O . LYS A 1 426 ? -6.159 -9.407 -50.444 1.00 55.94 426 LYS A O 1
ATOM 3379 N N . LEU A 1 427 ? -4.593 -10.735 -51.371 1.00 50.50 427 LEU A N 1
ATOM 3380 C CA . LEU A 1 427 ? -4.793 -11.895 -50.490 1.00 50.50 427 LEU A CA 1
ATOM 3381 C C . LEU A 1 427 ? -4.324 -11.675 -49.039 1.00 50.50 427 LEU A C 1
ATOM 3383 O O . LEU A 1 427 ? -4.691 -12.457 -48.168 1.00 50.50 427 LEU A O 1
ATOM 3387 N N . ARG A 1 428 ? -3.533 -10.628 -48.753 1.00 52.91 428 ARG A N 1
ATOM 3388 C CA . ARG A 1 428 ? -2.902 -10.414 -47.431 1.00 52.91 428 ARG A CA 1
ATOM 3389 C C . ARG A 1 428 ? -3.378 -9.171 -46.665 1.00 52.91 428 ARG A C 1
ATOM 3391 O O . ARG A 1 428 ? -2.856 -8.875 -45.596 1.00 52.91 428 ARG A O 1
ATOM 3398 N N . GLY A 1 429 ? -4.401 -8.466 -47.155 1.00 52.16 429 GLY A N 1
ATOM 3399 C CA . GLY A 1 429 ? -5.044 -7.352 -46.438 1.00 52.16 429 GLY A CA 1
ATOM 3400 C C . GLY A 1 429 ? -4.606 -5.946 -46.881 1.00 52.16 429 GLY A C 1
ATOM 3401 O O . GLY A 1 429 ? -3.917 -5.770 -47.882 1.00 52.16 429 GLY A O 1
ATOM 3402 N N . ALA A 1 430 ? -5.100 -4.907 -46.198 1.00 49.00 430 ALA A N 1
ATOM 3403 C CA . ALA A 1 430 ? -4.982 -3.507 -46.640 1.00 49.00 430 ALA A CA 1
ATOM 3404 C C . ALA A 1 430 ? -3.607 -2.868 -46.356 1.00 49.00 430 ALA A C 1
ATOM 3406 O O . ALA A 1 430 ? -3.092 -2.138 -47.198 1.00 49.00 430 ALA A O 1
ATOM 3407 N N . GLN A 1 431 ? -2.981 -3.184 -45.217 1.00 47.97 431 GLN A N 1
ATOM 3408 C CA . GLN A 1 431 ? -1.641 -2.680 -44.871 1.00 47.97 431 GLN A CA 1
ATOM 3409 C C . GLN A 1 431 ? -0.557 -3.214 -45.823 1.00 47.97 431 GLN A C 1
ATOM 3411 O O . GLN A 1 431 ? 0.327 -2.468 -46.234 1.00 47.97 431 GLN A O 1
ATOM 3416 N N . TRP A 1 432 ? -0.686 -4.472 -46.260 1.00 52.69 432 TRP A N 1
ATOM 3417 C CA . TRP A 1 432 ? 0.212 -5.097 -47.235 1.00 52.69 432 TRP A CA 1
ATOM 3418 C C . TRP A 1 432 ? 0.168 -4.420 -48.608 1.00 52.69 432 TRP A C 1
ATOM 3420 O O . TRP A 1 432 ? 1.203 -4.277 -49.251 1.00 52.69 432 TRP A O 1
ATOM 3430 N N . ARG A 1 433 ? -1.007 -3.945 -49.039 1.00 54.72 433 ARG A N 1
ATOM 3431 C CA . ARG A 1 433 ? -1.166 -3.234 -50.317 1.00 54.72 433 ARG A CA 1
ATOM 3432 C C . ARG A 1 433 ? -0.428 -1.894 -50.339 1.00 54.72 433 ARG A C 1
ATOM 3434 O O . ARG A 1 433 ? 0.146 -1.551 -51.364 1.00 54.72 433 ARG A O 1
ATOM 3441 N N . ALA A 1 434 ? -0.406 -1.175 -49.216 1.00 51.69 434 ALA A N 1
ATOM 3442 C CA . ALA A 1 434 ? 0.237 0.133 -49.118 1.00 51.69 434 ALA A CA 1
ATOM 3443 C C . ALA A 1 434 ? 1.771 0.063 -49.189 1.00 51.69 434 ALA A C 1
ATOM 3445 O O . ALA A 1 434 ? 2.386 0.827 -49.924 1.00 51.69 434 ALA A O 1
ATOM 3446 N N . LEU A 1 435 ? 2.373 -0.884 -48.464 1.00 52.94 435 LEU A N 1
ATOM 3447 C CA . LEU A 1 435 ? 3.826 -1.089 -48.443 1.00 52.94 435 LEU A CA 1
ATOM 3448 C C . LEU A 1 435 ? 4.361 -1.689 -49.753 1.00 52.94 435 LEU A C 1
ATOM 3450 O O . LEU A 1 435 ? 5.417 -1.279 -50.224 1.00 52.94 435 LEU A O 1
ATOM 3454 N N . TYR A 1 436 ? 3.619 -2.610 -50.383 1.00 57.38 436 TYR A N 1
ATOM 3455 C CA . TYR A 1 436 ? 4.005 -3.157 -51.692 1.00 57.38 436 TYR A CA 1
ATOM 3456 C C . TYR A 1 436 ? 4.008 -2.092 -52.790 1.00 57.38 436 TYR A C 1
ATOM 3458 O O . TYR A 1 436 ? 4.902 -2.091 -53.631 1.00 57.38 436 TYR A O 1
ATOM 3466 N N . ALA A 1 437 ? 3.033 -1.182 -52.775 1.00 54.41 437 ALA A N 1
ATOM 3467 C CA . ALA A 1 437 ? 2.960 -0.111 -53.757 1.00 54.41 437 ALA A CA 1
ATOM 3468 C C . ALA A 1 437 ? 4.119 0.888 -53.634 1.00 54.41 437 ALA A C 1
ATOM 3470 O O . ALA A 1 437 ? 4.558 1.417 -54.644 1.00 54.41 437 ALA A O 1
ATOM 3471 N N . GLU A 1 438 ? 4.649 1.131 -52.434 1.00 54.94 438 GLU A N 1
ATOM 3472 C CA . GLU A 1 438 ? 5.751 2.082 -52.232 1.00 54.94 438 GLU A CA 1
ATOM 3473 C C . GLU A 1 438 ? 7.071 1.562 -52.829 1.00 54.94 438 GLU A C 1
ATOM 3475 O O . GLU A 1 438 ? 7.721 2.272 -53.589 1.00 54.94 438 GLU A O 1
ATOM 3480 N N . LYS A 1 439 ? 7.395 0.280 -52.622 1.00 57.50 439 LYS A N 1
ATOM 3481 C CA . LYS A 1 439 ? 8.580 -0.349 -53.234 1.00 57.50 439 LYS A CA 1
ATOM 3482 C C . LYS A 1 439 ? 8.449 -0.528 -54.751 1.00 57.50 439 LYS A C 1
ATOM 3484 O O . LYS A 1 439 ? 9.417 -0.366 -55.487 1.00 57.50 439 LYS A O 1
ATOM 3489 N N . TRP A 1 440 ? 7.247 -0.841 -55.238 1.00 56.25 440 TRP A N 1
ATOM 3490 C CA . TRP A 1 440 ? 6.984 -0.908 -56.679 1.00 56.25 440 TRP A CA 1
ATOM 3491 C C . TRP A 1 440 ? 6.982 0.469 -57.345 1.00 56.25 440 TRP A C 1
ATOM 3493 O O . TRP A 1 440 ? 7.353 0.552 -58.512 1.00 56.25 440 TRP A O 1
ATOM 3503 N N . PHE A 1 441 ? 6.623 1.537 -56.623 1.00 53.56 441 PHE A N 1
ATOM 3504 C CA . PHE A 1 441 ? 6.749 2.910 -57.111 1.00 53.56 441 PHE A CA 1
ATOM 3505 C C . PHE A 1 441 ? 8.206 3.242 -57.423 1.00 53.56 441 PHE A C 1
ATOM 3507 O O . PHE A 1 441 ? 8.482 3.720 -58.514 1.00 53.56 441 PHE A O 1
ATOM 3514 N N . GLU A 1 442 ? 9.128 2.953 -56.501 1.00 53.88 442 GLU A N 1
ATOM 3515 C CA . GLU A 1 442 ? 10.563 3.212 -56.681 1.00 53.88 442 GLU A CA 1
ATOM 3516 C C . GLU A 1 442 ? 11.134 2.420 -57.864 1.00 53.88 442 GLU A C 1
ATOM 3518 O O . GLU A 1 442 ? 11.750 2.995 -58.755 1.00 53.88 442 GLU A O 1
ATOM 3523 N N . ILE A 1 443 ? 10.816 1.124 -57.954 1.00 55.69 443 ILE A N 1
ATOM 3524 C CA . ILE A 1 443 ? 11.261 0.263 -59.063 1.00 55.69 443 ILE A CA 1
ATOM 3525 C C . ILE A 1 443 ? 10.684 0.729 -60.410 1.00 55.69 443 ILE A C 1
ATOM 3527 O O . ILE A 1 443 ? 11.390 0.756 -61.417 1.00 55.69 443 ILE A O 1
ATOM 3531 N N . ALA A 1 444 ? 9.401 1.096 -60.448 1.00 51.19 444 ALA A N 1
ATOM 3532 C CA . ALA A 1 444 ? 8.756 1.600 -61.656 1.00 51.19 444 ALA A CA 1
ATOM 3533 C C . ALA A 1 444 ? 9.280 2.983 -62.064 1.00 51.19 444 ALA A C 1
ATOM 3535 O O . ALA A 1 444 ? 9.363 3.272 -63.257 1.00 51.19 444 ALA A O 1
ATOM 3536 N N . TYR A 1 445 ? 9.634 3.819 -61.085 1.00 52.62 445 TYR A N 1
ATOM 3537 C CA . TYR A 1 445 ? 10.208 5.144 -61.285 1.00 52.62 445 TYR A CA 1
ATOM 3538 C C . TYR A 1 445 ? 11.611 5.060 -61.888 1.00 52.62 445 TYR A C 1
ATOM 3540 O O . TYR A 1 445 ? 11.852 5.663 -62.933 1.00 52.62 445 TYR A O 1
ATOM 3548 N N . ASP A 1 446 ? 12.488 4.235 -61.314 1.00 53.25 446 ASP A N 1
ATOM 3549 C CA . ASP A 1 446 ? 13.854 4.032 -61.810 1.00 53.25 446 ASP A CA 1
ATOM 3550 C C . ASP A 1 446 ? 13.889 3.396 -63.208 1.00 53.25 446 ASP A C 1
ATOM 3552 O O . ASP A 1 446 ? 14.793 3.659 -64.000 1.00 53.25 446 ASP A O 1
ATOM 3556 N N . ALA A 1 447 ? 12.878 2.590 -63.543 1.00 55.06 447 ALA A N 1
ATOM 3557 C CA . ALA A 1 447 ? 12.742 1.966 -64.855 1.00 55.06 447 ALA A CA 1
ATOM 3558 C C . ALA A 1 447 ? 11.923 2.796 -65.874 1.00 55.06 447 ALA A C 1
ATOM 3560 O O . ALA A 1 447 ? 11.768 2.377 -67.021 1.00 55.06 447 ALA A O 1
ATOM 3561 N N . GLY A 1 448 ? 11.421 3.978 -65.489 1.00 51.88 448 GLY A N 1
ATOM 3562 C CA . GLY A 1 448 ? 10.727 4.912 -66.386 1.00 51.88 448 GLY A CA 1
ATOM 3563 C C . GLY A 1 448 ? 9.296 4.515 -66.785 1.00 51.88 448 GLY A C 1
ATOM 3564 O O . GLY A 1 448 ? 8.801 4.964 -67.820 1.00 51.88 448 GLY A O 1
ATOM 3565 N N . TYR A 1 449 ? 8.606 3.689 -65.993 1.00 54.06 449 TYR A N 1
ATOM 3566 C CA . TYR A 1 449 ? 7.278 3.154 -66.321 1.00 54.06 449 TYR A CA 1
ATOM 3567 C C . TYR A 1 449 ? 6.132 4.042 -65.807 1.00 54.06 449 TYR A C 1
ATOM 3569 O O . TYR A 1 449 ? 5.610 3.863 -64.706 1.00 54.06 449 TYR A O 1
ATOM 3577 N N . SER A 1 450 ? 5.693 4.986 -66.638 1.00 43.25 450 SER A N 1
ATOM 3578 C CA . SER A 1 450 ? 4.724 6.041 -66.294 1.00 43.25 450 SER A CA 1
ATOM 3579 C C . SER A 1 450 ? 3.370 5.561 -65.740 1.00 43.25 450 SER A C 1
ATOM 3581 O O . SER A 1 450 ? 2.868 6.158 -64.787 1.00 43.25 450 SER A O 1
ATOM 3583 N N . GLU A 1 451 ? 2.776 4.485 -66.266 1.00 43.75 451 GLU A N 1
ATOM 3584 C CA . GLU A 1 451 ? 1.478 3.981 -65.770 1.00 43.75 451 GLU A CA 1
ATOM 3585 C C . GLU A 1 451 ? 1.587 3.253 -64.420 1.00 43.75 451 GLU A C 1
ATOM 3587 O O . GLU A 1 451 ? 0.721 3.393 -63.554 1.00 43.75 451 GLU A O 1
ATOM 3592 N N . ALA A 1 452 ? 2.690 2.538 -64.194 1.00 44.38 452 ALA A N 1
ATOM 3593 C CA . ALA A 1 452 ? 2.971 1.838 -62.942 1.00 44.38 452 ALA A CA 1
ATOM 3594 C C . ALA A 1 452 ? 3.251 2.815 -61.785 1.00 44.38 452 ALA A C 1
ATOM 3596 O O . ALA A 1 452 ? 2.784 2.615 -60.660 1.00 44.38 452 ALA A O 1
ATOM 3597 N N . ILE A 1 453 ? 3.954 3.910 -62.090 1.00 46.22 453 ILE A N 1
ATOM 3598 C CA . ILE A 1 453 ? 4.203 5.041 -61.186 1.00 46.22 453 ILE A CA 1
ATOM 3599 C C . ILE A 1 453 ? 2.872 5.667 -60.738 1.00 46.22 453 ILE A C 1
ATOM 3601 O O . ILE A 1 453 ? 2.679 5.917 -59.548 1.00 46.22 453 ILE A O 1
ATOM 3605 N N . LEU A 1 454 ? 1.923 5.877 -61.658 1.00 42.25 454 LEU A N 1
ATOM 3606 C CA . LEU A 1 454 ? 0.624 6.489 -61.351 1.00 42.25 454 LEU A CA 1
ATOM 3607 C C . LEU A 1 454 ? -0.235 5.632 -60.411 1.00 42.25 454 LEU A C 1
ATOM 3609 O O . LEU A 1 454 ? -0.824 6.160 -59.464 1.00 42.25 454 LEU A O 1
ATOM 3613 N N . GLU A 1 455 ? -0.283 4.317 -60.623 1.00 46.19 455 GLU A N 1
ATOM 3614 C CA . GLU A 1 455 ? -1.103 3.436 -59.785 1.00 46.19 455 GLU A CA 1
ATOM 3615 C C . GLU A 1 455 ? -0.479 3.213 -58.395 1.00 46.19 455 GLU A C 1
ATOM 3617 O O . GLU A 1 455 ? -1.185 3.201 -57.380 1.00 46.19 455 GLU A O 1
ATOM 3622 N N . CYS A 1 456 ? 0.854 3.155 -58.311 1.00 44.38 456 CYS A N 1
ATOM 3623 C CA . CYS A 1 456 ? 1.562 3.078 -57.035 1.00 44.38 456 CYS A CA 1
ATOM 3624 C C . CYS A 1 456 ? 1.483 4.397 -56.236 1.00 44.38 456 CYS A C 1
ATOM 3626 O O . CYS A 1 456 ? 1.268 4.369 -55.019 1.00 44.38 456 CYS A O 1
ATOM 3628 N N . ALA A 1 457 ? 1.539 5.557 -56.907 1.00 44.38 457 ALA A N 1
ATOM 3629 C CA . ALA A 1 457 ? 1.292 6.864 -56.289 1.00 44.38 457 ALA A CA 1
ATOM 3630 C C . ALA A 1 457 ? -0.109 6.944 -55.669 1.00 44.38 457 ALA A C 1
ATOM 3632 O O . ALA A 1 457 ? -0.266 7.447 -54.556 1.00 44.38 457 ALA A O 1
ATOM 3633 N N . ARG A 1 458 ? -1.124 6.388 -56.345 1.00 46.03 458 ARG A N 1
ATOM 3634 C CA . ARG A 1 458 ? -2.515 6.347 -55.864 1.00 46.03 458 ARG A CA 1
ATOM 3635 C C . ARG A 1 458 ? -2.662 5.612 -54.530 1.00 46.03 458 ARG A C 1
ATOM 3637 O O . ARG A 1 458 ? -3.447 6.022 -53.677 1.00 46.03 458 ARG A O 1
ATOM 3644 N N . ILE A 1 459 ? -1.900 4.537 -54.342 1.00 46.00 459 ILE A N 1
ATOM 3645 C CA . ILE A 1 459 ? -1.918 3.717 -53.126 1.00 46.00 459 ILE A CA 1
ATOM 3646 C C . ILE A 1 459 ? -1.082 4.361 -52.004 1.00 46.00 459 ILE A C 1
ATOM 3648 O O . ILE A 1 459 ? -1.517 4.368 -50.849 1.00 46.00 459 ILE A O 1
ATOM 3652 N N . ARG A 1 460 ? 0.067 4.970 -52.331 1.00 48.69 460 ARG A N 1
ATOM 3653 C CA . ARG A 1 460 ? 0.892 5.749 -51.385 1.00 48.69 460 ARG A CA 1
ATOM 3654 C C . ARG A 1 460 ? 0.105 6.914 -50.777 1.00 48.69 460 ARG A C 1
ATOM 3656 O O . ARG A 1 460 ? 0.128 7.125 -49.563 1.00 48.69 460 ARG A O 1
ATOM 3663 N N . TRP A 1 461 ? -0.681 7.595 -51.607 1.00 43.44 461 TRP A N 1
ATOM 3664 C CA . TRP A 1 461 ? -1.574 8.673 -51.185 1.00 43.44 461 TRP A CA 1
ATOM 3665 C C . TRP A 1 461 ? -2.658 8.191 -50.206 1.00 43.44 461 TRP A C 1
ATOM 3667 O O . TRP A 1 461 ? -2.989 8.883 -49.248 1.00 43.44 461 TRP A O 1
ATOM 3677 N N . PHE A 1 462 ? -3.157 6.960 -50.373 1.00 40.72 462 PHE A N 1
ATOM 3678 C CA . PHE A 1 462 ? -4.144 6.357 -49.470 1.00 40.72 462 PHE A CA 1
ATOM 3679 C C . PHE A 1 462 ? -3.580 6.095 -48.058 1.00 40.72 462 PHE A C 1
ATOM 3681 O O . PHE A 1 462 ? -4.301 6.247 -47.074 1.00 40.72 462 PHE A O 1
ATOM 3688 N N . ARG A 1 463 ? -2.287 5.748 -47.934 1.00 44.97 463 ARG A N 1
ATOM 3689 C CA . ARG A 1 463 ? -1.593 5.550 -46.643 1.00 44.97 463 ARG A CA 1
ATOM 3690 C C . ARG A 1 463 ? -1.394 6.866 -45.892 1.00 44.97 463 ARG A C 1
ATOM 3692 O O . ARG A 1 463 ? -1.757 6.940 -44.718 1.00 44.97 463 ARG A O 1
ATOM 3699 N N . GLN A 1 464 ? -0.875 7.893 -46.571 1.00 47.75 464 GLN A N 1
ATOM 3700 C CA . GLN A 1 464 ? -0.736 9.237 -45.994 1.00 47.75 464 GLN A CA 1
ATOM 3701 C C . GLN A 1 464 ? -2.098 9.802 -45.584 1.00 47.75 464 GLN A C 1
ATOM 3703 O O . GLN A 1 464 ? -2.237 10.315 -44.478 1.00 47.75 464 GLN A O 1
ATOM 3708 N N . PHE A 1 465 ? -3.127 9.614 -46.412 1.00 41.94 465 PHE A N 1
ATOM 3709 C CA . PHE A 1 465 ? -4.491 10.019 -46.086 1.00 41.94 465 PHE A CA 1
ATOM 3710 C C . PHE A 1 465 ? -5.072 9.247 -44.891 1.00 41.94 465 PHE A C 1
ATOM 3712 O O . PHE A 1 465 ? -5.719 9.850 -44.044 1.00 41.94 465 PHE A O 1
ATOM 3719 N N . TYR A 1 466 ? -4.833 7.935 -44.765 1.00 42.94 466 TYR A N 1
ATOM 3720 C CA . TYR A 1 466 ? -5.304 7.144 -43.617 1.00 42.94 466 TYR A CA 1
ATOM 3721 C C . TYR A 1 466 ? -4.614 7.558 -42.309 1.00 42.94 466 TYR A C 1
ATOM 3723 O O . TYR A 1 466 ? -5.277 7.707 -41.287 1.00 42.94 466 TYR A O 1
ATOM 3731 N N . GLN A 1 467 ? -3.301 7.799 -42.339 1.00 47.97 467 GLN A N 1
ATOM 3732 C CA . GLN A 1 467 ? -2.556 8.315 -41.186 1.00 47.97 467 GLN A CA 1
ATOM 3733 C C . GLN A 1 467 ? -3.028 9.721 -40.800 1.00 47.97 467 GLN A C 1
ATOM 3735 O O . GLN A 1 467 ? -3.301 9.966 -39.629 1.00 47.97 467 GLN A O 1
ATOM 3740 N N . GLN A 1 468 ? -3.233 10.606 -41.780 1.00 45.91 468 GLN A N 1
ATOM 3741 C CA . GLN A 1 468 ? -3.802 11.934 -41.549 1.00 45.91 468 GLN A CA 1
ATOM 3742 C C . GLN A 1 468 ? -5.245 11.863 -41.037 1.00 45.91 468 GLN A C 1
ATOM 3744 O O . GLN A 1 468 ? -5.594 12.619 -40.142 1.00 45.91 468 GLN A O 1
ATOM 3749 N N . ALA A 1 469 ? -6.072 10.932 -41.518 1.00 42.25 469 ALA A N 1
ATOM 3750 C CA . ALA A 1 469 ? -7.436 10.718 -41.036 1.00 42.25 469 ALA A CA 1
ATOM 3751 C C . ALA A 1 469 ? -7.467 10.201 -39.585 1.00 42.25 469 ALA A C 1
ATOM 3753 O O . ALA A 1 469 ? -8.302 10.637 -38.796 1.00 42.25 469 ALA A O 1
ATOM 3754 N N . VAL A 1 470 ? -6.540 9.318 -39.201 1.00 45.75 470 VAL A N 1
ATOM 3755 C CA . VAL A 1 470 ? -6.375 8.848 -37.813 1.00 45.75 470 VAL A CA 1
ATOM 3756 C C . VAL A 1 470 ? -5.896 9.982 -36.897 1.00 45.75 470 VAL A C 1
ATOM 3758 O O . VAL A 1 470 ? -6.437 10.153 -35.802 1.00 45.75 470 VAL A O 1
ATOM 3761 N N . GLU A 1 471 ? -4.947 10.797 -37.361 1.00 46.91 471 GLU A N 1
ATOM 3762 C CA . GLU A 1 471 ? -4.500 12.028 -36.691 1.00 46.91 471 GLU A CA 1
ATOM 3763 C C . GLU A 1 471 ? -5.626 13.080 -36.602 1.00 46.91 471 GLU A C 1
ATOM 3765 O O . GLU A 1 471 ? -5.709 13.793 -35.611 1.00 46.91 471 GLU A O 1
ATOM 3770 N N . LEU A 1 472 ? -6.549 13.134 -37.571 1.00 42.28 472 LEU A N 1
ATOM 3771 C CA . LEU A 1 472 ? -7.739 14.004 -37.582 1.00 42.28 472 LEU A CA 1
ATOM 3772 C C . LEU A 1 472 ? -8.838 13.545 -36.608 1.00 42.28 472 LEU A C 1
ATOM 3774 O O . LEU A 1 472 ? -9.567 14.370 -36.060 1.00 42.28 472 LEU A O 1
ATOM 3778 N N . ILE A 1 473 ? -8.965 12.236 -36.370 1.00 42.12 473 ILE A N 1
ATOM 3779 C CA . ILE A 1 473 ? -9.950 11.658 -35.437 1.00 42.12 473 ILE A CA 1
ATOM 3780 C C . ILE A 1 473 ? -9.487 11.804 -33.976 1.00 42.12 473 ILE A C 1
ATOM 3782 O O . ILE A 1 473 ? -10.315 11.881 -33.063 1.00 42.12 473 ILE A O 1
ATOM 3786 N N . ARG A 1 474 ? -8.173 11.886 -33.730 1.00 45.22 474 ARG A N 1
ATOM 3787 C CA . ARG A 1 474 ? -7.592 11.962 -32.379 1.00 45.22 474 ARG A CA 1
ATOM 3788 C C . ARG A 1 474 ? -8.023 13.233 -31.596 1.00 45.22 474 ARG A C 1
ATOM 3790 O O . ARG A 1 474 ? -8.437 13.072 -30.449 1.00 45.22 474 ARG A O 1
ATOM 3797 N N . PRO A 1 475 ? -8.061 14.454 -32.178 1.00 40.59 475 PRO A N 1
ATOM 3798 C CA . PRO A 1 475 ? -8.584 15.668 -31.531 1.00 40.59 475 PRO A CA 1
ATOM 3799 C C . PRO A 1 475 ? -10.101 15.674 -31.301 1.00 40.59 475 PRO A C 1
ATOM 3801 O O . PRO A 1 475 ? -10.588 16.272 -30.342 1.00 40.59 475 PRO A O 1
ATOM 3804 N N . LEU A 1 476 ? -10.866 14.989 -32.160 1.00 40.72 476 LEU A N 1
ATOM 3805 C CA . LEU A 1 476 ? -12.321 14.859 -32.007 1.00 40.72 476 LEU A CA 1
ATOM 3806 C C . LEU A 1 476 ? -12.694 13.993 -30.793 1.00 40.72 476 LEU A C 1
ATOM 3808 O O . LEU A 1 476 ? -13.742 14.210 -30.189 1.00 40.72 476 LEU A O 1
ATOM 3812 N N . ARG A 1 477 ? -11.814 13.066 -30.387 1.00 41.28 477 ARG A N 1
ATOM 3813 C CA . ARG A 1 477 ? -11.943 12.289 -29.141 1.00 41.28 477 ARG A CA 1
ATOM 3814 C C . ARG A 1 477 ? -11.493 13.047 -27.888 1.00 41.28 477 ARG A C 1
ATOM 3816 O O . ARG A 1 477 ? -11.962 12.716 -26.806 1.00 41.28 477 ARG A O 1
ATOM 3823 N N . SER A 1 478 ? -10.620 14.048 -28.017 1.00 44.53 478 SER A N 1
ATOM 3824 C CA . SER A 1 478 ? -10.105 14.847 -26.890 1.00 44.53 478 SER A CA 1
ATOM 3825 C C . SER A 1 478 ? -10.823 16.188 -26.679 1.00 44.53 478 SER A C 1
ATOM 3827 O O . SER A 1 478 ? -10.514 16.905 -25.731 1.00 44.53 478 SER A O 1
ATOM 3829 N N . GLY A 1 479 ? -11.801 16.529 -27.526 1.00 37.28 479 GLY A N 1
ATOM 3830 C CA . GLY A 1 479 ? -12.708 17.661 -27.314 1.00 37.28 479 GLY A CA 1
ATOM 3831 C C . GLY A 1 479 ? -12.160 19.046 -27.683 1.00 37.28 479 GLY A C 1
ATOM 3832 O O . GLY A 1 479 ? -12.725 20.037 -27.225 1.00 37.28 479 GLY A O 1
ATOM 3833 N N . ASN A 1 480 ? -11.107 19.159 -28.506 1.00 42.59 480 ASN A N 1
ATOM 3834 C CA . ASN A 1 480 ? -10.520 20.461 -28.863 1.00 42.59 480 ASN A CA 1
ATOM 3835 C C . ASN A 1 480 ? -10.348 20.656 -30.393 1.00 42.59 480 ASN A C 1
ATOM 3837 O O . ASN A 1 480 ? -9.389 20.140 -30.967 1.00 42.59 480 ASN A O 1
ATOM 3841 N N . PRO A 1 481 ? -11.254 21.390 -31.080 1.00 44.09 481 PRO A N 1
ATOM 3842 C CA . PRO A 1 481 ? -11.324 21.426 -32.548 1.00 44.09 481 PRO A CA 1
ATOM 3843 C C . PRO A 1 481 ? -10.626 22.629 -33.225 1.00 44.09 481 PRO A C 1
ATOM 3845 O O . PRO A 1 481 ? -10.821 22.857 -34.416 1.00 44.09 481 PRO A O 1
ATOM 3848 N N . ALA A 1 482 ? -9.818 23.425 -32.518 1.00 38.19 482 ALA A N 1
ATOM 3849 C CA . ALA A 1 482 ? -9.383 24.755 -32.979 1.00 38.19 482 ALA A CA 1
ATOM 3850 C C . ALA A 1 482 ? -8.296 24.809 -34.087 1.00 38.19 482 ALA A C 1
ATOM 3852 O O . ALA A 1 482 ? -7.600 25.817 -34.212 1.00 38.19 482 ALA A O 1
ATOM 3853 N N . ARG A 1 483 ? -8.117 23.772 -34.914 1.00 41.69 483 ARG A N 1
ATOM 3854 C CA . ARG A 1 483 ? -7.125 23.789 -36.008 1.00 41.69 483 ARG A CA 1
ATOM 3855 C C . ARG A 1 483 ? -7.639 23.128 -37.281 1.00 41.69 483 ARG A C 1
ATOM 3857 O O . ARG A 1 483 ? -7.185 22.041 -37.604 1.00 41.69 483 ARG A O 1
ATOM 3864 N N . PHE A 1 484 ? -8.510 23.789 -38.044 1.00 41.91 484 PHE A N 1
ATOM 3865 C CA . PHE A 1 484 ? -8.765 23.368 -39.427 1.00 41.91 484 PHE A CA 1
ATOM 3866 C C . PHE A 1 484 ? -8.949 24.561 -40.369 1.00 41.91 484 PHE A C 1
ATOM 3868 O O . PHE A 1 484 ? -9.818 25.406 -40.170 1.00 41.91 484 PHE A O 1
ATOM 3875 N N . GLY A 1 485 ? -8.090 24.615 -41.389 1.00 36.03 485 GLY A N 1
ATOM 3876 C CA . GLY A 1 485 ? -8.214 25.473 -42.564 1.00 36.03 485 GLY A CA 1
ATOM 3877 C C . GLY A 1 485 ? -8.808 24.693 -43.737 1.00 36.03 485 GLY A C 1
ATOM 3878 O O . GLY A 1 485 ? -8.718 23.470 -43.813 1.00 36.03 485 GLY A O 1
ATOM 3879 N N . THR A 1 486 ? -9.456 25.423 -44.635 1.00 38.66 486 THR A N 1
ATOM 3880 C CA . THR A 1 486 ? -10.276 24.940 -45.748 1.00 38.66 486 THR A CA 1
ATOM 3881 C C . THR A 1 486 ? -9.448 24.394 -46.914 1.00 38.66 486 THR A C 1
ATOM 3883 O O . THR A 1 486 ? -8.878 25.182 -47.663 1.00 38.66 486 THR A O 1
ATOM 3886 N N . GLN A 1 487 ? -9.450 23.074 -47.125 1.00 36.91 487 GLN A N 1
ATOM 3887 C CA . GLN A 1 487 ? -9.258 22.448 -48.442 1.00 36.91 487 GLN A CA 1
ATOM 3888 C C . GLN A 1 487 ? -9.779 21.000 -48.390 1.00 36.91 487 GLN A C 1
ATOM 3890 O O . GLN A 1 487 ? -9.154 20.123 -47.803 1.00 36.91 487 GLN A O 1
ATOM 3895 N N . TRP A 1 488 ? -10.963 20.759 -48.966 1.00 41.34 488 TRP A N 1
ATOM 3896 C CA . TRP A 1 488 ? -11.648 19.458 -48.951 1.00 41.34 488 TRP A CA 1
ATOM 3897 C C . TRP A 1 488 ? -12.253 19.172 -50.322 1.00 41.34 488 TRP A C 1
ATOM 3899 O O . TRP A 1 488 ? -13.457 19.374 -50.521 1.00 41.34 488 TRP A O 1
ATOM 3909 N N . ASP A 1 489 ? -11.421 18.703 -51.252 1.00 35.25 489 ASP A N 1
ATOM 3910 C CA . ASP A 1 489 ? -11.858 18.444 -52.629 1.00 35.25 489 ASP A CA 1
ATOM 3911 C C . ASP A 1 489 ? -12.037 16.955 -52.962 1.00 35.25 489 ASP A C 1
ATOM 3913 O O . ASP A 1 489 ? -12.660 16.638 -53.973 1.00 35.25 489 ASP A O 1
ATOM 3917 N N . PHE A 1 490 ? -11.627 16.007 -52.102 1.00 42.41 490 PHE A N 1
ATOM 3918 C CA . PHE A 1 490 ? -11.981 14.596 -52.319 1.00 42.41 490 PHE A CA 1
ATOM 3919 C C . PHE A 1 490 ? -11.969 13.736 -51.046 1.00 42.41 490 PHE A C 1
ATOM 3921 O O . PHE A 1 490 ? -10.947 13.596 -50.384 1.00 42.41 490 PHE A O 1
ATOM 3928 N N . ILE A 1 491 ? -13.108 13.105 -50.730 1.00 48.88 491 ILE A N 1
ATOM 3929 C CA . ILE A 1 491 ? -13.271 12.207 -49.571 1.00 48.88 491 ILE A CA 1
ATOM 3930 C C . ILE A 1 491 ? -13.551 10.776 -50.069 1.00 48.88 491 ILE A C 1
ATOM 3932 O O . ILE A 1 491 ? -14.536 10.575 -50.793 1.00 48.88 491 ILE A O 1
ATOM 3936 N N . PRO A 1 492 ? -12.733 9.760 -49.729 1.00 49.62 492 PRO A N 1
ATOM 3937 C CA . PRO A 1 492 ? -12.977 8.361 -50.102 1.00 49.62 492 PRO A CA 1
ATOM 3938 C C . PRO A 1 492 ? -14.299 7.813 -49.533 1.00 49.62 492 PRO A C 1
ATOM 3940 O O . PRO A 1 492 ? -14.775 8.269 -48.494 1.00 49.62 492 PRO A O 1
ATOM 3943 N N . ARG A 1 493 ? -14.917 6.830 -50.206 1.00 47.59 493 ARG A N 1
ATOM 3944 C CA . ARG A 1 493 ? -16.213 6.251 -49.774 1.00 47.59 493 ARG A CA 1
ATOM 3945 C C . ARG A 1 493 ? -16.102 5.538 -48.421 1.00 47.59 493 ARG A C 1
ATOM 3947 O O . ARG A 1 493 ? -17.059 5.512 -47.658 1.00 47.59 493 ARG A O 1
ATOM 3954 N N . GLU A 1 494 ? -14.930 4.999 -48.128 1.00 48.94 494 GLU A N 1
ATOM 3955 C CA . GLU A 1 494 ? -14.608 4.205 -46.947 1.00 48.94 494 GLU A CA 1
ATOM 3956 C C . GLU A 1 494 ? -14.493 5.083 -45.691 1.00 48.94 494 GLU A C 1
ATOM 3958 O O . GLU A 1 494 ? -14.982 4.709 -44.629 1.00 48.94 494 GLU A O 1
ATOM 3963 N N . ALA A 1 495 ? -13.942 6.296 -45.824 1.00 48.97 495 ALA A N 1
ATOM 3964 C CA . ALA A 1 495 ? -13.923 7.289 -44.748 1.00 48.97 495 ALA A CA 1
ATOM 3965 C C . ALA A 1 495 ? -15.344 7.764 -44.400 1.00 48.97 495 ALA A C 1
ATOM 3967 O O . ALA A 1 495 ? -15.684 7.932 -43.231 1.00 48.97 495 ALA A O 1
ATOM 3968 N N . LEU A 1 496 ? -16.205 7.900 -45.414 1.00 57.28 496 LEU A N 1
ATOM 3969 C CA . LEU A 1 496 ? -17.617 8.228 -45.222 1.00 57.28 496 LEU A CA 1
ATOM 3970 C C . LEU A 1 496 ? -18.363 7.115 -44.463 1.00 57.28 496 LEU A C 1
ATOM 3972 O O . LEU A 1 496 ? -19.179 7.409 -43.594 1.00 57.28 496 LEU A O 1
ATOM 3976 N N . ALA A 1 497 ? -18.060 5.847 -44.760 1.00 60.12 497 ALA A N 1
ATOM 3977 C CA . ALA A 1 497 ? -18.650 4.698 -44.074 1.00 60.12 497 ALA A CA 1
ATOM 3978 C C . ALA A 1 497 ? -18.238 4.633 -42.592 1.00 60.12 497 ALA A C 1
ATOM 3980 O O . ALA A 1 497 ? -19.072 4.348 -41.739 1.00 60.12 497 ALA A O 1
ATOM 3981 N N . LEU A 1 498 ? -16.984 4.966 -42.271 1.00 51.78 498 LEU A N 1
ATOM 3982 C CA . LEU A 1 498 ? -16.499 5.025 -40.887 1.00 51.78 498 LEU A CA 1
ATOM 3983 C C . LEU A 1 498 ? -17.157 6.152 -40.079 1.00 51.78 498 LEU A C 1
ATOM 3985 O O . LEU A 1 498 ? -17.533 5.934 -38.930 1.00 51.78 498 LEU A O 1
ATOM 3989 N N . VAL A 1 499 ? -17.360 7.329 -40.681 1.00 60.09 499 VAL A N 1
ATOM 3990 C CA . VAL A 1 499 ? -18.106 8.430 -40.043 1.00 60.09 499 VAL A CA 1
ATOM 3991 C C . VAL A 1 499 ? -19.573 8.043 -39.823 1.00 60.09 499 VAL A C 1
ATOM 3993 O O . VAL A 1 499 ? -20.136 8.334 -38.770 1.00 60.09 499 VAL A O 1
ATOM 3996 N N . GLN A 1 500 ? -20.185 7.333 -40.774 1.00 69.25 500 GLN A N 1
ATOM 3997 C CA . GLN A 1 500 ? -21.553 6.825 -40.638 1.00 69.25 500 GLN A CA 1
ATOM 3998 C C . GLN A 1 500 ? -21.692 5.743 -39.559 1.00 69.25 500 GLN A C 1
ATOM 4000 O O . GLN A 1 500 ? -22.703 5.732 -38.865 1.00 69.25 500 GLN A O 1
ATOM 4005 N N . GLU A 1 501 ? -20.712 4.849 -39.401 1.00 61.03 501 GLU A N 1
ATOM 4006 C CA . GLU A 1 501 ? -20.690 3.866 -38.308 1.00 61.03 501 GLU A CA 1
ATOM 4007 C C . GLU A 1 501 ? -20.451 4.531 -36.948 1.00 61.03 501 GLU A C 1
ATOM 4009 O O . GLU A 1 501 ? -21.142 4.217 -35.983 1.00 61.03 501 GLU A O 1
ATOM 4014 N N . TRP A 1 502 ? -19.548 5.512 -36.866 1.00 68.62 502 TRP A N 1
ATOM 4015 C CA . TRP A 1 502 ? -19.312 6.261 -35.629 1.00 68.62 502 TRP A CA 1
ATOM 4016 C C . TRP A 1 502 ? -20.548 7.048 -35.171 1.00 68.62 502 TRP A C 1
ATOM 4018 O O . TRP A 1 502 ? -20.871 7.047 -33.986 1.00 68.62 502 TRP A O 1
ATOM 4028 N N . MET A 1 503 ? -21.308 7.642 -36.096 1.00 67.62 503 MET A N 1
ATOM 4029 C CA . MET A 1 503 ? -22.571 8.316 -35.763 1.00 67.62 503 MET A CA 1
ATOM 4030 C C . MET A 1 503 ? -23.659 7.384 -35.209 1.00 67.62 503 MET A C 1
ATOM 4032 O O . MET A 1 503 ? -24.651 7.877 -34.675 1.00 67.62 503 MET A O 1
ATOM 4036 N N . LYS A 1 504 ? -23.507 6.058 -35.324 1.00 71.75 504 LYS A N 1
ATOM 4037 C CA . LYS A 1 504 ? -24.428 5.092 -34.707 1.00 71.75 504 LYS A CA 1
ATOM 4038 C C . LYS A 1 504 ? -24.113 4.828 -33.231 1.00 71.75 504 LYS A C 1
ATOM 4040 O O . LYS A 1 504 ? -24.925 4.179 -32.576 1.00 71.75 504 LYS A O 1
ATOM 4045 N N . THR A 1 505 ? -22.968 5.279 -32.703 1.00 68.31 505 THR A N 1
ATOM 4046 C CA . THR A 1 505 ? -22.646 5.122 -31.274 1.00 68.31 505 THR A CA 1
ATOM 4047 C C . THR A 1 505 ? -23.239 6.269 -30.441 1.00 68.31 505 THR A C 1
ATOM 4049 O O . THR A 1 505 ? -23.398 7.379 -30.959 1.00 68.31 505 THR A O 1
ATOM 4052 N N . PRO A 1 506 ? -23.544 6.051 -29.144 1.00 68.56 506 PRO A N 1
ATOM 4053 C CA . PRO A 1 506 ? -24.088 7.094 -28.266 1.00 68.56 506 PRO A CA 1
ATOM 4054 C C . PRO A 1 506 ? -23.186 8.331 -28.156 1.00 68.56 506 PRO A C 1
ATOM 4056 O O . PRO A 1 506 ? -23.670 9.461 -28.075 1.00 68.56 506 PRO A O 1
ATOM 4059 N N . GLU A 1 507 ? -21.868 8.133 -28.177 1.00 59.94 507 GLU A N 1
ATOM 4060 C CA . GLU A 1 507 ? -20.873 9.203 -28.114 1.00 59.94 507 GLU A CA 1
ATOM 4061 C C . GLU A 1 507 ? -20.858 10.018 -29.406 1.00 59.94 507 GLU A C 1
ATOM 4063 O O . GLU A 1 507 ? -20.856 11.248 -29.346 1.00 59.94 507 GLU A O 1
ATOM 4068 N N . GLY A 1 508 ? -20.890 9.352 -30.566 1.00 67.62 508 GLY A N 1
ATOM 4069 C CA . GLY A 1 508 ? -20.955 10.021 -31.864 1.00 67.62 508 GLY A CA 1
ATOM 4070 C C . GLY A 1 508 ? -22.245 10.817 -32.035 1.00 67.62 508 GLY A C 1
ATOM 4071 O O . GLY A 1 508 ? -22.212 11.979 -32.446 1.00 67.62 508 GLY A O 1
ATOM 4072 N N . GLU A 1 509 ? -23.376 10.241 -31.624 1.00 72.75 509 GLU A N 1
ATOM 4073 C CA . GLU A 1 509 ? -24.675 10.915 -31.642 1.00 72.75 509 GLU A CA 1
ATOM 4074 C C . GLU A 1 509 ? -24.706 12.129 -30.697 1.00 72.75 509 GLU A C 1
ATOM 4076 O O . GLU A 1 509 ? -25.180 13.204 -31.077 1.00 72.75 509 GLU A O 1
ATOM 4081 N N . SER A 1 510 ? -24.171 11.990 -29.480 1.00 69.06 510 SER A N 1
ATOM 4082 C CA . SER A 1 510 ? -24.084 13.082 -28.503 1.00 69.06 510 SER A CA 1
ATOM 4083 C C . SER A 1 510 ? -23.188 14.219 -28.998 1.00 69.06 510 SER A C 1
ATOM 4085 O O . SER A 1 510 ? -23.581 15.386 -28.934 1.00 69.06 510 SER A O 1
ATOM 4087 N N . LEU A 1 511 ? -22.011 13.902 -29.548 1.00 56.94 511 LEU A N 1
ATOM 4088 C CA . LEU A 1 511 ? -21.075 14.908 -30.048 1.00 56.94 511 LEU A CA 1
ATOM 4089 C C . LEU A 1 511 ? -21.668 15.667 -31.243 1.00 56.94 511 LEU A C 1
ATOM 4091 O O . LEU A 1 511 ? -21.619 16.893 -31.280 1.00 56.94 511 LEU A O 1
ATOM 4095 N N . TYR A 1 512 ? -22.309 14.961 -32.174 1.00 70.62 512 TYR A N 1
ATOM 4096 C CA . TYR A 1 512 ? -22.983 15.563 -33.327 1.00 70.62 512 TYR A CA 1
ATOM 4097 C C . TYR A 1 512 ? -24.165 16.472 -32.922 1.00 70.62 512 TYR A C 1
ATOM 4099 O O . TYR A 1 512 ? -24.366 17.562 -33.476 1.00 70.62 512 TYR A O 1
ATOM 4107 N N . LYS A 1 513 ? -24.950 16.063 -31.914 1.00 72.00 513 LYS A N 1
ATOM 4108 C CA . LYS A 1 513 ? -26.079 16.856 -31.394 1.00 72.00 513 LYS A CA 1
ATOM 4109 C C . LYS A 1 513 ? -25.642 18.072 -30.588 1.00 72.00 513 LYS A C 1
ATOM 4111 O O . LYS A 1 513 ? -26.324 19.090 -30.639 1.00 72.00 513 LYS A O 1
ATOM 4116 N N . ASN A 1 514 ? -24.521 18.000 -29.883 1.00 66.25 514 ASN A N 1
ATOM 4117 C CA . ASN A 1 514 ? -24.136 19.040 -28.929 1.00 66.25 514 ASN A CA 1
ATOM 4118 C C . ASN A 1 514 ? -23.004 19.949 -29.430 1.00 66.25 514 ASN A C 1
ATOM 4120 O O . ASN A 1 514 ? -22.719 20.959 -28.793 1.00 66.25 514 ASN A O 1
ATOM 4124 N N . ASN A 1 515 ? -22.381 19.635 -30.573 1.00 64.62 515 ASN A N 1
ATOM 4125 C CA . ASN A 1 515 ? -21.271 20.405 -31.129 1.00 64.62 515 ASN A CA 1
ATOM 4126 C C . ASN A 1 515 ? -21.556 20.857 -32.572 1.00 64.62 515 ASN A C 1
ATOM 4128 O O . ASN A 1 515 ? -21.628 20.050 -33.499 1.00 64.62 515 ASN A O 1
ATOM 4132 N N . GLN A 1 516 ? -21.700 22.172 -32.756 1.00 59.50 516 GLN A N 1
ATOM 4133 C CA . GLN A 1 516 ? -22.001 22.792 -34.049 1.00 59.50 516 GLN A CA 1
ATOM 4134 C C . GLN A 1 516 ? -20.924 22.509 -35.107 1.00 59.50 516 GLN A C 1
ATOM 4136 O O . GLN A 1 516 ? -21.262 22.208 -36.246 1.00 59.50 516 GLN A O 1
ATOM 4141 N N . VAL A 1 517 ? -19.646 22.534 -34.723 1.00 54.91 517 VAL A N 1
ATOM 4142 C CA . VAL A 1 517 ? -18.522 22.305 -35.644 1.00 54.91 517 VAL A CA 1
ATOM 4143 C C . VAL A 1 517 ? -18.510 20.854 -36.122 1.00 54.91 517 VAL A C 1
ATOM 4145 O O . VAL A 1 517 ? -18.373 20.595 -37.313 1.00 54.91 517 VAL A O 1
ATOM 4148 N N . ALA A 1 518 ? -18.733 19.901 -35.212 1.00 53.69 518 ALA A N 1
ATOM 4149 C CA . ALA A 1 518 ? -18.842 18.487 -35.575 1.00 53.69 518 ALA A CA 1
ATOM 4150 C C . ALA A 1 518 ? -20.003 18.241 -36.554 1.00 53.69 518 ALA A C 1
ATOM 4152 O O . ALA A 1 518 ? -19.869 17.453 -37.490 1.00 53.69 518 ALA A O 1
ATOM 4153 N N . ARG A 1 519 ? -21.123 18.947 -36.365 1.00 70.94 519 ARG A N 1
ATOM 4154 C CA . ARG A 1 519 ? -22.288 18.877 -37.250 1.00 70.94 519 ARG A CA 1
ATOM 4155 C C . ARG A 1 519 ? -21.994 19.431 -38.640 1.00 70.94 519 ARG A C 1
ATOM 4157 O O . ARG A 1 519 ? -22.258 18.753 -39.624 1.00 70.94 519 ARG A O 1
ATOM 4164 N N . GLU A 1 520 ? -21.402 20.621 -38.715 1.00 62.31 520 GLU A N 1
ATOM 4165 C CA . GLU A 1 520 ? -21.040 21.274 -39.978 1.00 62.31 520 GLU A CA 1
ATOM 4166 C C . GLU A 1 520 ? -20.031 20.440 -40.780 1.00 62.31 520 GLU A C 1
ATOM 4168 O O . GLU A 1 520 ? -20.226 20.243 -41.979 1.00 62.31 520 GLU A O 1
ATOM 4173 N N . CYS A 1 521 ? -19.018 19.863 -40.121 1.00 58.78 521 CYS A N 1
ATOM 4174 C CA . CYS A 1 521 ? -18.057 18.974 -40.774 1.00 58.78 521 CYS A CA 1
ATOM 4175 C C . CYS A 1 521 ? -18.732 17.728 -41.359 1.00 58.78 521 CYS A C 1
ATOM 4177 O O . CYS A 1 521 ? -18.518 17.396 -42.523 1.00 58.78 521 CYS A O 1
ATOM 4179 N N . VAL A 1 522 ? -19.566 17.037 -40.579 1.00 65.31 522 VAL A N 1
ATOM 4180 C CA . VAL A 1 522 ? -20.247 15.819 -41.041 1.00 65.31 522 VAL A CA 1
ATOM 4181 C C . VAL A 1 522 ? -21.260 16.129 -42.153 1.00 65.31 522 VAL A C 1
ATOM 4183 O O . VAL A 1 522 ? -21.312 15.397 -43.144 1.00 65.31 522 VAL A O 1
ATOM 4186 N N . ASP A 1 523 ? -22.011 17.228 -42.048 1.00 70.06 523 ASP A N 1
ATOM 4187 C CA . ASP A 1 523 ? -22.950 17.676 -43.084 1.00 70.06 523 ASP A CA 1
ATOM 4188 C C . ASP A 1 523 ? -22.226 17.997 -44.402 1.00 70.06 523 ASP A C 1
ATOM 4190 O O . ASP A 1 523 ? -22.654 17.560 -45.475 1.00 70.06 523 ASP A O 1
ATOM 4194 N N . GLU A 1 524 ? -21.092 18.703 -44.348 1.00 64.12 524 GLU A N 1
ATOM 4195 C CA . GLU A 1 524 ? -20.305 19.041 -45.538 1.00 64.12 524 GLU A CA 1
ATOM 4196 C C . GLU A 1 524 ? -19.738 17.785 -46.227 1.00 64.12 524 GLU A C 1
ATOM 4198 O O . GLU A 1 524 ? -19.796 17.665 -47.459 1.00 64.12 524 GLU A O 1
ATOM 4203 N N . MET A 1 525 ? -19.268 16.806 -45.440 1.00 60.66 525 MET A N 1
ATOM 4204 C CA . MET A 1 525 ? -18.792 15.512 -45.947 1.00 60.66 525 MET A CA 1
ATOM 4205 C C . MET A 1 525 ? -19.898 14.734 -46.679 1.00 60.66 525 MET A C 1
ATOM 4207 O O . MET A 1 525 ? -19.634 14.103 -47.708 1.00 60.66 525 MET A O 1
ATOM 4211 N N . LEU A 1 526 ? -21.137 14.781 -46.179 1.00 63.91 526 LEU A N 1
ATOM 4212 C CA . LEU A 1 526 ? -22.277 14.065 -46.762 1.00 63.91 526 LEU A CA 1
ATOM 4213 C C . LEU A 1 526 ? -22.839 14.765 -48.015 1.00 63.91 526 LEU A C 1
ATOM 4215 O O . LEU A 1 526 ? -23.231 14.088 -48.972 1.00 63.91 526 LEU A O 1
ATOM 4219 N N . VAL A 1 527 ? -22.828 16.103 -48.061 1.00 57.25 527 VAL A N 1
ATOM 4220 C CA . VAL A 1 527 ? -23.371 16.905 -49.176 1.00 57.25 527 VAL A CA 1
ATOM 4221 C C . VAL A 1 527 ? -22.484 16.857 -50.431 1.00 57.25 527 VAL A C 1
ATOM 4223 O O . VAL A 1 527 ? -23.004 16.726 -51.546 1.00 57.25 527 VAL A O 1
ATOM 4226 N N . LYS A 1 528 ? -21.149 16.891 -50.294 1.00 54.41 528 LYS A N 1
ATOM 4227 C CA . LYS A 1 528 ? -20.213 16.976 -51.439 1.00 54.41 528 LYS A CA 1
ATOM 4228 C C . LYS A 1 528 ? -20.196 15.748 -52.371 1.00 54.41 528 LYS A C 1
ATOM 4230 O O . LYS A 1 528 ? -19.746 15.868 -53.508 1.00 54.41 528 LYS A O 1
ATOM 4235 N N . LYS A 1 529 ? -20.735 14.581 -51.976 1.00 51.38 529 LYS A N 1
ATOM 4236 C CA . LYS A 1 529 ? -20.738 13.351 -52.811 1.00 51.38 529 LYS A CA 1
ATOM 4237 C C . LYS A 1 529 ? -22.065 12.963 -53.479 1.00 51.38 529 LYS A C 1
ATOM 4239 O O . LYS A 1 529 ? -22.207 11.825 -53.920 1.00 51.38 529 LYS A O 1
ATOM 4244 N N . LYS A 1 530 ? -23.013 13.898 -53.643 1.00 47.56 530 LYS A N 1
ATOM 4245 C CA . LYS A 1 530 ? -24.320 13.645 -54.301 1.00 47.56 530 LYS A CA 1
ATOM 4246 C C . LYS A 1 530 ? -25.133 12.499 -53.665 1.00 47.56 530 LYS A C 1
ATOM 4248 O O . LYS A 1 530 ? -25.974 11.904 -54.337 1.00 47.56 530 LYS A O 1
ATOM 4253 N N . TYR A 1 531 ? -24.942 12.190 -52.384 1.00 42.44 531 TYR A N 1
ATOM 4254 C CA . TYR A 1 531 ? -25.878 11.316 -51.682 1.00 42.44 531 TYR A CA 1
ATOM 4255 C C . TYR A 1 531 ? -27.023 12.175 -51.151 1.00 42.44 531 TYR A C 1
ATOM 4257 O O . TYR A 1 531 ? -26.831 13.057 -50.322 1.00 42.44 531 TYR A O 1
ATOM 4265 N N . VAL A 1 532 ? -28.227 11.944 -51.677 1.00 38.94 532 VAL A N 1
ATOM 4266 C CA . VAL A 1 532 ? -29.451 12.479 -51.082 1.00 38.94 532 VAL A CA 1
ATOM 4267 C C . VAL A 1 532 ? -29.538 11.884 -49.681 1.00 38.94 532 VAL A C 1
ATOM 4269 O O . VAL A 1 532 ? -29.636 10.663 -49.548 1.00 38.94 532 VAL A O 1
ATOM 4272 N N . LEU A 1 533 ? -29.494 12.730 -48.649 1.00 40.91 533 LEU A N 1
ATOM 4273 C CA . LEU A 1 533 ? -29.972 12.364 -47.320 1.00 40.91 533 LEU A CA 1
ATOM 4274 C C . LEU A 1 533 ? -31.397 11.833 -47.508 1.00 40.91 533 LEU A C 1
ATOM 4276 O O . LEU A 1 533 ? -32.332 12.609 -47.707 1.00 40.91 533 LEU A O 1
ATOM 4280 N N . LYS A 1 534 ? -31.588 10.506 -47.497 1.00 40.66 534 LYS A N 1
ATOM 4281 C CA . LYS A 1 534 ? -32.922 9.975 -47.215 1.00 40.66 534 LYS A CA 1
ATOM 4282 C C . LYS A 1 534 ? -33.272 10.527 -45.836 1.00 40.66 534 LYS A C 1
ATOM 4284 O O . LYS A 1 534 ? -32.449 10.357 -44.934 1.00 40.66 534 LYS A O 1
ATOM 4289 N N . PRO A 1 535 ? -34.415 11.210 -45.670 1.00 35.31 535 PRO A N 1
ATOM 4290 C CA . PRO A 1 535 ? -34.738 11.845 -44.407 1.00 35.31 535 PRO A CA 1
ATOM 4291 C C . PRO A 1 535 ? -34.721 10.774 -43.319 1.00 35.31 535 PRO A C 1
ATOM 4293 O O . PRO A 1 535 ? -35.528 9.840 -43.333 1.00 35.31 535 PRO A O 1
ATOM 4296 N N . LEU A 1 536 ? -33.754 10.887 -42.405 1.00 38.81 536 LEU A N 1
ATOM 4297 C CA . LEU A 1 536 ? -33.807 10.204 -41.123 1.00 38.81 536 LEU A CA 1
ATOM 4298 C C . LEU A 1 536 ? -35.128 10.631 -40.483 1.00 38.81 536 LEU A C 1
ATOM 4300 O O . LEU A 1 536 ? -35.463 11.817 -40.465 1.00 38.81 536 LEU A O 1
ATOM 4304 N N . LYS A 1 537 ? -35.930 9.638 -40.090 1.00 37.56 537 LYS A N 1
ATOM 4305 C CA . LYS A 1 537 ? -37.322 9.814 -39.670 1.00 37.56 537 LYS A CA 1
ATOM 4306 C C . LYS A 1 537 ? -37.455 10.972 -38.669 1.00 37.56 537 LYS A C 1
ATOM 4308 O O . LYS A 1 537 ? -36.882 10.917 -37.590 1.00 37.56 537 LYS A O 1
ATOM 4313 N N . SER A 1 538 ? -38.226 11.978 -39.095 1.00 41.41 538 SER A N 1
ATOM 4314 C CA . SER A 1 538 ? -38.890 13.053 -38.339 1.00 41.41 538 SER A CA 1
ATOM 4315 C C . SER A 1 538 ? -38.105 13.704 -37.190 1.00 41.41 538 SER A C 1
ATOM 4317 O O . SER A 1 538 ? -38.063 13.167 -36.086 1.00 41.41 538 SER A O 1
ATOM 4319 N N . GLY A 1 539 ? -37.607 14.925 -37.427 1.00 46.12 539 GLY A N 1
ATOM 4320 C CA . GLY A 1 539 ? -37.193 15.857 -36.364 1.00 46.12 539 GLY A CA 1
ATOM 4321 C C . GLY A 1 539 ? -35.938 16.693 -36.637 1.00 46.12 539 GLY A C 1
ATOM 4322 O O . GLY A 1 539 ? -35.578 17.513 -35.802 1.00 46.12 539 GLY A O 1
ATOM 4323 N N . TYR A 1 540 ? -35.262 16.504 -37.773 1.00 47.03 540 TYR A N 1
ATOM 4324 C CA . TYR A 1 540 ? -33.996 17.179 -38.072 1.00 47.03 540 TYR A CA 1
ATOM 4325 C C . TYR A 1 540 ? -34.205 18.455 -38.898 1.00 47.03 540 TYR A C 1
ATOM 4327 O O . TYR A 1 540 ? -34.683 18.388 -40.030 1.00 47.03 540 TYR A O 1
ATOM 4335 N N . GLU A 1 541 ? -33.797 19.606 -38.363 1.00 49.53 541 GLU A N 1
ATOM 4336 C CA . GLU A 1 541 ? -33.632 20.834 -39.146 1.00 49.53 541 GLU A CA 1
ATOM 4337 C C . GLU A 1 541 ? -32.231 20.862 -39.770 1.00 49.53 541 GLU A C 1
ATOM 4339 O O . GLU A 1 541 ? -31.220 20.751 -39.075 1.00 49.53 541 GLU A O 1
ATOM 4344 N N . ALA A 1 542 ? -32.170 20.989 -41.098 1.00 52.19 542 ALA A N 1
ATOM 4345 C CA . ALA A 1 542 ? -30.912 21.142 -41.825 1.00 52.19 542 ALA A CA 1
ATOM 4346 C C . ALA A 1 542 ? -30.215 22.454 -41.431 1.00 52.19 542 ALA A C 1
ATOM 4348 O O . ALA A 1 542 ? -30.888 23.458 -41.183 1.00 52.19 542 ALA A O 1
ATOM 4349 N N . SER A 1 543 ? -28.879 22.471 -41.422 1.00 56.06 543 SER A N 1
ATOM 4350 C CA . SER A 1 543 ? -28.115 23.683 -41.112 1.00 56.06 543 SER A CA 1
ATOM 4351 C C . SER A 1 543 ? -28.435 24.833 -42.092 1.00 56.06 543 SER A C 1
ATOM 4353 O O . SER A 1 543 ? -28.797 24.580 -43.249 1.00 56.06 543 SER A O 1
ATOM 4355 N N . PRO A 1 544 ? -28.291 26.111 -41.685 1.00 56.06 544 PRO A N 1
ATOM 4356 C CA . PRO A 1 544 ? -28.609 27.261 -42.539 1.00 56.06 544 PRO A CA 1
ATOM 4357 C C . PRO A 1 544 ? -27.862 27.267 -43.882 1.00 56.06 544 PRO A C 1
ATOM 4359 O O . PRO A 1 544 ? -28.419 27.690 -44.896 1.00 56.06 544 PRO A O 1
ATOM 4362 N N . ALA A 1 545 ? -26.630 26.747 -43.911 1.00 51.06 545 ALA A N 1
ATOM 4363 C CA . ALA A 1 545 ? -25.841 26.599 -45.132 1.00 51.06 545 ALA A CA 1
ATOM 4364 C C . ALA A 1 545 ? -26.475 25.590 -46.104 1.00 51.06 545 ALA A C 1
ATOM 4366 O O . ALA A 1 545 ? -26.606 25.877 -47.293 1.00 51.06 545 ALA A O 1
ATOM 4367 N N . VAL A 1 546 ? -26.954 24.451 -45.593 1.00 49.78 546 VAL A N 1
ATOM 4368 C CA . VAL A 1 546 ? -27.651 23.428 -46.388 1.00 49.78 546 VAL A CA 1
ATOM 4369 C C . VAL A 1 546 ? -29.020 23.929 -46.851 1.00 49.78 546 VAL A C 1
ATOM 4371 O O . VAL A 1 546 ? -29.395 23.702 -48.000 1.00 49.78 546 VAL A O 1
ATOM 4374 N N . GLN A 1 547 ? -29.748 24.672 -46.012 1.00 62.31 547 GLN A N 1
ATOM 4375 C CA . GLN A 1 547 ? -31.016 25.295 -46.407 1.00 62.31 547 GLN A CA 1
ATOM 4376 C C . GLN A 1 547 ? -30.828 26.319 -47.534 1.00 62.31 547 GLN A C 1
ATOM 4378 O O . GLN A 1 547 ? -31.619 26.342 -48.476 1.00 62.31 547 GLN A O 1
ATOM 4383 N N . LYS A 1 548 ? -29.774 27.143 -47.471 1.00 67.69 548 LYS A N 1
ATOM 4384 C CA . LYS A 1 548 ? -29.435 28.110 -48.524 1.00 67.69 548 LYS A CA 1
ATOM 4385 C C . LYS A 1 548 ? -29.130 27.407 -49.850 1.00 67.69 548 LYS A C 1
ATOM 4387 O O . LYS A 1 548 ? -29.705 27.767 -50.870 1.00 67.69 548 LYS A O 1
ATOM 4392 N N . LEU A 1 549 ? -28.320 26.352 -49.814 1.00 50.03 549 LEU A N 1
ATOM 4393 C CA . LEU A 1 549 ? -27.937 25.575 -50.998 1.00 50.03 549 LEU A CA 1
ATOM 4394 C C . LEU A 1 549 ? -29.118 24.800 -51.608 1.00 50.03 549 LEU A C 1
ATOM 4396 O O . LEU A 1 549 ? -29.223 24.674 -52.827 1.00 50.03 549 LEU A O 1
ATOM 4400 N N . MET A 1 550 ? -30.042 24.310 -50.775 1.00 57.16 550 MET A N 1
ATOM 4401 C CA . MET A 1 550 ? -31.296 23.694 -51.228 1.00 57.16 550 MET A CA 1
ATOM 4402 C C . MET A 1 550 ? -32.196 24.713 -51.942 1.00 57.16 550 MET A C 1
ATOM 4404 O O . MET A 1 550 ? -32.703 24.406 -53.019 1.00 57.16 550 MET A O 1
ATOM 4408 N N . ARG A 1 551 ? -32.321 25.940 -51.409 1.00 64.06 551 ARG A N 1
ATOM 4409 C CA . ARG A 1 551 ? -33.077 27.036 -52.047 1.00 64.06 551 ARG A CA 1
ATOM 4410 C C . ARG A 1 551 ? -32.439 27.503 -53.355 1.00 64.06 551 ARG A C 1
ATOM 4412 O O . ARG A 1 551 ? -33.146 27.706 -54.333 1.00 64.06 551 ARG A O 1
ATOM 4419 N N . GLU A 1 552 ? -31.113 27.632 -53.400 1.00 60.75 552 GLU A N 1
ATOM 4420 C CA . GLU A 1 552 ? -30.372 27.978 -54.625 1.00 60.75 552 GLU A CA 1
ATOM 4421 C C . GLU A 1 552 ? -30.560 26.915 -55.718 1.00 60.75 552 GLU A C 1
ATOM 4423 O O . GLU A 1 552 ? -30.656 27.237 -56.899 1.00 60.75 552 GLU A O 1
ATOM 4428 N N . LYS A 1 553 ? -30.684 25.643 -55.327 1.00 50.22 553 LYS A N 1
ATOM 4429 C CA . LYS A 1 553 ? -30.911 24.526 -56.248 1.00 50.22 553 LYS A CA 1
ATOM 4430 C C . LYS A 1 553 ? -32.364 24.400 -56.717 1.00 50.22 553 LYS A C 1
ATOM 4432 O O . LYS A 1 553 ? -32.580 23.963 -57.843 1.00 50.22 553 LYS A O 1
ATOM 4437 N N . GLU A 1 554 ? -33.343 24.747 -55.882 1.00 58.53 554 GLU A N 1
ATOM 4438 C CA . GLU A 1 554 ? -34.748 24.878 -56.300 1.00 58.53 554 GLU A CA 1
ATOM 4439 C C . GLU A 1 554 ? -34.959 26.082 -57.215 1.00 58.53 554 GLU A C 1
ATOM 4441 O O . GLU A 1 554 ? -35.729 25.973 -58.155 1.00 58.53 554 GLU A O 1
ATOM 4446 N N . ALA A 1 555 ? -34.239 27.185 -56.999 1.00 56.53 555 ALA A N 1
ATOM 4447 C CA . ALA A 1 555 ? -34.282 28.355 -57.876 1.00 56.53 555 ALA A CA 1
ATOM 4448 C C . ALA A 1 555 ? -33.584 28.135 -59.234 1.00 56.53 555 ALA A C 1
ATOM 4450 O O . ALA A 1 555 ? -33.864 28.852 -60.190 1.00 56.53 555 ALA A O 1
ATOM 4451 N N . ALA A 1 556 ? -32.655 27.176 -59.314 1.00 53.44 556 ALA A N 1
ATOM 4452 C CA . ALA A 1 556 ? -31.948 26.805 -60.543 1.00 53.44 556 ALA A CA 1
ATOM 4453 C C . ALA A 1 556 ? -32.666 25.720 -61.373 1.00 53.44 556 ALA A C 1
ATOM 4455 O O . ALA A 1 556 ? -32.212 25.400 -62.474 1.00 53.44 556 ALA A O 1
ATOM 4456 N N . LYS A 1 557 ? -33.733 25.123 -60.834 1.00 57.25 557 LYS A N 1
ATOM 4457 C CA . LYS A 1 557 ? -34.658 24.241 -61.556 1.00 57.25 557 LYS A CA 1
ATOM 4458 C C . LYS A 1 557 ? -35.832 25.049 -62.079 1.00 57.25 557 LYS A C 1
ATOM 4460 O O . LYS A 1 557 ? -36.326 24.661 -63.159 1.00 57.25 557 LYS A O 1
#

Foldseek 3Di:
DVVVVVVPPDDDDPVVVVVVVVVVVVVVVVVVVDDDDDDDDDDDDDDDDDDDPPPPPPPPPPDDPPPADDLVVQQVCVVQVLAPDHSVLLVVLLVQLVVVPPDDALVVNVVSCVVSVHDLLRLLLCLLVQCPDPDPVSVSSSVNSLVSSLNNVRPNSLLVVLVVCVVVVNNVPPVCVVSVVSLVVVVVVLLQQLSLQSVLVVCVVVVNPVSSLVSLVSQLVLVVPPPDDDPCPPPRPDDDPVCPVPVSSVPPCRHNLSSLQVLLCLQPDDDPVPRPNPDNVSSLVSLVCSCPVVVDLVSLVVNLCVLQCVVPDDCPVPQWDADPVGDTDGLSSLQRDDPSNLVSLVSSVVVPNPVSVVVVVSLLPDDLVSLVNHPHPVSSVCSCPPCSNVVVVVLVVVLVVLCVVLVDPPPDDVVVSVVVLQVVQVVPDLVSNLSSLVVQLVVCVVVVPVVSVVVSVVSPVVVVVVVVVVVVVVVVVVVDDPDDDDDDDDDDPVSLVVLVVLCPDPVVVVCCVPPPVSVVVNLVVCPNPPDPPPDPPDDDDDDPVVV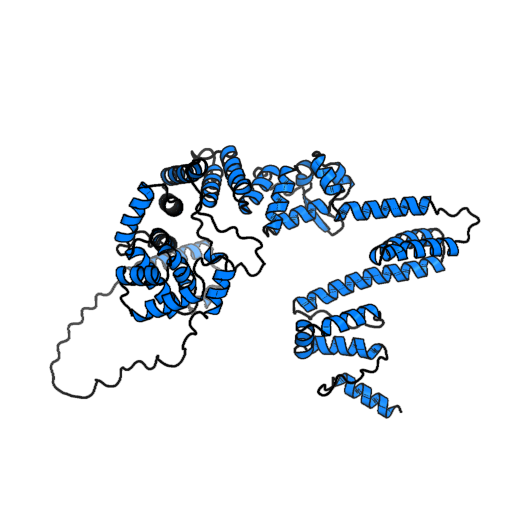VVVVVVVVVD

Organism: NCBI:txid1048955

InterPro domains:
  IPR001387 Cro/C1-type, helix-turn-helix domain [PS50943] (103-123)
  IPR011990 Tetratricopeptide-like helical domain superfamily [G3DSA:1.25.40.10] (116-505)